Protein AF-A0A842MR16-F1 (afdb_monomer_lite)

Sequence (414 aa):
MGEDEMFSGESKVLDLGSYAQFASDECIKEKFNTFVLDEGGLSSPLSISLVIPTKFEPEGIHEIEEAALHRILAQCSELVDAGYLDEIIIMGATRKDNGEPDFTILQKAVNIAYEELGLFREQVDLLNKYKSQNERAKRGLIDFFLKVVHQFDQNIAKVLAKFGVFGVTGFFGILPGKGSGLWLSIPLTRGDIICFVDADIMNFSKEYVVGLCHPIIYSWNLQEAAIKLVKAYYNRLTVDKDNPKRKFLGGRVCRLLIRPLLKSITETFNLYVGLETVKYPLAGEFALSRDLLERISLPSNYAIEMAVLFQTYDITGPNSIAQLDLGTYHHIGRKFESLENMARQIVNFVFRVVNEKIGRPLTREEKDQLLVAYEENVSRLLNEYEKTAIQLKEEGGNLEYSMSEDLNKKKILQ

Radius of gyration: 21.7 Å; chains: 1; bounding box: 50×50×63 Å

Structure (mmCIF, N/CA/C/O backbone):
data_AF-A0A842MR16-F1
#
_entry.id   AF-A0A842MR16-F1
#
loop_
_atom_site.group_PDB
_atom_site.id
_atom_site.type_symbol
_atom_site.label_atom_id
_atom_site.label_alt_id
_atom_site.label_comp_id
_atom_site.label_asym_id
_atom_site.label_entity_id
_atom_site.label_seq_id
_atom_site.pdbx_PDB_ins_code
_atom_site.Cartn_x
_atom_site.Cartn_y
_atom_site.Cartn_z
_atom_site.occupancy
_atom_site.B_iso_or_equiv
_atom_site.auth_seq_id
_atom_site.auth_comp_id
_atom_site.auth_asym_id
_atom_site.auth_atom_id
_atom_site.pdbx_PDB_model_num
ATOM 1 N N . MET A 1 1 ? -9.981 -23.627 2.440 1.00 38.41 1 MET A N 1
ATOM 2 C CA . MET A 1 1 ? -11.331 -23.416 3.011 1.00 38.41 1 MET A CA 1
ATOM 3 C C . MET A 1 1 ? -12.340 -23.959 2.013 1.00 38.41 1 MET A C 1
ATOM 5 O O . MET A 1 1 ? -12.058 -23.869 0.827 1.00 38.41 1 MET A O 1
ATOM 9 N N . GLY A 1 2 ? -13.421 -24.602 2.464 1.00 32.72 2 GLY A N 1
ATOM 10 C CA . GLY A 1 2 ? -14.464 -25.110 1.562 1.00 32.72 2 GLY A CA 1
ATOM 11 C C . GLY A 1 2 ? -15.328 -23.972 1.012 1.00 32.72 2 GLY A C 1
ATOM 12 O O . GLY A 1 2 ? -15.545 -22.990 1.720 1.00 32.72 2 GLY A O 1
ATOM 13 N N . GLU A 1 3 ? -15.804 -24.122 -0.227 1.00 38.22 3 GLU A N 1
ATOM 14 C CA . GLU A 1 3 ? -16.608 -23.140 -0.984 1.00 38.22 3 GLU A CA 1
ATOM 15 C C . GLU A 1 3 ? -17.844 -22.625 -0.210 1.00 38.22 3 GLU A C 1
ATOM 17 O O . GLU A 1 3 ? -18.245 -21.478 -0.387 1.00 38.22 3 GLU A O 1
ATOM 22 N N . ASP A 1 4 ? -18.382 -23.410 0.730 1.00 33.75 4 ASP A N 1
ATOM 23 C CA . ASP A 1 4 ? -19.617 -23.087 1.463 1.00 33.75 4 ASP A CA 1
ATOM 24 C C . ASP A 1 4 ? -19.442 -22.199 2.721 1.00 33.75 4 ASP A C 1
ATOM 26 O O . ASP A 1 4 ? -20.429 -21.668 3.233 1.00 33.75 4 ASP A O 1
ATOM 30 N N . GLU A 1 5 ? -18.223 -21.979 3.240 1.00 36.72 5 GLU A N 1
ATOM 31 C CA . GLU A 1 5 ? -18.001 -21.129 4.440 1.00 36.72 5 GLU A CA 1
ATOM 32 C C . GLU A 1 5 ? -17.652 -19.661 4.119 1.00 36.72 5 GLU A C 1
ATOM 34 O O . GLU A 1 5 ? -17.663 -18.795 5.006 1.00 36.72 5 GLU A O 1
ATOM 39 N N . MET A 1 6 ? -17.370 -19.332 2.854 1.00 42.62 6 MET A N 1
ATOM 40 C CA . MET A 1 6 ? -16.993 -17.965 2.471 1.00 42.62 6 MET A CA 1
ATOM 41 C C . MET A 1 6 ? -18.168 -16.973 2.532 1.00 42.62 6 MET A C 1
ATOM 43 O O . MET A 1 6 ? -17.939 -15.794 2.805 1.00 42.62 6 MET A O 1
ATOM 47 N N . PHE A 1 7 ? -19.418 -17.432 2.390 1.00 46.44 7 PHE A N 1
ATOM 48 C CA . PHE A 1 7 ? -20.554 -16.551 2.068 1.00 46.44 7 PHE A CA 1
ATOM 49 C C . PHE A 1 7 ? -21.792 -16.694 2.968 1.00 46.44 7 PHE A C 1
ATOM 51 O O . PHE A 1 7 ? -22.927 -16.491 2.535 1.00 46.44 7 PHE A O 1
ATOM 58 N N . SER A 1 8 ? -21.608 -16.968 4.262 1.00 36.91 8 SER A N 1
ATOM 59 C CA . SER A 1 8 ? -22.697 -16.844 5.238 1.00 36.91 8 SER A CA 1
ATOM 60 C C . SER A 1 8 ? -23.005 -15.367 5.558 1.00 36.91 8 SER A C 1
ATOM 62 O O . SER A 1 8 ? -22.353 -14.781 6.417 1.00 36.91 8 SER A O 1
ATOM 64 N N . GLY A 1 9 ? -23.988 -14.775 4.871 1.00 43.81 9 GLY A N 1
ATOM 65 C CA . GLY A 1 9 ? -24.990 -13.806 5.373 1.00 43.81 9 GLY A CA 1
ATOM 66 C C . GLY A 1 9 ? -24.606 -12.486 6.073 1.00 43.81 9 GLY A C 1
ATOM 67 O O . GLY A 1 9 ? -25.492 -11.653 6.249 1.00 43.81 9 GLY A O 1
ATOM 68 N N . GLU A 1 10 ? -23.354 -12.245 6.453 1.00 56.28 10 GLU A N 1
ATOM 69 C CA . GLU A 1 10 ? -22.899 -11.004 7.089 1.00 56.28 10 GLU A CA 1
ATOM 70 C C . GLU A 1 10 ? -21.921 -10.269 6.170 1.00 56.28 10 GLU A C 1
ATOM 72 O O . GLU A 1 10 ? -20.968 -10.853 5.656 1.00 56.28 10 GLU A O 1
ATOM 77 N N . SER A 1 11 ? -22.172 -8.975 5.963 1.00 61.47 11 SER A N 1
ATOM 78 C CA . SER A 1 11 ? -21.272 -8.040 5.287 1.00 61.47 11 SER A CA 1
ATOM 79 C C . SER A 1 11 ? -19.899 -8.042 5.968 1.00 61.47 11 SER A C 1
ATOM 81 O O . SER A 1 11 ? -19.728 -7.387 6.996 1.00 61.47 11 SER A O 1
ATOM 83 N N . LYS A 1 12 ? -18.924 -8.778 5.422 1.00 80.31 12 LYS A N 1
ATOM 84 C CA . LYS A 1 12 ? -17.613 -8.971 6.056 1.00 80.31 12 LYS A CA 1
ATOM 85 C C . LYS A 1 12 ? -16.472 -8.758 5.071 1.00 80.31 12 LYS A C 1
ATOM 87 O O . LYS A 1 12 ? -16.556 -9.135 3.907 1.00 80.31 12 LYS A O 1
ATOM 92 N N . VAL A 1 13 ? -15.386 -8.175 5.572 1.00 91.75 13 VAL A N 1
ATOM 93 C CA . VAL A 1 13 ? -14.100 -8.173 4.869 1.00 91.75 13 VAL A CA 1
ATOM 94 C C . VAL A 1 13 ? -13.583 -9.609 4.834 1.00 91.75 13 VAL A C 1
ATOM 96 O O . VAL A 1 13 ? -13.526 -10.275 5.870 1.00 91.75 13 VAL A O 1
ATOM 99 N N . LEU A 1 14 ? -13.204 -10.092 3.652 1.00 94.38 14 LEU A N 1
ATOM 100 C CA . LEU A 1 14 ? -12.723 -11.460 3.467 1.00 94.38 14 LEU A CA 1
ATOM 101 C C . LEU A 1 14 ? -11.300 -11.603 4.016 1.00 94.38 14 LEU A C 1
ATOM 103 O O . LEU A 1 14 ? -10.406 -10.860 3.627 1.00 94.38 14 LEU A O 1
ATOM 107 N N . ASP A 1 15 ? -11.068 -12.560 4.910 1.00 95.81 15 ASP A N 1
ATOM 108 C CA . ASP A 1 15 ? -9.721 -12.905 5.367 1.00 95.81 15 ASP A CA 1
ATOM 109 C C . ASP A 1 15 ? -9.206 -14.096 4.567 1.00 95.81 15 ASP A C 1
ATOM 111 O O . ASP A 1 15 ? -9.727 -15.206 4.678 1.00 95.81 15 ASP A O 1
ATOM 115 N N . LEU A 1 16 ? -8.196 -13.847 3.739 1.00 95.56 16 LEU A N 1
ATOM 116 C CA . LEU A 1 16 ? -7.621 -14.853 2.860 1.00 95.56 16 LEU A CA 1
ATOM 117 C C . LEU A 1 16 ? -6.627 -15.752 3.600 1.00 95.56 16 LEU A C 1
ATOM 119 O O . LEU A 1 16 ? -6.208 -16.756 3.041 1.00 95.56 16 LEU A O 1
ATOM 123 N N . GLY A 1 17 ? -6.235 -15.439 4.836 1.00 96.38 17 GLY A N 1
ATOM 124 C CA . GLY A 1 17 ? -5.173 -16.164 5.525 1.00 96.38 17 GLY A CA 1
ATOM 125 C C . GLY A 1 17 ? -3.792 -15.843 4.949 1.00 96.38 17 GLY A C 1
ATOM 126 O O . GLY A 1 17 ? -3.513 -14.705 4.577 1.00 96.38 17 GLY A O 1
ATOM 127 N N . SER A 1 18 ? -2.892 -16.828 4.925 1.00 96.50 18 SER A N 1
ATOM 128 C CA . SER A 1 18 ? -1.475 -16.598 4.621 1.00 96.50 18 SER A CA 1
ATOM 129 C C . SER A 1 18 ? -1.174 -16.456 3.137 1.00 96.50 18 SER A C 1
ATOM 131 O O . SER A 1 18 ? -1.591 -17.288 2.335 1.00 96.50 18 SER A O 1
ATOM 133 N N . TYR A 1 19 ? -0.327 -15.480 2.792 1.00 94.69 19 TYR A N 1
ATOM 134 C CA . TYR A 1 19 ? 0.269 -15.346 1.459 1.00 94.69 19 TYR A CA 1
ATOM 135 C C . TYR A 1 19 ? 0.937 -16.639 0.961 1.00 94.69 19 TYR A C 1
ATOM 137 O O . TYR A 1 19 ? 0.975 -16.890 -0.238 1.00 94.69 19 TYR A O 1
ATOM 145 N N . ALA A 1 20 ? 1.418 -17.490 1.875 1.00 91.56 20 ALA A N 1
ATOM 146 C CA . ALA A 1 20 ? 2.118 -18.727 1.547 1.00 91.56 20 ALA A CA 1
ATOM 147 C C . ALA A 1 20 ? 1.245 -19.775 0.833 1.00 91.56 20 ALA A C 1
ATOM 149 O O . ALA A 1 20 ? 1.781 -20.725 0.269 1.00 91.56 20 ALA A O 1
ATOM 150 N N . GLN A 1 21 ? -0.085 -19.632 0.850 1.00 91.94 21 GLN A N 1
ATOM 151 C CA . GLN A 1 21 ? -0.977 -20.547 0.130 1.00 91.94 21 GLN A CA 1
ATOM 152 C C . GLN A 1 21 ? -1.060 -20.252 -1.378 1.00 91.94 21 GLN A C 1
ATOM 154 O O . GLN A 1 21 ? -1.567 -21.078 -2.130 1.00 91.94 21 GLN A O 1
ATOM 159 N N . PHE A 1 22 ? -0.587 -19.082 -1.822 1.00 90.38 22 PHE A N 1
ATOM 160 C CA . PHE A 1 22 ? -0.635 -18.671 -3.222 1.00 90.38 22 PHE A CA 1
ATOM 161 C C . PHE A 1 22 ? 0.601 -19.195 -3.953 1.00 90.38 22 PHE A C 1
ATOM 163 O O . PHE A 1 22 ? 1.665 -18.575 -3.943 1.00 90.38 22 PHE A O 1
ATOM 170 N N . ALA A 1 23 ? 0.469 -20.367 -4.577 1.00 87.62 23 ALA A N 1
ATOM 171 C CA . ALA A 1 23 ? 1.541 -20.957 -5.367 1.00 87.62 23 ALA A CA 1
ATOM 172 C C . ALA A 1 23 ? 1.776 -20.134 -6.645 1.00 87.62 23 ALA A C 1
ATOM 174 O O . ALA A 1 23 ? 0.918 -20.085 -7.530 1.00 87.62 23 ALA A O 1
ATOM 175 N N . SER A 1 24 ? 2.954 -19.510 -6.753 1.00 84.75 24 SER A N 1
ATOM 176 C CA . SER A 1 24 ? 3.297 -18.582 -7.841 1.00 84.75 24 SER A CA 1
ATOM 177 C C . SER A 1 24 ? 3.020 -19.152 -9.238 1.00 84.75 24 SER A C 1
ATOM 179 O O . SER A 1 24 ? 2.413 -18.467 -10.055 1.00 84.75 24 SER A O 1
ATOM 181 N N . ASP A 1 25 ? 3.377 -20.412 -9.505 1.00 88.88 25 ASP A N 1
ATOM 182 C CA . ASP A 1 25 ? 3.201 -21.036 -10.827 1.00 88.88 25 ASP A CA 1
ATOM 183 C C . ASP A 1 25 ? 1.732 -21.153 -11.261 1.00 88.88 25 ASP A C 1
ATOM 185 O O . ASP A 1 25 ? 1.417 -21.037 -12.447 1.00 88.88 25 ASP A O 1
ATOM 189 N N . GLU A 1 26 ? 0.828 -21.408 -10.317 1.00 91.31 26 GLU A N 1
ATOM 190 C CA . GLU A 1 26 ? -0.608 -21.511 -10.584 1.00 91.31 26 GLU A CA 1
ATOM 191 C C . GLU A 1 26 ? -1.204 -20.115 -10.788 1.00 91.31 26 GLU A C 1
ATOM 193 O O . GLU A 1 26 ? -1.872 -19.862 -11.793 1.00 91.31 26 GLU A O 1
ATOM 198 N N . CYS A 1 27 ? -0.813 -19.167 -9.930 1.00 94.31 27 CYS A N 1
ATOM 199 C CA . CYS A 1 27 ? -1.219 -17.767 -10.029 1.00 94.31 27 CYS A CA 1
ATOM 200 C C . CYS A 1 27 ? -0.804 -17.129 -11.367 1.00 94.31 27 CYS A C 1
ATOM 202 O O . CYS A 1 27 ? -1.567 -16.369 -11.967 1.00 94.31 27 CYS A O 1
ATOM 204 N N . ILE A 1 28 ? 0.397 -17.453 -11.858 1.00 93.81 28 ILE A N 1
ATOM 205 C CA . ILE A 1 28 ? 0.915 -16.994 -13.154 1.00 93.81 28 ILE A CA 1
ATOM 206 C C . ILE A 1 28 ? 0.080 -17.544 -14.312 1.00 93.81 28 ILE A C 1
ATOM 208 O O . ILE A 1 28 ? -0.292 -16.795 -15.216 1.00 93.81 28 ILE A O 1
ATOM 212 N N . LYS A 1 29 ? -0.245 -18.842 -14.290 1.00 92.50 29 LYS A N 1
ATOM 213 C CA . LYS A 1 29 ? -1.075 -19.460 -15.334 1.00 92.50 29 LYS A CA 1
ATOM 214 C C . LYS A 1 29 ? -2.459 -18.830 -15.390 1.00 92.50 29 LYS A C 1
ATOM 216 O O . LYS A 1 29 ? -2.953 -18.557 -16.480 1.00 92.50 29 LYS A O 1
ATOM 221 N N . GLU A 1 30 ? -3.074 -18.585 -14.240 1.00 92.75 30 GLU A N 1
ATOM 222 C CA . GLU A 1 30 ? -4.370 -17.913 -14.188 1.00 92.75 30 GLU A CA 1
ATOM 223 C C . GLU A 1 30 ? -4.303 -16.484 -14.725 1.00 92.75 30 GLU A C 1
ATOM 225 O O . GLU A 1 30 ? -5.146 -16.114 -15.543 1.00 92.75 30 GLU A O 1
ATOM 230 N N . LYS A 1 31 ? -3.270 -15.707 -14.361 1.00 94.38 31 LYS A N 1
ATOM 231 C CA . LYS A 1 31 ? -3.050 -14.367 -14.926 1.00 94.38 31 LYS A CA 1
ATOM 232 C C . LYS A 1 31 ? -3.017 -14.415 -16.458 1.00 94.38 31 LYS A C 1
ATOM 234 O O . LYS A 1 31 ? -3.728 -13.650 -17.100 1.00 94.38 31 LYS A O 1
ATOM 239 N N . PHE A 1 32 ? -2.244 -15.330 -17.050 1.00 93.75 32 PHE A N 1
ATOM 240 C CA . PHE A 1 32 ? -2.130 -15.440 -18.511 1.00 93.75 32 PHE A CA 1
ATOM 241 C C . PHE A 1 32 ? -3.419 -15.864 -19.220 1.00 93.75 32 PHE A C 1
ATOM 243 O O . PHE A 1 32 ? -3.592 -15.551 -20.396 1.00 93.75 32 PHE A O 1
ATOM 250 N N . ASN A 1 33 ? -4.317 -16.559 -18.522 1.00 92.25 33 ASN A N 1
ATOM 251 C CA . ASN A 1 33 ? -5.622 -16.944 -19.056 1.00 92.25 33 ASN A CA 1
ATOM 252 C C . ASN A 1 33 ? -6.719 -15.909 -18.759 1.00 92.25 33 ASN A C 1
ATOM 254 O O . ASN A 1 33 ? -7.856 -16.096 -19.191 1.00 92.25 33 ASN A O 1
ATOM 258 N N . THR A 1 34 ? -6.394 -14.830 -18.042 1.00 93.19 34 THR A N 1
ATOM 259 C CA . THR A 1 34 ? -7.341 -13.777 -17.673 1.00 93.19 34 THR A CA 1
ATOM 260 C C . THR A 1 34 ? -7.247 -12.613 -18.654 1.00 93.19 34 THR A C 1
ATOM 262 O O . THR A 1 34 ? -6.165 -12.112 -18.971 1.00 93.19 34 THR A O 1
ATOM 265 N N . PHE A 1 35 ? -8.407 -12.160 -19.118 1.00 91.75 35 PHE A N 1
ATOM 266 C CA . PHE A 1 35 ? -8.534 -11.053 -20.054 1.00 91.75 35 PHE A CA 1
ATOM 267 C C . PHE A 1 35 ? -9.446 -9.976 -19.479 1.00 91.75 35 PHE A C 1
ATOM 269 O O . PHE A 1 35 ? -10.424 -10.273 -18.795 1.00 91.75 35 PHE A O 1
ATOM 276 N N . VAL A 1 36 ? -9.144 -8.726 -19.807 1.00 89.75 36 VAL A N 1
ATOM 277 C CA . VAL A 1 36 ? -9.940 -7.553 -19.446 1.00 89.75 36 VAL A CA 1
ATOM 278 C C . VAL A 1 36 ? -10.600 -7.013 -20.707 1.00 89.75 36 VAL A C 1
ATOM 280 O O . VAL A 1 36 ? -10.046 -7.120 -21.804 1.00 89.75 36 VAL A O 1
ATOM 283 N N . LEU A 1 37 ? -11.813 -6.488 -20.562 1.00 87.31 37 LEU A N 1
ATOM 284 C CA . LEU A 1 37 ? -12.525 -5.805 -21.635 1.00 87.31 37 LEU A CA 1
ATOM 285 C C . LEU A 1 37 ? -12.337 -4.299 -21.473 1.00 87.31 37 LEU A C 1
ATOM 287 O O . LEU A 1 37 ? -12.596 -3.762 -20.395 1.00 87.31 37 LEU A O 1
ATOM 291 N N . ASP A 1 38 ? -11.911 -3.628 -22.538 1.00 82.31 38 ASP A N 1
ATOM 292 C CA . ASP A 1 38 ? -11.873 -2.169 -22.571 1.00 82.31 38 ASP A CA 1
ATOM 293 C C . ASP A 1 38 ? -13.279 -1.559 -22.741 1.00 82.31 38 ASP A C 1
ATOM 295 O O . ASP A 1 38 ? -14.281 -2.259 -22.919 1.00 82.31 38 ASP A O 1
ATOM 299 N N . GLU A 1 39 ? -13.372 -0.226 -22.701 1.00 78.19 39 GLU A N 1
ATOM 300 C CA . GLU A 1 39 ? -14.640 0.501 -22.886 1.00 78.19 39 GLU A CA 1
ATOM 301 C C . GLU A 1 39 ? -15.303 0.235 -24.252 1.00 78.19 39 GLU A C 1
ATOM 303 O O . GLU A 1 39 ? -16.514 0.405 -24.402 1.00 78.19 39 GLU A O 1
ATOM 308 N N . GLY A 1 40 ? -14.522 -0.185 -25.252 1.00 84.38 40 GLY A N 1
ATOM 309 C CA . GLY A 1 40 ? -14.996 -0.585 -26.575 1.00 84.38 40 GLY A CA 1
ATOM 310 C C . GLY A 1 40 ? -15.428 -2.053 -26.661 1.00 84.38 40 GLY A C 1
ATOM 311 O O . GLY A 1 40 ? -15.883 -2.484 -27.722 1.00 84.38 40 GLY A O 1
ATOM 312 N N . GLY A 1 41 ? -15.300 -2.820 -25.573 1.00 85.56 41 GLY A N 1
ATOM 313 C CA . GLY A 1 41 ? -15.571 -4.255 -25.524 1.00 85.56 41 GLY A CA 1
ATOM 314 C C . GLY A 1 41 ? -14.486 -5.113 -26.180 1.00 85.56 41 GLY A C 1
ATOM 315 O O . GLY A 1 41 ? -14.728 -6.293 -26.444 1.00 85.56 41 GLY A O 1
ATOM 316 N N . LEU A 1 42 ? -13.310 -4.550 -26.474 1.00 89.25 42 LEU A N 1
ATOM 317 C CA . LEU A 1 42 ? -12.171 -5.308 -26.980 1.00 89.25 42 LEU A CA 1
ATOM 318 C C . LEU A 1 42 ? -11.445 -5.978 -25.818 1.00 89.25 42 LEU A C 1
ATOM 320 O O . LEU A 1 42 ? -11.248 -5.395 -24.756 1.00 89.25 42 LEU A O 1
ATOM 324 N N . SER A 1 43 ? -11.045 -7.224 -26.044 1.00 91.31 43 SER A N 1
ATOM 325 C CA . SER A 1 43 ? -10.348 -8.029 -25.052 1.00 91.31 43 SER A CA 1
ATOM 326 C C . SER A 1 43 ? -8.836 -7.842 -25.156 1.00 91.31 43 SER A C 1
ATOM 328 O O . SER A 1 43 ? -8.267 -7.954 -26.245 1.00 91.31 43 SER A O 1
ATOM 330 N N . SER A 1 44 ? -8.184 -7.613 -24.019 1.00 91.44 44 SER A N 1
ATOM 331 C CA . SER A 1 44 ? -6.728 -7.612 -23.878 1.00 91.44 44 SER A CA 1
ATOM 332 C C . SER A 1 44 ? -6.289 -8.487 -22.703 1.00 91.44 44 SER A C 1
ATOM 334 O O . SER A 1 44 ? -7.045 -8.633 -21.740 1.00 91.44 44 SER A O 1
ATOM 336 N N . PRO A 1 45 ? -5.082 -9.077 -22.751 1.00 93.12 45 PRO A N 1
ATOM 337 C CA . PRO A 1 45 ? -4.519 -9.766 -21.597 1.00 93.12 45 PRO A CA 1
ATOM 338 C C . PRO A 1 45 ? -4.446 -8.841 -20.381 1.00 93.12 45 PRO A C 1
ATOM 340 O O . PRO A 1 45 ? -4.105 -7.666 -20.524 1.00 93.12 45 PRO A O 1
ATOM 343 N N . LEU A 1 46 ? -4.735 -9.393 -19.205 1.00 95.31 46 LEU A N 1
ATOM 344 C CA . LEU A 1 46 ? -4.592 -8.700 -17.929 1.00 95.31 46 LEU A CA 1
ATOM 345 C C . LEU A 1 46 ? -3.159 -8.189 -17.716 1.00 95.31 46 LEU A C 1
ATOM 347 O O . LEU A 1 46 ? -2.201 -8.953 -17.856 1.00 95.31 46 LEU A O 1
ATOM 351 N N . SER A 1 47 ? -3.027 -6.942 -17.260 1.00 96.75 47 SER A N 1
ATOM 352 C CA . SER A 1 47 ? -1.747 -6.354 -16.863 1.00 96.75 47 SER A CA 1
ATOM 353 C C . SER A 1 47 ? -1.695 -5.949 -15.380 1.00 96.75 47 SER A C 1
ATOM 355 O O . SER A 1 47 ? -2.693 -5.533 -14.792 1.00 96.75 47 SER A O 1
ATOM 357 N N . ILE A 1 48 ? -0.514 -6.049 -14.763 1.00 98.44 48 ILE A N 1
ATOM 358 C CA . ILE A 1 48 ? -0.239 -5.686 -13.368 1.00 98.44 48 ILE A CA 1
ATOM 359 C C . ILE A 1 48 ? 0.905 -4.667 -13.310 1.00 98.44 48 ILE A C 1
ATOM 361 O O . ILE A 1 48 ? 2.011 -4.933 -13.789 1.00 98.44 48 ILE A O 1
ATOM 365 N N . SER A 1 49 ? 0.657 -3.530 -12.653 1.00 98.75 49 SER A N 1
ATOM 366 C CA . SER A 1 49 ? 1.677 -2.526 -12.330 1.00 98.75 49 SER A CA 1
ATOM 367 C C . SER A 1 49 ? 2.023 -2.564 -10.842 1.00 98.75 49 SER A C 1
ATOM 369 O O . SER A 1 49 ? 1.139 -2.490 -9.990 1.00 98.75 49 SER A O 1
ATOM 371 N N . LEU A 1 50 ? 3.314 -2.601 -10.516 1.00 98.75 50 LEU A N 1
ATOM 372 C CA . LEU A 1 50 ? 3.821 -2.458 -9.152 1.00 98.75 50 LEU A CA 1
ATOM 373 C C . LEU A 1 50 ? 4.312 -1.032 -8.927 1.00 98.75 50 LEU A C 1
ATOM 375 O O . LEU A 1 50 ? 5.122 -0.519 -9.692 1.00 98.75 50 LEU A O 1
ATOM 379 N N . VAL A 1 51 ? 3.878 -0.409 -7.843 1.00 98.50 51 VAL A N 1
ATOM 380 C CA . VAL A 1 51 ? 4.334 0.904 -7.401 1.00 98.50 51 VAL A CA 1
ATOM 381 C C . VAL A 1 51 ? 5.118 0.753 -6.104 1.00 98.50 51 VAL A C 1
ATOM 383 O O . VAL A 1 51 ? 4.613 0.237 -5.108 1.00 98.50 51 VAL A O 1
ATOM 386 N N . ILE A 1 52 ? 6.342 1.270 -6.111 1.00 97.19 52 ILE A N 1
ATOM 387 C CA . ILE A 1 52 ? 7.255 1.284 -4.973 1.00 97.19 52 ILE A CA 1
ATOM 388 C C . ILE A 1 52 ? 7.491 2.749 -4.573 1.00 97.19 52 ILE A C 1
ATOM 390 O O . ILE A 1 52 ? 8.346 3.424 -5.162 1.00 97.19 52 ILE A O 1
ATOM 394 N N . PRO A 1 53 ? 6.726 3.309 -3.617 1.00 94.25 53 PRO A N 1
ATOM 395 C CA . PRO A 1 53 ? 7.028 4.620 -3.061 1.00 94.25 53 PRO A CA 1
ATOM 396 C C . PRO A 1 53 ? 8.336 4.580 -2.264 1.00 94.25 53 PRO A C 1
ATOM 398 O O . PRO A 1 53 ? 8.546 3.730 -1.398 1.00 94.25 53 PRO A O 1
ATOM 401 N N . THR A 1 54 ? 9.208 5.553 -2.514 1.00 88.00 54 THR A N 1
ATOM 402 C CA . THR A 1 54 ? 10.485 5.697 -1.820 1.00 88.00 54 THR A CA 1
ATOM 403 C C . THR A 1 54 ? 10.633 7.097 -1.242 1.00 88.00 54 THR A C 1
ATOM 405 O O . THR A 1 54 ? 10.377 8.125 -1.879 1.00 88.00 54 THR A O 1
ATOM 408 N N . LYS A 1 55 ? 11.052 7.149 0.019 1.00 80.31 55 LYS A N 1
ATOM 409 C CA . LYS A 1 55 ? 11.442 8.390 0.678 1.00 80.31 55 LYS A CA 1
ATOM 410 C C . LYS A 1 55 ? 12.597 8.085 1.615 1.00 80.31 55 LYS A C 1
ATOM 412 O O . LYS A 1 55 ? 12.387 7.721 2.768 1.00 80.31 55 LYS A O 1
ATOM 417 N N . PHE A 1 56 ? 13.799 8.234 1.081 1.00 74.25 56 PHE A N 1
ATOM 418 C CA . PHE A 1 56 ? 15.033 8.092 1.839 1.00 74.25 56 PHE A CA 1
ATOM 419 C C . PHE A 1 56 ? 15.366 9.402 2.556 1.00 74.25 56 PHE A C 1
ATOM 421 O O . PHE A 1 56 ? 14.881 10.474 2.163 1.00 74.25 56 PHE A O 1
ATOM 428 N N . GLU A 1 57 ? 16.152 9.304 3.624 1.00 69.25 57 GLU A N 1
ATOM 429 C CA . GLU A 1 57 ? 16.582 10.463 4.406 1.00 69.25 57 GLU A CA 1
ATOM 430 C C . GLU A 1 57 ? 17.565 11.338 3.590 1.00 69.25 57 GLU A C 1
ATOM 432 O O . GLU A 1 57 ? 18.247 10.823 2.699 1.00 69.25 57 GLU A O 1
ATOM 437 N N . PRO A 1 58 ? 17.617 12.667 3.820 1.00 60.84 58 PRO A N 1
ATOM 438 C CA . PRO A 1 58 ? 18.484 13.575 3.058 1.00 60.84 58 PRO A CA 1
ATOM 439 C C . PRO A 1 58 ? 19.978 13.240 3.161 1.00 60.84 58 PRO A C 1
ATOM 441 O O . PRO A 1 58 ? 20.741 13.547 2.248 1.00 60.84 58 PRO A O 1
ATOM 444 N N . GLU A 1 59 ? 20.397 12.592 4.252 1.00 65.06 59 GLU A N 1
ATOM 445 C CA . GLU A 1 59 ? 21.770 12.131 4.479 1.00 65.06 59 GLU A CA 1
ATOM 446 C C . GLU A 1 59 ? 22.195 11.001 3.522 1.00 65.06 59 GLU A C 1
ATOM 448 O O . GLU A 1 59 ? 23.377 10.661 3.448 1.00 65.06 59 GLU A O 1
ATOM 453 N N . GLY A 1 60 ? 21.250 10.441 2.762 1.00 63.38 60 GLY A N 1
ATOM 454 C CA . GLY A 1 60 ? 21.471 9.376 1.796 1.00 63.38 60 GLY A CA 1
ATOM 455 C C . GLY A 1 60 ? 20.656 8.122 2.102 1.00 63.38 60 GLY A C 1
ATOM 456 O O . GLY A 1 60 ? 19.906 8.046 3.072 1.00 63.38 60 GLY A O 1
ATOM 457 N N . ILE A 1 61 ? 20.822 7.118 1.242 1.00 67.88 61 ILE A N 1
ATOM 458 C CA . ILE A 1 61 ? 20.306 5.769 1.486 1.00 67.88 61 ILE A CA 1
ATOM 459 C C . ILE A 1 61 ? 21.232 5.107 2.509 1.00 67.88 61 ILE A C 1
ATOM 461 O O . ILE A 1 61 ? 22.430 4.977 2.248 1.00 67.88 61 ILE A O 1
ATOM 465 N N . HIS A 1 62 ? 20.694 4.715 3.664 1.00 78.94 62 HIS A N 1
ATOM 466 C CA . HIS A 1 62 ? 21.443 3.903 4.628 1.00 78.94 62 HIS A CA 1
ATOM 467 C C . HIS A 1 62 ? 21.682 2.504 4.052 1.00 78.94 62 HIS A C 1
ATOM 469 O O . HIS A 1 62 ? 20.836 1.993 3.324 1.00 78.94 62 HIS A O 1
ATOM 475 N N . GLU A 1 63 ? 22.774 1.831 4.427 1.00 84.44 63 GLU A N 1
ATOM 476 C CA . GLU A 1 63 ? 23.102 0.480 3.918 1.00 84.44 63 GLU A CA 1
ATOM 477 C C . GLU A 1 63 ? 21.926 -0.506 4.043 1.00 84.44 63 GLU A C 1
ATOM 479 O O . GLU A 1 63 ? 21.680 -1.322 3.159 1.00 84.44 63 GLU A O 1
ATOM 484 N N . ILE A 1 64 ? 21.153 -0.396 5.128 1.00 85.25 64 ILE A N 1
ATOM 485 C CA . ILE A 1 64 ? 19.973 -1.231 5.377 1.00 85.25 64 ILE A CA 1
ATOM 486 C C . ILE A 1 64 ? 18.817 -0.956 4.401 1.00 85.25 64 ILE A C 1
ATOM 488 O O . ILE A 1 64 ? 18.103 -1.879 4.019 1.00 85.25 64 ILE A O 1
ATOM 492 N N . GLU A 1 65 ? 18.636 0.299 3.991 1.00 88.56 65 GLU A N 1
ATOM 493 C CA . GLU A 1 65 ? 17.620 0.722 3.024 1.00 88.56 65 GLU A CA 1
ATOM 494 C C . GLU A 1 65 ? 18.029 0.334 1.599 1.00 88.56 65 GLU A C 1
ATOM 496 O O . GLU A 1 65 ? 17.195 -0.107 0.811 1.00 88.56 65 GLU A O 1
ATOM 501 N N . GLU A 1 66 ? 19.323 0.436 1.290 1.00 90.31 66 GLU A N 1
ATOM 502 C CA . GLU A 1 66 ? 19.897 -0.005 0.019 1.00 90.31 66 GLU A CA 1
ATOM 503 C C . GLU A 1 66 ? 19.731 -1.518 -0.142 1.00 90.31 66 GLU A C 1
ATOM 505 O O . GLU A 1 66 ? 19.155 -1.977 -1.128 1.00 90.31 66 GLU A O 1
ATOM 510 N N . ALA A 1 67 ? 20.116 -2.295 0.876 1.00 92.38 67 ALA A N 1
ATOM 511 C CA . ALA A 1 67 ? 19.946 -3.745 0.890 1.00 92.38 67 ALA A CA 1
ATOM 512 C C . ALA A 1 67 ? 18.473 -4.177 0.760 1.00 92.38 67 ALA A C 1
ATOM 514 O O . ALA A 1 67 ? 18.177 -5.174 0.097 1.00 92.38 67 ALA A O 1
ATOM 515 N N . ALA A 1 68 ? 17.542 -3.431 1.368 1.00 93.50 68 ALA A N 1
ATOM 516 C CA . ALA A 1 68 ? 16.112 -3.680 1.203 1.00 93.50 68 ALA A CA 1
ATOM 517 C C . ALA A 1 68 ? 15.667 -3.453 -0.249 1.00 93.50 68 ALA A C 1
ATOM 519 O O . ALA A 1 68 ? 14.990 -4.312 -0.813 1.00 93.50 68 ALA A O 1
ATOM 520 N N . LEU A 1 69 ? 16.094 -2.356 -0.885 1.00 94.75 69 LEU A N 1
ATOM 521 C CA . LEU A 1 69 ? 15.750 -2.079 -2.279 1.00 94.75 69 LEU A CA 1
ATOM 522 C C . LEU A 1 69 ? 16.356 -3.107 -3.249 1.00 94.75 69 LEU A C 1
ATOM 524 O O . LEU A 1 69 ? 15.638 -3.566 -4.137 1.00 94.75 69 LEU A O 1
ATOM 528 N N . HIS A 1 70 ? 17.616 -3.522 -3.051 1.00 96.62 70 HIS A N 1
ATOM 529 C CA . HIS A 1 70 ? 18.227 -4.628 -3.806 1.00 96.62 70 HIS A CA 1
ATOM 530 C C . HIS A 1 70 ? 17.361 -5.884 -3.727 1.00 96.62 70 HIS A C 1
ATOM 532 O O . HIS A 1 70 ? 16.968 -6.447 -4.745 1.00 96.62 70 HIS A O 1
ATOM 538 N N . ARG A 1 71 ? 16.987 -6.292 -2.509 1.00 97.31 71 ARG A N 1
ATOM 539 C CA . ARG A 1 71 ? 16.150 -7.475 -2.299 1.00 97.31 71 ARG A CA 1
ATOM 540 C C . ARG A 1 71 ? 14.789 -7.353 -2.982 1.00 97.31 71 ARG A C 1
ATOM 542 O O . ARG A 1 71 ? 14.349 -8.317 -3.605 1.00 97.31 71 ARG A O 1
ATOM 549 N N . ILE A 1 72 ? 14.115 -6.209 -2.847 1.00 97.69 72 ILE A N 1
ATOM 550 C CA . ILE A 1 72 ? 12.805 -5.981 -3.470 1.00 97.69 72 ILE A CA 1
ATOM 551 C C . ILE A 1 72 ? 12.920 -6.131 -4.987 1.00 97.69 72 ILE A C 1
ATOM 553 O O . ILE A 1 72 ? 12.151 -6.884 -5.580 1.00 97.69 72 ILE A O 1
ATOM 557 N N . LEU A 1 73 ? 13.893 -5.463 -5.612 1.00 98.12 73 LEU A N 1
ATOM 558 C CA . LEU A 1 73 ? 14.050 -5.490 -7.065 1.00 98.12 73 LEU A CA 1
ATOM 559 C C . LEU A 1 73 ? 14.512 -6.857 -7.578 1.00 98.12 73 LEU A C 1
ATOM 561 O O . LEU A 1 73 ? 13.972 -7.310 -8.582 1.00 98.12 73 LEU A O 1
ATOM 565 N N . ALA A 1 74 ? 15.388 -7.565 -6.861 1.00 98.31 74 ALA A N 1
ATOM 566 C CA . ALA A 1 74 ? 15.778 -8.934 -7.201 1.00 98.31 74 ALA A CA 1
ATOM 567 C C . ALA A 1 74 ? 14.563 -9.880 -7.221 1.00 98.31 74 ALA A C 1
ATOM 569 O O . ALA A 1 74 ? 14.332 -10.597 -8.192 1.00 98.31 74 ALA A O 1
ATOM 570 N N . GLN A 1 75 ? 13.730 -9.825 -6.176 1.00 97.75 75 GLN A N 1
ATOM 571 C CA . GLN A 1 75 ? 12.494 -10.609 -6.085 1.00 97.75 75 GLN A CA 1
ATOM 572 C C . GLN A 1 75 ? 11.473 -10.213 -7.163 1.00 97.75 75 GLN A C 1
ATOM 574 O O . GLN A 1 75 ? 10.791 -11.072 -7.721 1.00 97.75 75 GLN A O 1
ATOM 579 N N . CYS A 1 76 ? 11.374 -8.922 -7.489 1.00 98.00 76 CYS A N 1
ATOM 580 C CA . CYS A 1 76 ? 10.521 -8.454 -8.578 1.00 98.00 76 CYS A CA 1
ATOM 581 C C . CYS A 1 76 ? 11.044 -8.887 -9.954 1.00 98.00 76 CYS A C 1
ATOM 583 O O . CYS A 1 76 ? 10.219 -9.150 -10.825 1.00 98.00 76 CYS A O 1
ATOM 585 N N . SER A 1 77 ? 12.365 -9.013 -10.153 1.00 98.31 77 SER A N 1
ATOM 586 C CA . SER A 1 77 ? 12.934 -9.532 -11.407 1.00 98.31 77 SER A CA 1
ATOM 587 C C . SER A 1 77 ? 12.374 -10.913 -11.715 1.00 98.31 77 SER A C 1
ATOM 589 O O . SER A 1 77 ? 11.944 -11.151 -12.834 1.00 98.31 77 SER A O 1
ATOM 591 N N . GLU A 1 78 ? 12.267 -11.786 -10.709 1.00 97.38 78 GLU A N 1
ATOM 592 C CA . GLU A 1 78 ? 11.693 -13.123 -10.891 1.00 97.38 78 GLU A CA 1
ATOM 593 C C . GLU A 1 78 ? 10.226 -13.077 -11.366 1.00 97.38 78 GLU A C 1
ATOM 595 O O . GLU A 1 78 ? 9.811 -13.916 -12.162 1.00 97.38 78 GLU A O 1
ATOM 600 N N . LEU A 1 79 ? 9.434 -12.095 -10.914 1.00 97.44 79 LEU A N 1
ATOM 601 C CA . LEU A 1 79 ? 8.046 -11.913 -11.365 1.00 97.44 79 LEU A CA 1
ATOM 602 C C . LEU A 1 79 ? 7.951 -11.308 -12.765 1.00 97.44 79 LEU A C 1
ATOM 604 O O . LEU A 1 79 ? 7.026 -11.647 -13.504 1.00 97.44 79 LEU A O 1
ATOM 608 N N . VAL A 1 80 ? 8.871 -10.409 -13.114 1.00 97.69 80 VAL A N 1
ATOM 609 C CA . VAL A 1 80 ? 8.967 -9.825 -14.458 1.00 97.69 80 VAL A CA 1
ATOM 610 C C . VAL A 1 80 ? 9.374 -10.900 -15.463 1.00 97.69 80 VAL A C 1
ATOM 612 O O . VAL A 1 80 ? 8.715 -11.059 -16.486 1.00 97.69 80 VAL A O 1
ATOM 615 N N . ASP A 1 81 ? 10.392 -11.698 -15.140 1.00 96.25 81 ASP A N 1
ATOM 616 C CA . ASP A 1 81 ? 10.887 -12.782 -15.994 1.00 96.25 81 ASP A CA 1
ATOM 617 C C . ASP A 1 81 ? 9.827 -13.878 -16.187 1.00 96.25 81 ASP A C 1
ATOM 619 O O . ASP A 1 81 ? 9.695 -14.445 -17.273 1.00 96.25 81 ASP A O 1
ATOM 623 N N . ALA A 1 82 ? 9.015 -14.139 -15.158 1.00 95.75 82 ALA A N 1
ATOM 624 C CA . ALA A 1 82 ? 7.871 -15.041 -15.242 1.00 95.75 82 ALA A CA 1
ATOM 625 C C . ALA A 1 82 ? 6.653 -14.442 -15.976 1.00 95.75 82 ALA A C 1
ATOM 627 O O . ALA A 1 82 ? 5.671 -15.149 -16.202 1.00 95.75 82 ALA A O 1
ATOM 628 N N . GLY A 1 83 ? 6.683 -13.149 -16.320 1.00 95.69 83 GLY A N 1
ATOM 629 C CA . GLY A 1 83 ? 5.577 -12.421 -16.943 1.00 95.69 83 GLY A CA 1
ATOM 630 C C . GLY A 1 83 ? 4.371 -12.201 -16.024 1.00 95.69 83 GLY A C 1
ATOM 631 O O . GLY A 1 83 ? 3.281 -11.897 -16.509 1.00 95.69 83 GLY A O 1
ATOM 632 N N . TYR A 1 84 ? 4.537 -12.344 -14.704 1.00 97.38 84 TYR A N 1
ATOM 633 C CA . TYR A 1 84 ? 3.499 -11.992 -13.734 1.00 97.38 84 TYR A CA 1
ATOM 634 C C . TYR A 1 84 ? 3.369 -10.476 -13.604 1.00 97.38 84 TYR A C 1
ATOM 636 O O . TYR A 1 84 ? 2.263 -9.943 -13.645 1.00 97.38 84 TYR A O 1
ATOM 644 N N . LEU A 1 85 ? 4.502 -9.782 -13.493 1.00 97.62 85 LEU A N 1
ATOM 645 C CA . LEU A 1 85 ? 4.559 -8.334 -13.342 1.00 97.62 85 LEU A CA 1
ATOM 646 C C . LEU A 1 85 ? 4.942 -7.670 -14.666 1.00 97.62 85 LEU A C 1
ATOM 648 O O . LEU A 1 85 ? 5.984 -7.992 -15.229 1.00 97.62 85 LEU A O 1
ATOM 652 N N . ASP A 1 86 ? 4.124 -6.734 -15.147 1.00 98.00 86 ASP A N 1
ATOM 653 C CA . ASP A 1 86 ? 4.329 -6.113 -16.465 1.00 98.00 86 ASP A CA 1
ATOM 654 C C . ASP A 1 86 ? 5.025 -4.753 -16.378 1.00 98.00 86 ASP A C 1
ATOM 656 O O . ASP A 1 86 ? 5.605 -4.282 -17.356 1.00 98.00 86 ASP A O 1
ATOM 660 N N . GLU A 1 87 ? 4.953 -4.098 -15.217 1.00 97.31 87 GLU A N 1
ATOM 661 C CA . GLU A 1 87 ? 5.469 -2.746 -15.031 1.00 97.31 87 GLU A CA 1
ATOM 662 C C . GLU A 1 87 ? 5.866 -2.474 -13.574 1.00 97.31 87 GLU A C 1
ATOM 664 O O . GLU A 1 87 ? 5.186 -2.904 -12.641 1.00 97.31 87 GLU A O 1
ATOM 669 N N . ILE A 1 88 ? 6.943 -1.708 -13.374 1.00 98.50 88 ILE A N 1
ATOM 670 C CA . ILE A 1 88 ? 7.412 -1.231 -12.068 1.00 98.50 88 ILE A CA 1
ATOM 671 C C . ILE A 1 88 ? 7.546 0.293 -12.104 1.00 98.50 88 ILE A C 1
ATOM 673 O O . ILE A 1 88 ? 8.224 0.853 -12.964 1.00 98.50 88 ILE A O 1
ATOM 677 N N . ILE A 1 89 ? 6.953 0.976 -11.127 1.00 98.12 89 ILE A N 1
ATOM 678 C CA . ILE A 1 89 ? 7.049 2.420 -10.938 1.00 98.12 89 ILE A CA 1
ATOM 679 C C . ILE A 1 89 ? 7.695 2.688 -9.581 1.00 98.12 89 ILE A C 1
ATOM 681 O O . ILE A 1 89 ? 7.097 2.440 -8.538 1.00 98.12 89 ILE A O 1
ATOM 685 N N . ILE A 1 90 ? 8.898 3.254 -9.577 1.00 96.94 90 ILE A N 1
ATOM 686 C CA . ILE A 1 90 ? 9.565 3.729 -8.363 1.00 96.94 90 ILE A CA 1
ATOM 687 C C . ILE A 1 90 ? 9.282 5.225 -8.214 1.00 96.94 90 ILE A C 1
ATOM 689 O O . ILE A 1 90 ? 9.725 6.033 -9.033 1.00 96.94 90 ILE A O 1
ATOM 693 N N . MET A 1 91 ? 8.561 5.601 -7.156 1.00 95.19 91 MET A N 1
ATOM 694 C CA . MET A 1 91 ? 8.176 6.990 -6.882 1.00 95.19 91 MET A CA 1
ATOM 695 C C . MET A 1 91 ? 9.029 7.593 -5.770 1.00 95.19 91 MET A C 1
ATOM 697 O O . MET A 1 91 ? 8.759 7.364 -4.594 1.00 95.19 91 MET A O 1
ATOM 701 N N . GLY A 1 92 ? 10.024 8.402 -6.128 1.00 92.19 92 GLY A N 1
ATOM 702 C CA . GLY A 1 92 ? 10.863 9.117 -5.166 1.00 92.19 92 GLY A CA 1
ATOM 703 C C . GLY A 1 92 ? 10.250 10.430 -4.687 1.00 92.19 92 GLY A C 1
ATOM 704 O O . GLY A 1 92 ? 9.684 11.193 -5.471 1.00 92.19 92 GLY A O 1
ATOM 705 N N . ALA A 1 93 ? 10.414 10.726 -3.400 1.00 90.25 93 ALA A N 1
ATOM 706 C CA . ALA A 1 93 ? 9.941 11.968 -2.778 1.00 90.25 93 ALA A CA 1
ATOM 707 C C . ALA A 1 93 ? 11.021 12.723 -1.976 1.00 90.25 93 ALA A C 1
ATOM 709 O O . ALA A 1 93 ? 10.698 13.673 -1.253 1.00 90.25 93 ALA A O 1
ATOM 710 N N . THR A 1 94 ? 12.287 12.301 -2.059 1.00 87.88 94 THR A N 1
ATOM 711 C CA . THR A 1 94 ? 13.388 12.895 -1.286 1.00 87.88 94 THR A CA 1
ATOM 712 C C . THR A 1 94 ? 13.733 14.295 -1.794 1.00 87.88 94 THR A C 1
ATOM 714 O O . THR A 1 94 ? 13.877 14.541 -2.988 1.00 87.88 94 THR A O 1
ATOM 717 N N . ARG A 1 95 ? 13.867 15.244 -0.869 1.00 86.31 95 ARG A N 1
ATOM 718 C CA . ARG A 1 95 ? 14.223 16.632 -1.166 1.00 86.31 95 ARG A CA 1
ATOM 719 C C . ARG A 1 95 ? 15.507 17.000 -0.446 1.00 86.31 95 ARG A C 1
ATOM 721 O O . ARG A 1 95 ? 15.763 16.499 0.645 1.00 86.31 95 ARG A O 1
ATOM 728 N N . LYS A 1 96 ? 16.252 17.920 -1.044 1.00 84.75 96 LYS A N 1
ATOM 729 C CA . LYS A 1 96 ? 17.398 18.583 -0.416 1.00 84.75 96 LYS A CA 1
ATOM 730 C C . LYS A 1 96 ? 16.911 19.570 0.649 1.00 84.75 96 LYS A C 1
ATOM 732 O O . LYS A 1 96 ? 15.745 19.967 0.642 1.00 84.75 96 LYS A O 1
ATOM 737 N N . ASP A 1 97 ? 17.819 20.049 1.495 1.00 82.56 97 ASP A N 1
ATOM 738 C CA . ASP A 1 97 ? 17.505 21.025 2.555 1.00 82.56 97 ASP A CA 1
ATOM 739 C C . ASP A 1 97 ? 16.886 22.329 2.027 1.00 82.56 97 ASP A C 1
ATOM 741 O O . ASP A 1 97 ? 16.080 22.968 2.699 1.00 82.56 97 ASP A O 1
ATOM 745 N N . ASN A 1 98 ? 17.218 22.714 0.791 1.00 83.81 98 ASN A N 1
ATOM 746 C CA . ASN A 1 98 ? 16.642 23.881 0.118 1.00 83.81 98 ASN A CA 1
ATOM 747 C C . ASN A 1 98 ? 15.230 23.635 -0.460 1.00 83.81 98 ASN A C 1
ATOM 749 O O . ASN A 1 98 ? 14.657 24.533 -1.071 1.00 83.81 98 ASN A O 1
ATOM 753 N N . GLY A 1 99 ? 14.674 22.431 -0.291 1.00 82.31 99 GLY A N 1
ATOM 754 C CA . GLY A 1 99 ? 13.347 22.038 -0.760 1.00 82.31 99 GLY A CA 1
ATOM 755 C C . GLY A 1 99 ? 13.279 21.543 -2.208 1.00 82.31 99 GLY A C 1
ATOM 756 O O . GLY A 1 99 ? 12.211 21.079 -2.617 1.00 82.31 99 GLY A O 1
ATOM 757 N N . GLU A 1 100 ? 14.380 21.598 -2.963 1.00 85.94 100 GLU A N 1
ATOM 758 C CA . GLU A 1 100 ? 14.447 21.097 -4.339 1.00 85.94 100 GLU A CA 1
ATOM 759 C C . GLU A 1 100 ? 14.446 19.557 -4.388 1.00 85.94 100 GLU A C 1
ATOM 761 O O . GLU A 1 100 ? 14.929 18.906 -3.454 1.00 85.94 100 GLU A O 1
ATOM 766 N N . PRO A 1 101 ? 13.946 18.954 -5.483 1.00 88.06 101 PRO A N 1
ATOM 767 C CA . PRO A 1 101 ? 14.082 17.525 -5.750 1.00 88.06 101 PRO A CA 1
ATOM 768 C C . PRO A 1 101 ? 15.519 17.013 -5.607 1.00 88.06 101 PRO A C 1
ATOM 770 O O . PRO A 1 101 ? 16.450 17.595 -6.177 1.00 88.06 101 PRO A O 1
ATOM 773 N N . ASP A 1 102 ? 15.701 15.885 -4.916 1.00 88.12 102 ASP A N 1
ATOM 774 C CA . ASP A 1 102 ? 16.977 15.175 -4.925 1.00 88.12 102 ASP A CA 1
ATOM 775 C C . ASP A 1 102 ? 16.950 13.971 -5.870 1.00 88.12 102 ASP A C 1
ATOM 777 O O . ASP A 1 102 ? 16.505 12.872 -5.536 1.00 88.12 102 ASP A O 1
ATOM 781 N N . PHE A 1 103 ? 17.478 14.176 -7.074 1.00 88.44 103 PHE A N 1
ATOM 782 C CA . PHE A 1 103 ? 17.601 13.120 -8.075 1.00 88.44 103 PHE A CA 1
ATOM 783 C C . PHE A 1 103 ? 18.764 12.156 -7.815 1.00 88.44 103 PHE A C 1
ATOM 785 O O . PHE A 1 103 ? 18.809 11.106 -8.447 1.00 88.44 103 PHE A O 1
ATOM 792 N N . THR A 1 104 ? 19.683 12.458 -6.892 1.00 86.06 104 THR A N 1
ATOM 793 C CA . THR A 1 104 ? 20.834 11.583 -6.591 1.00 86.06 104 THR A CA 1
ATOM 794 C C . THR A 1 104 ? 20.358 10.226 -6.074 1.00 86.06 104 THR A C 1
ATOM 796 O O . THR A 1 104 ? 20.863 9.173 -6.455 1.00 86.06 104 THR A O 1
ATOM 799 N N . ILE A 1 105 ? 19.313 10.253 -5.252 1.00 81.56 105 ILE A N 1
ATOM 800 C CA . ILE A 1 105 ? 18.658 9.071 -4.699 1.00 81.56 105 ILE A CA 1
ATOM 801 C C . ILE A 1 105 ? 17.946 8.259 -5.789 1.00 81.56 105 ILE A C 1
ATOM 803 O O . ILE A 1 105 ? 18.035 7.034 -5.810 1.00 81.56 105 ILE A O 1
ATOM 807 N N . LEU A 1 106 ? 17.299 8.929 -6.748 1.00 87.75 106 LEU A N 1
ATOM 808 C CA . LEU A 1 106 ? 16.687 8.257 -7.899 1.00 87.75 106 LEU A CA 1
ATOM 809 C C . LEU A 1 106 ? 17.735 7.628 -8.820 1.00 87.75 106 LEU A C 1
ATOM 811 O O . LEU A 1 106 ? 17.515 6.529 -9.313 1.00 87.75 106 LEU A O 1
ATOM 815 N N . GLN A 1 107 ? 18.882 8.280 -9.025 1.00 90.62 107 GLN A N 1
ATOM 816 C CA . GLN A 1 107 ? 19.994 7.705 -9.790 1.00 90.62 107 GLN A CA 1
ATOM 817 C C . GLN A 1 107 ? 20.507 6.417 -9.143 1.00 90.62 107 GLN A C 1
ATOM 819 O O . GLN A 1 107 ? 20.730 5.436 -9.847 1.00 90.62 107 GLN A O 1
ATOM 824 N N . LYS A 1 108 ? 20.625 6.385 -7.809 1.00 89.50 108 LYS A N 1
ATOM 825 C CA . LYS A 1 108 ? 20.938 5.146 -7.084 1.00 89.50 108 LYS A CA 1
ATOM 826 C C . LYS A 1 108 ? 19.879 4.070 -7.318 1.00 89.50 108 LYS A C 1
ATOM 828 O O . LYS A 1 108 ? 20.240 2.952 -7.657 1.00 89.50 108 LYS A O 1
ATOM 833 N N . ALA A 1 109 ? 18.591 4.407 -7.221 1.00 91.94 109 ALA A N 1
ATOM 834 C CA . ALA A 1 109 ? 17.515 3.452 -7.493 1.00 91.94 109 ALA A CA 1
ATOM 835 C C . ALA A 1 109 ? 17.572 2.888 -8.927 1.00 91.94 109 ALA A C 1
ATOM 837 O O . ALA A 1 109 ? 17.352 1.697 -9.118 1.00 91.94 109 ALA A O 1
ATOM 838 N N . VAL A 1 110 ? 17.916 3.712 -9.926 1.00 95.19 110 VAL A N 1
ATOM 839 C CA . VAL A 1 110 ? 18.126 3.261 -11.315 1.00 95.19 110 VAL A CA 1
ATOM 840 C C . VAL A 1 110 ? 19.328 2.319 -11.427 1.00 95.19 110 VAL A C 1
ATOM 842 O O . VAL A 1 110 ? 19.236 1.320 -12.134 1.00 95.19 110 VAL A O 1
ATOM 845 N N . ASN A 1 111 ? 20.435 2.603 -10.734 1.00 95.50 111 ASN A N 1
ATOM 846 C CA . ASN A 1 111 ? 21.613 1.730 -10.738 1.00 95.50 111 ASN A CA 1
ATOM 847 C C . ASN A 1 111 ? 21.305 0.367 -10.109 1.00 95.50 111 ASN A C 1
ATOM 849 O O . ASN A 1 111 ? 21.585 -0.656 -10.722 1.00 95.50 111 ASN A O 1
ATOM 853 N N . ILE A 1 112 ? 20.650 0.353 -8.946 1.00 95.81 112 ILE A N 1
ATOM 854 C CA . ILE A 1 112 ? 20.214 -0.884 -8.284 1.00 95.81 112 ILE A CA 1
ATOM 855 C C . ILE A 1 112 ? 19.265 -1.658 -9.205 1.00 95.81 112 ILE A C 1
ATOM 857 O O . ILE A 1 112 ? 19.411 -2.860 -9.390 1.00 95.81 112 ILE A O 1
ATOM 861 N N . ALA A 1 113 ? 18.326 -0.972 -9.860 1.00 97.31 113 ALA A N 1
ATOM 862 C CA . ALA A 1 113 ? 17.439 -1.612 -10.822 1.00 97.31 113 ALA A CA 1
ATOM 863 C C . ALA A 1 113 ? 18.186 -2.202 -12.028 1.00 97.31 113 ALA A C 1
ATOM 865 O O . ALA A 1 113 ? 17.814 -3.265 -12.507 1.00 97.31 113 ALA A O 1
ATOM 866 N N . TYR A 1 114 ? 19.243 -1.554 -12.515 1.00 98.00 114 TYR A N 1
ATOM 867 C CA . TYR A 1 114 ? 20.102 -2.095 -13.573 1.00 98.00 114 TYR A CA 1
ATOM 868 C C . TYR A 1 114 ? 20.906 -3.327 -13.113 1.00 98.00 114 TYR A C 1
ATOM 870 O O . TYR A 1 114 ? 21.202 -4.224 -13.903 1.00 98.00 114 TYR A O 1
ATOM 878 N N . GLU A 1 115 ? 21.265 -3.397 -11.836 1.00 98.06 115 GLU A N 1
ATOM 879 C CA . GLU A 1 115 ? 21.963 -4.549 -11.264 1.00 98.06 115 GLU A CA 1
ATOM 880 C C . GLU A 1 115 ? 21.019 -5.741 -11.054 1.00 98.06 115 GLU A C 1
ATOM 882 O O . GLU A 1 115 ? 21.361 -6.865 -11.434 1.00 98.06 115 GLU A O 1
ATOM 887 N N . GLU A 1 116 ? 19.815 -5.489 -10.541 1.00 98.31 116 GLU A N 1
ATOM 888 C CA . GLU A 1 116 ? 18.892 -6.538 -10.098 1.00 98.31 116 GLU A CA 1
ATOM 889 C C . GLU A 1 116 ? 17.857 -6.963 -11.150 1.00 98.31 116 GLU A C 1
ATOM 891 O O . GLU A 1 116 ? 17.486 -8.132 -11.195 1.00 98.31 116 GLU A O 1
ATOM 896 N N . LEU A 1 117 ? 17.388 -6.057 -12.020 1.00 98.31 117 LEU A N 1
ATOM 897 C CA . LEU A 1 117 ? 16.371 -6.371 -13.032 1.00 98.31 117 LEU A CA 1
ATOM 898 C C . LEU A 1 117 ? 17.033 -6.764 -14.358 1.00 98.31 117 LEU A C 1
ATOM 900 O O . LEU A 1 117 ? 17.438 -5.906 -15.152 1.00 98.31 117 LEU A O 1
ATOM 904 N N . GLY A 1 118 ? 17.094 -8.071 -14.632 1.00 97.44 118 GLY A N 1
ATOM 905 C CA . GLY A 1 118 ? 17.741 -8.625 -15.828 1.00 97.44 118 GLY A CA 1
ATOM 906 C C . GLY A 1 118 ? 17.226 -8.016 -17.136 1.00 97.44 118 GLY A C 1
ATOM 907 O O . GLY A 1 118 ? 18.014 -7.491 -17.926 1.00 97.44 118 GLY A O 1
ATOM 908 N N . LEU A 1 119 ? 15.902 -7.990 -17.320 1.00 96.88 119 LEU A N 1
ATOM 909 C CA . LEU A 1 119 ? 15.267 -7.414 -18.508 1.00 96.88 119 LEU A CA 1
ATOM 910 C C . LEU A 1 119 ? 15.569 -5.915 -18.680 1.00 96.88 119 LEU A C 1
ATOM 912 O O . LEU A 1 119 ? 15.758 -5.443 -19.802 1.00 96.88 119 LEU A O 1
ATOM 916 N N . PHE A 1 120 ? 15.638 -5.147 -17.587 1.00 97.88 120 PHE A N 1
ATOM 917 C CA . PHE A 1 120 ? 15.921 -3.708 -17.658 1.00 97.88 120 PHE A CA 1
ATOM 918 C C . PHE A 1 120 ? 17.361 -3.455 -18.097 1.00 97.88 120 PHE A C 1
ATOM 920 O O . PHE A 1 120 ? 17.604 -2.621 -18.972 1.00 97.88 120 PHE A O 1
ATOM 927 N N . ARG A 1 121 ? 18.311 -4.217 -17.547 1.00 98.00 121 ARG A N 1
ATOM 928 C CA . ARG A 1 121 ? 19.710 -4.189 -17.978 1.00 98.00 121 ARG A CA 1
ATOM 929 C C . ARG A 1 121 ? 19.845 -4.472 -19.468 1.00 98.00 121 ARG A C 1
ATOM 931 O O . ARG A 1 121 ? 20.464 -3.683 -20.177 1.00 98.00 121 ARG A O 1
ATOM 938 N N . GLU A 1 122 ? 19.205 -5.531 -19.961 1.00 97.00 122 GLU A N 1
ATOM 939 C CA . GLU A 1 122 ? 19.235 -5.874 -21.387 1.00 97.00 122 GLU A CA 1
ATOM 940 C C . GLU A 1 122 ? 18.626 -4.776 -22.271 1.00 97.00 122 GLU A C 1
ATOM 942 O O . GLU A 1 122 ? 19.191 -4.444 -23.319 1.00 97.00 122 GLU A O 1
ATOM 947 N N . GLN A 1 123 ? 17.515 -4.159 -21.844 1.00 95.62 123 GLN A N 1
ATOM 948 C CA . GLN A 1 123 ? 16.930 -3.005 -22.535 1.00 95.62 123 GLN A CA 1
ATOM 949 C C . GLN A 1 123 ? 17.930 -1.846 -22.621 1.00 95.62 123 GLN A C 1
ATOM 951 O O . GLN A 1 123 ? 18.153 -1.301 -23.702 1.00 95.62 123 GLN A O 1
ATOM 956 N N . VAL A 1 124 ? 18.560 -1.476 -21.505 1.00 96.44 124 VAL A N 1
ATOM 957 C CA . VAL A 1 124 ? 19.528 -0.371 -21.452 1.00 96.44 124 VAL A CA 1
ATOM 958 C C . VAL A 1 124 ? 20.760 -0.666 -22.316 1.00 96.44 124 VAL A C 1
ATOM 960 O O . VAL A 1 124 ? 21.165 0.186 -23.116 1.00 96.44 124 VAL A O 1
ATOM 963 N N . ASP A 1 125 ? 21.318 -1.872 -22.226 1.00 97.50 125 ASP A N 1
ATOM 964 C CA . ASP A 1 125 ? 22.487 -2.295 -23.003 1.00 97.50 125 ASP A CA 1
ATOM 965 C C . ASP A 1 125 ? 22.212 -2.292 -24.506 1.00 97.50 125 ASP A C 1
ATOM 967 O O . ASP A 1 125 ? 23.016 -1.779 -25.296 1.00 97.50 125 ASP A O 1
ATOM 971 N N . LEU A 1 126 ? 21.044 -2.791 -24.921 1.00 95.94 126 LEU A N 1
ATOM 972 C CA . LEU A 1 126 ? 20.625 -2.776 -26.318 1.00 95.94 126 LEU A CA 1
ATOM 973 C C . LEU A 1 126 ? 20.523 -1.344 -26.857 1.00 95.94 126 LEU A C 1
ATOM 975 O O . LEU A 1 126 ? 20.993 -1.060 -27.963 1.00 95.94 126 LEU A O 1
ATOM 979 N N . LEU A 1 127 ? 19.930 -0.429 -26.090 1.00 95.81 127 LEU A N 1
ATOM 980 C CA . LEU A 1 127 ? 19.789 0.966 -26.502 1.00 95.81 127 LEU A CA 1
ATOM 981 C C . LEU A 1 127 ? 21.149 1.659 -26.594 1.00 95.81 127 LEU A C 1
ATOM 983 O O . LEU A 1 127 ? 21.392 2.388 -27.554 1.00 95.81 127 LEU A O 1
ATOM 987 N N . ASN A 1 128 ? 22.053 1.404 -25.646 1.00 95.88 128 ASN A N 1
ATOM 988 C CA . ASN A 1 128 ? 23.401 1.974 -25.642 1.00 95.88 128 ASN A CA 1
ATOM 989 C C . ASN A 1 128 ? 24.284 1.425 -26.768 1.00 95.88 128 ASN A C 1
ATOM 991 O O . ASN A 1 128 ? 25.106 2.161 -27.316 1.00 95.88 128 ASN A O 1
ATOM 995 N N . LYS A 1 129 ? 24.072 0.169 -27.175 1.00 97.50 129 LYS A N 1
ATOM 996 C CA . LYS A 1 129 ? 24.780 -0.453 -28.301 1.00 97.50 129 LYS A CA 1
ATOM 997 C C . LYS A 1 129 ? 24.526 0.259 -29.633 1.00 97.50 129 LYS A C 1
ATOM 999 O O . LYS A 1 129 ? 25.423 0.321 -30.474 1.00 97.50 129 LYS A O 1
ATOM 1004 N N . TYR A 1 130 ? 23.327 0.806 -29.848 1.00 96.94 130 TYR A N 1
ATOM 1005 C CA . TYR A 1 130 ? 22.952 1.459 -31.105 1.00 96.94 130 TYR A CA 1
ATOM 1006 C C . TYR A 1 130 ? 22.701 2.954 -30.909 1.00 96.94 130 TYR A C 1
ATOM 1008 O O . TYR A 1 130 ? 21.671 3.353 -30.373 1.00 96.94 130 TYR A O 1
ATOM 1016 N N . LYS A 1 131 ? 23.580 3.804 -31.460 1.00 95.50 131 LYS A N 1
ATOM 1017 C CA . LYS A 1 131 ? 23.467 5.274 -31.364 1.00 95.50 131 LYS A CA 1
ATOM 1018 C C . LYS A 1 131 ? 22.068 5.802 -31.710 1.00 95.50 131 LYS A C 1
ATOM 1020 O O . LYS A 1 131 ? 21.563 6.677 -31.019 1.00 95.50 131 LYS A O 1
ATOM 1025 N N . SER A 1 132 ? 21.426 5.276 -32.756 1.00 96.44 132 SER A N 1
ATOM 1026 C CA . SER A 1 132 ? 20.072 5.695 -33.142 1.00 96.44 132 SER A CA 1
ATOM 1027 C C . SER A 1 132 ? 19.027 5.384 -32.069 1.00 96.44 132 SER A C 1
ATOM 1029 O O . SER A 1 132 ? 18.146 6.205 -31.832 1.00 96.44 132 SER A O 1
ATOM 1031 N N . GLN A 1 133 ? 19.128 4.230 -31.406 1.00 95.94 133 GLN A N 1
ATOM 1032 C CA . GLN A 1 133 ? 18.212 3.842 -30.338 1.00 95.94 133 GLN A CA 1
ATOM 1033 C C . GLN A 1 133 ? 18.491 4.631 -29.057 1.00 95.94 133 GLN A C 1
ATOM 1035 O O . GLN A 1 133 ? 17.551 5.138 -28.453 1.00 95.94 133 GLN A O 1
ATOM 1040 N N . ASN A 1 134 ? 19.763 4.843 -28.706 1.00 95.44 134 ASN A N 1
ATOM 1041 C CA . ASN A 1 134 ? 20.159 5.713 -27.597 1.00 95.44 134 ASN A CA 1
ATOM 1042 C C . ASN A 1 134 ? 19.595 7.140 -27.753 1.00 95.44 134 ASN A C 1
ATOM 1044 O O . ASN A 1 134 ? 18.977 7.673 -26.832 1.00 95.44 134 ASN A O 1
ATOM 1048 N N . GLU A 1 135 ? 19.734 7.747 -28.936 1.00 96.25 135 GLU A N 1
ATOM 1049 C CA . GLU A 1 135 ? 19.193 9.086 -29.207 1.00 96.25 135 GLU A CA 1
ATOM 1050 C C . GLU A 1 135 ? 17.655 9.112 -29.200 1.00 96.25 135 GLU A C 1
ATOM 1052 O O . GLU A 1 135 ? 17.052 10.095 -28.771 1.00 96.25 135 GLU A O 1
ATOM 1057 N N . ARG A 1 136 ? 16.988 8.031 -29.623 1.00 95.44 136 ARG A N 1
ATOM 1058 C CA . ARG A 1 136 ? 15.527 7.897 -29.485 1.00 95.44 136 ARG A CA 1
ATOM 1059 C C . ARG A 1 136 ? 15.098 7.795 -28.022 1.00 95.44 136 ARG A C 1
ATOM 1061 O O . ARG A 1 136 ? 14.139 8.463 -27.641 1.00 95.44 136 ARG A O 1
ATOM 1068 N N . ALA A 1 137 ? 15.812 7.020 -27.208 1.00 93.75 137 ALA A N 1
ATOM 1069 C CA . ALA A 1 137 ? 15.534 6.866 -25.782 1.00 93.75 137 ALA A CA 1
ATOM 1070 C C . ALA A 1 137 ? 15.677 8.200 -25.032 1.00 93.75 137 ALA A C 1
ATOM 1072 O O . ALA A 1 137 ? 14.755 8.606 -24.332 1.00 93.75 137 ALA A O 1
ATOM 1073 N N . LYS A 1 138 ? 16.757 8.958 -25.280 1.00 92.25 138 LYS A N 1
ATOM 1074 C CA . LYS A 1 138 ? 16.955 10.317 -24.727 1.00 92.25 138 LYS A CA 1
ATOM 1075 C C . LYS A 1 138 ? 15.836 11.299 -25.086 1.00 92.25 138 LYS A C 1
ATOM 1077 O O . LYS A 1 138 ? 15.624 12.281 -24.382 1.00 92.25 138 LYS A O 1
ATOM 1082 N N . ARG A 1 139 ? 15.131 11.051 -26.192 1.00 93.19 139 ARG A N 1
ATOM 1083 C CA . ARG A 1 139 ? 13.986 11.846 -26.657 1.00 93.19 139 ARG A CA 1
ATOM 1084 C C . ARG A 1 139 ? 12.637 11.331 -26.142 1.00 93.19 139 ARG A C 1
ATOM 1086 O O . ARG A 1 139 ? 11.612 11.855 -26.568 1.00 93.19 139 ARG A O 1
ATOM 1093 N N . GLY A 1 140 ? 12.624 10.312 -25.279 1.00 90.38 140 GLY A N 1
ATOM 1094 C CA . GLY A 1 140 ? 11.401 9.715 -24.734 1.00 90.38 140 GLY A CA 1
ATOM 1095 C C . GLY A 1 140 ? 10.611 8.878 -25.743 1.00 90.38 140 GLY A C 1
ATOM 1096 O O . GLY A 1 140 ? 9.410 8.704 -25.583 1.00 90.38 140 GLY A O 1
ATOM 1097 N N . LEU A 1 141 ? 11.255 8.390 -26.811 1.00 93.50 141 LEU A N 1
ATOM 1098 C CA . LEU A 1 141 ? 10.610 7.563 -27.844 1.00 93.50 141 LEU A CA 1
ATOM 1099 C C . LEU A 1 141 ? 10.719 6.056 -27.573 1.00 93.50 141 LEU A C 1
ATOM 1101 O O . LEU A 1 141 ? 10.385 5.260 -28.452 1.00 93.50 141 LEU A O 1
ATOM 1105 N N . ILE A 1 142 ? 11.248 5.679 -26.410 1.00 93.25 142 ILE A N 1
ATOM 1106 C CA . ILE A 1 142 ? 11.341 4.303 -25.931 1.00 93.25 142 ILE A CA 1
ATOM 1107 C C . ILE A 1 142 ? 10.626 4.251 -24.593 1.00 93.25 142 ILE A C 1
ATOM 1109 O O . ILE A 1 142 ? 10.841 5.115 -23.744 1.00 93.25 142 ILE A O 1
ATOM 1113 N N . ASP A 1 143 ? 9.783 3.244 -24.444 1.00 91.31 143 ASP A N 1
ATOM 1114 C CA . ASP A 1 143 ? 9.037 2.994 -23.227 1.00 91.31 143 ASP A CA 1
ATOM 1115 C C . ASP A 1 143 ? 9.663 1.809 -22.499 1.00 91.31 143 ASP A C 1
ATOM 1117 O O . ASP A 1 143 ? 9.933 0.772 -23.109 1.00 91.31 143 ASP A O 1
ATOM 1121 N N . PHE A 1 144 ? 9.938 1.994 -21.216 1.00 95.44 144 PHE A N 1
ATOM 1122 C CA . PHE A 1 144 ? 10.529 0.977 -20.357 1.00 95.44 144 PHE A CA 1
ATOM 1123 C C . PHE A 1 144 ? 9.446 0.428 -19.437 1.00 95.44 144 PHE A C 1
ATOM 1125 O O . PHE A 1 144 ? 8.579 1.177 -18.986 1.00 95.44 144 PHE A O 1
ATOM 1132 N N . PHE A 1 145 ? 9.533 -0.861 -19.105 1.00 96.19 145 PHE A N 1
ATOM 1133 C CA . PHE A 1 145 ? 8.660 -1.439 -18.079 1.00 96.19 145 PHE A CA 1
ATOM 1134 C C . PHE A 1 145 ? 8.988 -0.881 -16.684 1.00 96.19 145 PHE A C 1
ATOM 1136 O O . PHE A 1 145 ? 8.139 -0.889 -15.801 1.00 96.19 145 PHE A O 1
ATOM 1143 N N . LEU A 1 146 ? 10.211 -0.375 -16.483 1.00 97.75 146 LEU A N 1
ATOM 1144 C CA . LEU A 1 146 ? 10.616 0.346 -15.283 1.00 97.75 146 LEU A CA 1
ATOM 1145 C C . LEU A 1 146 ? 10.508 1.860 -15.499 1.00 97.75 146 LEU A C 1
ATOM 1147 O O . LEU A 1 146 ? 11.156 2.423 -16.384 1.00 97.75 146 LEU A O 1
ATOM 1151 N N . LYS A 1 147 ? 9.777 2.538 -14.616 1.00 96.31 147 LYS A N 1
ATOM 1152 C CA . LYS A 1 147 ? 9.693 4.001 -14.542 1.00 96.31 147 LYS A CA 1
ATOM 1153 C C . LYS A 1 147 ? 10.183 4.468 -13.180 1.00 96.31 147 LYS A C 1
ATOM 1155 O O . LYS A 1 147 ? 9.663 4.052 -12.152 1.00 96.31 147 LYS A O 1
ATOM 1160 N N . VAL A 1 148 ? 11.165 5.363 -13.160 1.00 95.31 148 VAL A N 1
ATOM 1161 C CA . VAL A 1 148 ? 11.715 5.933 -11.922 1.00 95.31 148 VAL A CA 1
ATOM 1162 C C . VAL A 1 148 ? 11.466 7.433 -11.940 1.00 95.31 148 VAL A C 1
ATOM 1164 O O . VAL A 1 148 ? 11.994 8.146 -12.793 1.00 95.31 148 VAL A O 1
ATOM 1167 N N . VAL A 1 149 ? 10.596 7.906 -11.049 1.00 94.69 149 VAL A N 1
ATOM 1168 C CA . VAL A 1 149 ? 9.974 9.229 -11.160 1.00 94.69 149 VAL A CA 1
ATOM 1169 C C . VAL A 1 149 ? 10.032 9.977 -9.835 1.00 94.69 149 VAL A C 1
ATOM 1171 O O . VAL A 1 149 ? 9.842 9.401 -8.767 1.00 94.69 149 VAL A O 1
ATOM 1174 N N . HIS A 1 150 ? 10.275 11.287 -9.903 1.00 94.19 150 HIS A N 1
ATOM 1175 C CA . HIS A 1 150 ? 10.251 12.155 -8.732 1.00 94.19 150 HIS A CA 1
ATOM 1176 C C . HIS A 1 150 ? 8.887 12.831 -8.556 1.00 94.19 150 HIS A C 1
ATOM 1178 O O . HIS A 1 150 ? 8.376 13.454 -9.487 1.00 94.19 150 HIS A O 1
ATOM 1184 N N . GLN A 1 151 ? 8.348 12.818 -7.334 1.00 93.38 151 GLN A N 1
ATOM 1185 C CA . GLN A 1 151 ? 7.084 13.470 -6.969 1.00 93.38 151 GLN A CA 1
ATOM 1186 C C . GLN A 1 151 ? 7.030 14.944 -7.396 1.00 93.38 151 GLN A C 1
ATOM 1188 O O . GLN A 1 151 ? 5.978 15.454 -7.758 1.00 93.38 151 GLN A O 1
ATOM 1193 N N . PHE A 1 152 ? 8.163 15.640 -7.349 1.00 92.12 152 PHE A N 1
ATOM 1194 C CA . PHE A 1 152 ? 8.264 17.069 -7.662 1.00 92.12 152 PHE A CA 1
ATOM 1195 C C . PHE A 1 152 ? 8.992 17.351 -8.981 1.00 92.12 152 PHE A C 1
ATOM 1197 O O . PHE A 1 152 ? 9.634 18.390 -9.121 1.00 92.12 152 PHE A O 1
ATOM 1204 N N . ASP A 1 153 ? 8.927 16.428 -9.941 1.00 90.62 153 ASP A N 1
ATOM 1205 C CA . ASP A 1 153 ? 9.405 16.690 -11.298 1.00 90.62 153 ASP A CA 1
ATOM 1206 C C . ASP A 1 153 ? 8.593 17.832 -11.945 1.00 90.62 153 ASP A C 1
ATOM 1208 O O . ASP A 1 153 ? 7.359 17.804 -12.025 1.00 90.62 153 ASP A O 1
ATOM 1212 N N . GLN A 1 154 ? 9.291 18.864 -12.425 1.00 89.38 154 GLN A N 1
ATOM 1213 C CA . GLN A 1 154 ? 8.665 20.039 -13.031 1.00 89.38 154 GLN A CA 1
ATOM 1214 C C . GLN A 1 154 ? 7.922 19.715 -14.333 1.00 89.38 154 GLN A C 1
ATOM 1216 O O . GLN A 1 154 ? 6.965 20.409 -14.679 1.00 89.38 154 GLN A O 1
ATOM 1221 N N . ASN A 1 155 ? 8.340 18.688 -15.073 1.00 90.62 155 ASN A N 1
ATOM 1222 C CA . ASN A 1 155 ? 7.656 18.267 -16.291 1.00 90.62 155 ASN A CA 1
ATOM 1223 C C . ASN A 1 155 ? 6.290 17.667 -15.965 1.00 90.62 155 ASN A C 1
ATOM 1225 O O . ASN A 1 155 ? 5.318 17.995 -16.643 1.00 90.62 155 ASN A O 1
ATOM 1229 N N . ILE A 1 156 ? 6.186 16.893 -14.882 1.00 91.88 156 ILE A N 1
ATOM 1230 C CA . ILE A 1 156 ? 4.895 16.393 -14.392 1.00 91.88 156 ILE A CA 1
ATOM 1231 C C . ILE A 1 156 ? 4.004 17.569 -14.008 1.00 91.88 156 ILE A C 1
ATOM 1233 O O . ILE A 1 156 ? 2.874 17.655 -14.479 1.00 91.88 156 ILE A O 1
ATOM 1237 N N . ALA A 1 157 ? 4.522 18.539 -13.249 1.00 91.06 157 ALA A N 1
ATOM 1238 C CA . ALA A 1 157 ? 3.752 19.728 -12.887 1.00 91.06 157 ALA A CA 1
ATOM 1239 C C . ALA A 1 157 ? 3.236 20.505 -14.119 1.00 91.06 157 ALA A C 1
ATOM 1241 O O . ALA A 1 157 ? 2.085 20.944 -14.132 1.00 91.06 157 ALA A O 1
ATOM 1242 N N . LYS A 1 158 ? 4.046 20.631 -15.181 1.00 92.88 158 LYS A N 1
ATOM 1243 C CA . LYS A 1 158 ? 3.629 21.248 -16.456 1.00 92.88 158 LYS A CA 1
ATOM 1244 C C . LYS A 1 158 ? 2.538 20.444 -17.164 1.00 92.88 158 LYS A C 1
ATOM 1246 O O . LYS A 1 158 ? 1.612 21.042 -17.707 1.00 92.88 158 LYS A O 1
ATOM 1251 N N . VAL A 1 159 ? 2.631 19.112 -17.164 1.00 93.62 159 VAL A N 1
ATOM 1252 C CA . VAL A 1 159 ? 1.606 18.229 -17.744 1.00 93.62 159 VAL A CA 1
ATOM 1253 C C . VAL A 1 159 ? 0.290 18.372 -16.979 1.00 93.62 159 VAL A C 1
ATOM 1255 O O . VAL A 1 159 ? -0.739 18.634 -17.598 1.00 93.62 159 VAL A O 1
ATOM 1258 N N . LEU A 1 160 ? 0.320 18.309 -15.646 1.00 93.56 160 LEU A N 1
ATOM 1259 C CA . LEU A 1 160 ? -0.868 18.493 -14.806 1.00 93.56 160 LEU A CA 1
ATOM 1260 C C . LEU A 1 160 ? -1.517 19.868 -15.027 1.00 93.56 160 LEU A C 1
ATOM 1262 O O . LEU A 1 160 ? -2.737 19.958 -15.164 1.00 93.56 160 LEU A O 1
ATOM 1266 N N . ALA A 1 161 ? -0.714 20.932 -15.139 1.00 93.44 161 ALA A N 1
ATOM 1267 C CA . ALA A 1 161 ? -1.210 22.267 -15.475 1.00 93.44 161 ALA A CA 1
ATOM 1268 C C . ALA A 1 161 ? -1.874 22.307 -16.859 1.00 93.44 161 ALA A C 1
ATOM 1270 O O . ALA A 1 161 ? -2.968 22.850 -17.001 1.00 93.44 161 ALA A O 1
ATOM 1271 N N . LYS A 1 162 ? -1.234 21.710 -17.875 1.00 94.88 162 LYS A N 1
ATOM 1272 C CA . LYS A 1 162 ? -1.746 21.665 -19.253 1.00 94.88 162 LYS A CA 1
ATOM 1273 C C . LYS A 1 162 ? -3.110 20.977 -19.342 1.00 94.88 162 LYS A C 1
ATOM 1275 O O . LYS A 1 162 ? -3.948 21.417 -20.122 1.00 94.88 162 LYS A O 1
ATOM 1280 N N . PHE A 1 163 ? -3.330 19.931 -18.551 1.00 94.12 163 PHE A N 1
ATOM 1281 C CA . PHE A 1 163 ? -4.603 19.207 -18.494 1.00 94.12 163 PHE A CA 1
ATOM 1282 C C . PHE A 1 163 ? -5.594 19.780 -17.466 1.00 94.12 163 PHE A C 1
ATOM 1284 O O . PHE A 1 163 ? -6.616 19.162 -17.192 1.00 94.12 163 PHE A O 1
ATOM 1291 N N . GLY A 1 164 ? -5.323 20.958 -16.893 1.00 94.06 164 GLY A N 1
ATOM 1292 C CA . GLY A 1 164 ? -6.258 21.637 -15.991 1.00 94.06 164 GLY A CA 1
ATOM 1293 C C . GLY A 1 164 ? -6.451 20.952 -14.635 1.00 94.06 164 GLY A C 1
ATOM 1294 O O . GLY A 1 164 ? -7.361 21.321 -13.895 1.00 94.06 164 GLY A O 1
ATOM 1295 N N . VAL A 1 165 ? -5.585 20.001 -14.268 1.00 92.25 165 VAL A N 1
ATOM 1296 C CA . VAL A 1 165 ? -5.702 19.217 -13.028 1.00 92.25 165 VAL A CA 1
ATOM 1297 C C . VAL A 1 165 ? -5.728 20.126 -11.800 1.00 92.25 165 VAL A C 1
ATOM 1299 O O . VAL A 1 165 ? -6.550 19.934 -10.913 1.00 92.25 165 VAL A O 1
ATOM 1302 N N . PHE A 1 166 ? -4.887 21.162 -11.768 1.00 91.19 166 PHE A N 1
ATOM 1303 C CA . PHE A 1 166 ? -4.841 22.129 -10.664 1.00 91.19 166 PHE A CA 1
ATOM 1304 C C . PHE A 1 166 ? -6.143 22.923 -10.487 1.00 91.19 166 PHE A C 1
ATOM 1306 O O . PHE A 1 166 ? -6.454 23.350 -9.378 1.00 91.19 166 PHE A O 1
ATOM 1313 N N . GLY A 1 167 ? -6.928 23.091 -11.557 1.00 90.56 167 GLY A N 1
ATOM 1314 C CA . GLY A 1 167 ? -8.258 23.695 -11.480 1.00 90.56 167 GLY A CA 1
ATOM 1315 C C . GLY A 1 167 ? -9.285 22.768 -10.828 1.00 90.56 167 GLY A C 1
ATOM 1316 O O . GLY A 1 167 ? -10.138 23.240 -10.084 1.00 90.56 167 GLY A O 1
ATOM 1317 N N . VAL A 1 168 ? -9.171 21.455 -11.061 1.00 88.62 168 VAL A N 1
ATOM 1318 C CA . VAL A 1 168 ? -10.046 20.433 -10.460 1.00 88.62 168 VAL A CA 1
ATOM 1319 C C . VAL A 1 168 ? -9.680 20.185 -8.998 1.00 88.62 168 VAL A C 1
ATOM 1321 O O . VAL A 1 168 ? -10.559 20.100 -8.146 1.00 88.62 168 VAL A O 1
ATOM 1324 N N . THR A 1 169 ? -8.386 20.088 -8.687 1.00 85.88 169 THR A N 1
ATOM 1325 C CA . THR A 1 169 ? -7.921 19.812 -7.320 1.00 85.88 169 THR A CA 1
ATOM 1326 C C . THR A 1 169 ? -7.952 21.043 -6.418 1.00 85.88 169 THR A C 1
ATOM 1328 O O . THR A 1 169 ? -7.936 20.899 -5.199 1.00 85.88 169 THR A O 1
ATOM 1331 N N . GLY A 1 170 ? -7.968 22.251 -6.992 1.00 87.06 170 GLY A N 1
ATOM 1332 C CA . GLY A 1 170 ? -7.900 23.510 -6.248 1.00 87.06 170 GLY A CA 1
ATOM 1333 C C . GLY A 1 170 ? -6.511 23.829 -5.681 1.00 87.06 170 GLY A C 1
ATOM 1334 O O . GLY A 1 170 ? -6.374 24.775 -4.905 1.00 87.06 170 GLY A O 1
ATOM 1335 N N . PHE A 1 171 ? -5.475 23.072 -6.058 1.00 83.44 171 PHE A N 1
ATOM 1336 C CA . PHE A 1 171 ? -4.100 23.279 -5.605 1.00 83.44 171 PHE A CA 1
ATOM 1337 C C . PHE A 1 171 ? -3.192 23.662 -6.765 1.00 83.44 171 PHE A C 1
ATOM 1339 O O . PHE A 1 171 ? -3.155 22.982 -7.788 1.00 83.44 171 PHE A O 1
ATOM 1346 N N . PHE A 1 172 ? -2.404 24.723 -6.583 1.00 82.56 172 PHE A N 1
ATOM 1347 C CA . PHE A 1 172 ? -1.372 25.090 -7.543 1.00 82.56 172 PHE A CA 1
ATOM 1348 C C . PHE A 1 172 ? -0.094 24.292 -7.263 1.00 82.56 172 PHE A C 1
ATOM 1350 O O . PHE A 1 172 ? 0.589 24.524 -6.265 1.00 82.56 172 PHE A O 1
ATOM 1357 N N . GLY A 1 173 ? 0.228 23.353 -8.152 1.00 85.44 173 GLY A N 1
ATOM 1358 C CA . GLY A 1 173 ? 1.379 22.467 -8.002 1.00 85.44 173 GLY A CA 1
ATOM 1359 C C . GLY A 1 173 ? 1.069 21.172 -7.248 1.00 85.44 173 GLY A C 1
ATOM 1360 O O . GLY A 1 173 ? -0.059 20.887 -6.853 1.00 85.44 173 GLY A O 1
ATOM 1361 N N . ILE A 1 174 ? 2.106 20.355 -7.081 1.00 88.88 174 ILE A N 1
ATOM 1362 C CA . ILE A 1 174 ? 2.013 19.046 -6.433 1.00 88.88 174 ILE A CA 1
ATOM 1363 C C . ILE A 1 174 ? 2.197 19.222 -4.925 1.00 88.88 174 ILE A C 1
ATOM 1365 O O . ILE A 1 174 ? 3.250 19.675 -4.468 1.00 88.88 174 ILE A O 1
ATOM 1369 N N . LEU A 1 175 ? 1.192 18.824 -4.144 1.00 90.12 175 LEU A N 1
ATOM 1370 C CA . LEU A 1 175 ? 1.290 18.812 -2.686 1.00 90.12 175 LEU A CA 1
ATOM 1371 C C . LEU A 1 175 ? 2.286 17.744 -2.211 1.00 90.12 175 LEU A C 1
ATOM 1373 O O . LEU A 1 175 ? 2.314 16.653 -2.783 1.00 90.12 175 LEU A O 1
ATOM 1377 N N . PRO A 1 176 ? 3.063 17.995 -1.145 1.00 88.19 176 PRO A N 1
ATOM 1378 C CA . PRO A 1 176 ? 3.915 16.974 -0.558 1.00 88.19 176 PRO A CA 1
ATOM 1379 C C . PRO A 1 176 ? 3.131 15.938 0.247 1.00 88.19 176 PRO A C 1
ATOM 1381 O O . PRO A 1 176 ? 2.058 16.225 0.772 1.00 88.19 176 PRO A O 1
ATOM 1384 N N . GLY A 1 177 ? 3.727 14.754 0.398 1.00 88.06 177 GLY A N 1
ATOM 1385 C CA . GLY A 1 177 ? 3.205 13.673 1.236 1.00 88.06 177 GLY A CA 1
ATOM 1386 C C . GLY A 1 177 ? 3.110 12.336 0.504 1.00 88.06 177 GLY A C 1
ATOM 1387 O O . GLY A 1 177 ? 3.146 12.296 -0.729 1.00 88.06 177 GLY A O 1
ATOM 1388 N N . LYS A 1 178 ? 3.001 11.250 1.288 1.00 89.69 178 LYS A N 1
ATOM 1389 C CA . LYS A 1 178 ? 2.878 9.870 0.783 1.00 89.69 178 LYS A CA 1
ATOM 1390 C C . LYS A 1 178 ? 1.691 9.754 -0.171 1.00 89.69 178 LYS A C 1
ATOM 1392 O O . LYS A 1 178 ? 1.859 9.290 -1.294 1.00 89.69 178 LYS A O 1
ATOM 1397 N N . GLY A 1 179 ? 0.529 10.260 0.243 1.00 92.81 179 GLY A N 1
ATOM 1398 C CA . GLY A 1 179 ? -0.693 10.180 -0.547 1.00 92.81 179 GLY A CA 1
ATOM 1399 C C . GLY A 1 179 ? -0.594 10.865 -1.911 1.00 92.81 179 GLY A C 1
ATOM 1400 O O . GLY A 1 179 ? -1.016 10.295 -2.910 1.00 92.81 179 GLY A O 1
ATOM 1401 N N . SER A 1 180 ? 0.068 12.021 -1.998 1.00 92.88 180 SER A N 1
ATOM 1402 C CA . SER A 1 180 ? 0.332 12.671 -3.289 1.00 92.88 180 SER A CA 1
ATOM 1403 C C . SER A 1 180 ? 1.272 11.860 -4.181 1.00 92.88 180 SER A C 1
ATOM 1405 O O . SER A 1 180 ? 1.073 11.823 -5.390 1.00 92.88 180 SER A O 1
ATOM 1407 N N . GLY A 1 181 ? 2.307 11.232 -3.610 1.00 93.69 181 GLY A N 1
ATOM 1408 C CA . GLY A 1 181 ? 3.225 10.376 -4.366 1.00 93.69 181 GLY A CA 1
ATOM 1409 C C . GLY A 1 181 ? 2.510 9.158 -4.950 1.00 93.69 181 GLY A C 1
ATOM 1410 O O . GLY A 1 181 ? 2.665 8.860 -6.132 1.00 93.69 181 GLY A O 1
ATOM 1411 N N . LEU A 1 182 ? 1.658 8.515 -4.147 1.00 95.06 182 LEU A N 1
ATOM 1412 C CA . LEU A 1 182 ? 0.820 7.403 -4.590 1.00 95.06 182 LEU A CA 1
ATOM 1413 C C . LEU A 1 182 ? -0.208 7.843 -5.638 1.00 95.06 182 LEU A C 1
ATOM 1415 O O . LEU A 1 182 ? -0.306 7.213 -6.686 1.00 95.06 182 LEU A O 1
ATOM 1419 N N . TRP A 1 183 ? -0.906 8.961 -5.430 1.00 94.25 183 TRP A N 1
ATOM 1420 C CA . TRP A 1 183 ? -1.855 9.498 -6.410 1.00 94.25 183 TRP A CA 1
ATOM 1421 C C . TRP A 1 183 ? -1.190 9.809 -7.759 1.00 94.25 183 TRP A C 1
ATOM 1423 O O . TRP A 1 183 ? -1.728 9.456 -8.804 1.00 94.25 183 TRP A O 1
ATOM 1433 N N . LEU A 1 184 ? 0.011 10.398 -7.750 1.00 94.56 184 LEU A N 1
ATOM 1434 C CA . LEU A 1 184 ? 0.777 10.676 -8.971 1.00 94.56 184 LEU A CA 1
ATOM 1435 C C . LEU A 1 184 ? 1.269 9.423 -9.692 1.00 94.56 184 LEU A C 1
ATOM 1437 O O . LEU A 1 184 ? 1.500 9.483 -10.896 1.00 94.56 184 LEU A O 1
ATOM 1441 N N . SER A 1 185 ? 1.447 8.313 -8.977 1.00 95.12 185 SER A N 1
ATOM 1442 C CA . SER A 1 185 ? 1.867 7.050 -9.587 1.00 95.12 185 SER A CA 1
ATOM 1443 C C . SER A 1 185 ? 0.782 6.441 -10.476 1.00 95.12 185 SER A C 1
ATOM 1445 O O . SER A 1 185 ? 1.095 5.840 -11.497 1.00 95.12 185 SER A O 1
ATOM 1447 N N . ILE A 1 186 ? -0.494 6.654 -10.143 1.00 94.62 186 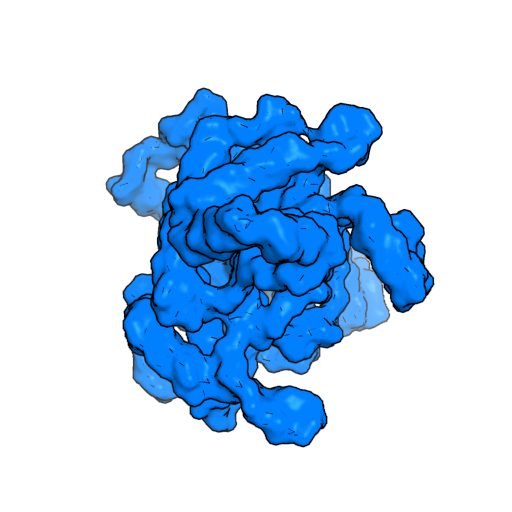ILE A N 1
ATOM 1448 C CA . ILE A 1 186 ? -1.637 6.048 -10.837 1.00 94.62 186 ILE A CA 1
ATOM 1449 C C . ILE A 1 186 ? -1.653 6.388 -12.334 1.00 94.62 186 ILE A C 1
ATOM 1451 O O . ILE A 1 186 ? -1.650 5.452 -13.132 1.00 94.62 186 ILE A O 1
ATOM 1455 N N . PRO A 1 187 ? -1.593 7.661 -12.774 1.00 93.06 187 PRO A N 1
ATOM 1456 C CA . PRO A 1 187 ? -1.560 7.976 -14.205 1.00 93.06 187 PRO A CA 1
ATOM 1457 C C . PRO A 1 187 ? -0.264 7.540 -14.912 1.00 93.06 187 PRO A C 1
ATOM 1459 O O . PRO A 1 187 ? -0.193 7.613 -16.136 1.00 93.06 187 PRO A O 1
ATOM 1462 N N . LEU A 1 188 ? 0.772 7.120 -14.174 1.00 94.56 188 LEU A N 1
ATOM 1463 C CA . LEU A 1 188 ? 2.006 6.568 -14.747 1.00 94.56 188 LEU A CA 1
ATOM 1464 C C . LEU A 1 188 ? 1.911 5.057 -14.992 1.00 94.56 188 LEU A C 1
ATOM 1466 O O . LEU A 1 188 ? 2.681 4.547 -15.810 1.00 94.56 188 LEU A O 1
ATOM 1470 N N . THR A 1 189 ? 0.993 4.379 -14.297 1.00 96.94 189 THR A N 1
ATOM 1471 C CA . THR A 1 189 ? 0.740 2.936 -14.402 1.00 96.94 189 THR A CA 1
ATOM 1472 C C . THR A 1 189 ? -0.154 2.600 -15.593 1.00 96.94 189 THR A C 1
ATOM 1474 O O . THR A 1 189 ? -1.014 3.401 -15.970 1.00 96.94 189 THR A O 1
ATOM 1477 N N . ARG A 1 190 ? -0.005 1.392 -16.143 1.00 94.56 190 ARG A N 1
ATOM 1478 C CA . ARG A 1 190 ? -0.882 0.850 -17.199 1.00 94.56 190 ARG A CA 1
ATOM 1479 C C . ARG A 1 190 ? -1.687 -0.382 -16.803 1.00 94.56 190 ARG A C 1
ATOM 1481 O O . ARG A 1 190 ? -2.674 -0.667 -17.465 1.00 94.56 190 ARG A O 1
ATOM 1488 N N . GLY A 1 191 ? -1.292 -1.080 -15.744 1.00 95.88 191 GLY A N 1
ATOM 1489 C CA . GLY A 1 191 ? -1.905 -2.340 -15.334 1.00 95.88 191 GLY A CA 1
ATOM 1490 C C . GLY A 1 191 ? -3.363 -2.189 -14.921 1.00 95.88 191 GLY A C 1
ATOM 1491 O O . GLY A 1 191 ? -3.750 -1.166 -14.361 1.00 95.88 191 GLY A O 1
ATOM 1492 N N . ASP A 1 192 ? -4.170 -3.208 -15.171 1.00 96.44 192 ASP A N 1
ATOM 1493 C CA . ASP A 1 192 ? -5.554 -3.307 -14.702 1.00 96.44 192 ASP A CA 1
ATOM 1494 C C . ASP A 1 192 ? -5.620 -3.550 -13.190 1.00 96.44 192 ASP A C 1
ATOM 1496 O O . ASP A 1 192 ? -6.615 -3.223 -12.544 1.00 96.44 192 ASP A O 1
ATOM 1500 N N . ILE A 1 193 ? -4.545 -4.100 -12.622 1.00 98.00 193 ILE A N 1
ATOM 1501 C CA . ILE A 1 193 ? -4.312 -4.198 -11.182 1.00 98.00 193 ILE A CA 1
ATOM 1502 C C . ILE A 1 193 ? -3.070 -3.382 -10.837 1.00 98.00 193 ILE A C 1
ATOM 1504 O O . ILE A 1 193 ? -2.022 -3.510 -11.473 1.00 98.00 193 ILE A O 1
ATOM 1508 N N . ILE A 1 194 ? -3.185 -2.543 -9.810 1.00 98.62 194 ILE A N 1
ATOM 1509 C CA . ILE A 1 194 ? -2.083 -1.740 -9.293 1.00 98.62 194 ILE A CA 1
ATOM 1510 C C . ILE A 1 194 ? -1.776 -2.227 -7.880 1.00 98.62 194 ILE A C 1
ATOM 1512 O O . ILE A 1 194 ? -2.623 -2.140 -6.989 1.00 98.62 194 ILE A O 1
ATOM 1516 N N . CYS A 1 195 ? -0.560 -2.729 -7.682 1.00 98.69 195 CYS A N 1
ATOM 1517 C CA . CYS A 1 195 ? -0.042 -3.164 -6.391 1.00 98.69 195 CYS A CA 1
ATOM 1518 C C . CYS A 1 195 ? 0.903 -2.108 -5.826 1.00 98.69 195 CYS A C 1
ATOM 1520 O O . CYS A 1 195 ? 1.771 -1.608 -6.534 1.00 98.69 195 CYS A O 1
ATOM 1522 N N . PHE A 1 196 ? 0.779 -1.804 -4.543 1.00 98.38 196 PHE A N 1
ATOM 1523 C CA . PHE A 1 196 ? 1.654 -0.896 -3.815 1.00 98.38 196 PHE A CA 1
ATOM 1524 C C . PHE A 1 196 ? 2.436 -1.687 -2.773 1.00 98.38 196 PHE A C 1
ATOM 1526 O O . PHE A 1 196 ? 1.842 -2.503 -2.071 1.00 98.38 196 PHE A O 1
ATOM 1533 N N . VAL A 1 197 ? 3.749 -1.463 -2.682 1.00 97.06 197 VAL A N 1
ATOM 1534 C CA . VAL A 1 197 ? 4.617 -2.039 -1.638 1.00 97.06 197 VAL A CA 1
ATOM 1535 C C . VAL A 1 197 ? 5.642 -1.000 -1.190 1.00 97.06 197 VAL A C 1
ATOM 1537 O O . VAL A 1 197 ? 6.328 -0.417 -2.031 1.00 97.06 197 VAL A O 1
ATOM 1540 N N . ASP A 1 198 ? 5.748 -0.725 0.113 1.00 93.12 198 ASP A N 1
ATOM 1541 C CA . ASP A 1 198 ? 6.717 0.260 0.603 1.00 93.12 198 ASP A CA 1
ATOM 1542 C C . ASP A 1 198 ? 8.169 -0.245 0.396 1.00 93.12 198 ASP A C 1
ATOM 1544 O O . ASP A 1 198 ? 8.455 -1.442 0.394 1.00 93.12 198 ASP A O 1
ATOM 1548 N N . ALA A 1 199 ? 9.128 0.669 0.206 1.00 91.31 199 ALA A N 1
ATOM 1549 C CA . ALA A 1 199 ? 10.539 0.308 -0.005 1.00 91.31 199 ALA A CA 1
ATOM 1550 C C . ALA A 1 199 ? 11.327 -0.003 1.282 1.00 91.31 199 ALA A C 1
ATOM 1552 O O . ALA A 1 199 ? 12.522 -0.281 1.223 1.00 91.31 199 ALA A O 1
ATOM 1553 N N . ASP A 1 200 ? 10.686 0.064 2.450 1.00 90.06 200 ASP A N 1
ATOM 1554 C CA . ASP A 1 200 ? 11.318 -0.137 3.761 1.00 90.06 200 ASP A CA 1
ATOM 1555 C C . ASP A 1 200 ? 11.136 -1.563 4.320 1.00 90.06 200 ASP A C 1
ATOM 1557 O O . ASP A 1 200 ? 11.250 -1.788 5.531 1.00 90.06 200 ASP A O 1
ATOM 1561 N N . ILE A 1 201 ? 10.911 -2.537 3.427 1.00 93.19 201 ILE A N 1
ATOM 1562 C CA . ILE A 1 201 ? 10.695 -3.959 3.733 1.00 93.19 201 ILE A CA 1
ATOM 1563 C C . ILE A 1 201 ? 12.003 -4.738 3.631 1.00 93.19 201 ILE A C 1
ATOM 1565 O O . ILE A 1 201 ? 12.465 -5.081 2.545 1.00 93.19 201 ILE A O 1
ATOM 1569 N N . MET A 1 202 ? 12.578 -5.121 4.770 1.00 93.50 202 MET A N 1
ATOM 1570 C CA . MET A 1 202 ? 13.834 -5.882 4.775 1.00 93.50 202 MET A CA 1
ATOM 1571 C C . MET A 1 202 ? 13.658 -7.350 4.383 1.00 93.50 202 MET A C 1
ATOM 1573 O O . MET A 1 202 ? 14.590 -7.989 3.892 1.00 93.50 202 MET A O 1
ATOM 1577 N N . ASN A 1 203 ? 12.488 -7.922 4.671 1.00 94.44 203 ASN A N 1
ATOM 1578 C CA . ASN A 1 203 ? 12.179 -9.322 4.408 1.00 94.44 203 ASN A CA 1
ATOM 1579 C C . ASN A 1 203 ? 11.155 -9.507 3.286 1.00 94.44 203 ASN A C 1
ATOM 1581 O O . ASN A 1 203 ? 10.319 -10.404 3.357 1.00 94.44 203 ASN A O 1
ATOM 1585 N N . PHE A 1 204 ? 11.234 -8.661 2.258 1.00 96.81 204 PHE A N 1
ATOM 1586 C CA . PHE A 1 204 ? 10.372 -8.749 1.087 1.00 96.81 204 PHE A CA 1
ATOM 1587 C C . PHE A 1 204 ? 10.481 -10.122 0.411 1.00 96.81 204 PHE A C 1
ATOM 1589 O O . PHE A 1 204 ? 11.575 -10.693 0.305 1.00 96.81 204 PHE A O 1
ATOM 1596 N N . SER A 1 205 ? 9.350 -10.639 -0.049 1.00 95.94 205 SER A N 1
ATOM 1597 C CA . SER A 1 205 ? 9.263 -11.833 -0.883 1.00 95.94 205 SER A CA 1
ATOM 1598 C C . SER A 1 205 ? 8.301 -11.537 -2.029 1.00 95.94 205 SER A C 1
ATOM 1600 O O . SER A 1 205 ? 7.315 -10.814 -1.859 1.00 95.94 205 SER A O 1
ATOM 1602 N N . LYS A 1 206 ? 8.604 -12.071 -3.214 1.00 95.88 206 LYS A N 1
ATOM 1603 C CA . LYS A 1 206 ? 7.776 -11.878 -4.411 1.00 95.88 206 LYS A CA 1
ATOM 1604 C C . LYS A 1 206 ? 6.342 -12.387 -4.223 1.00 95.88 206 LYS A C 1
ATOM 1606 O O . LYS A 1 206 ? 5.406 -11.821 -4.786 1.00 95.88 206 LYS A O 1
ATOM 1611 N N . GLU A 1 207 ? 6.155 -13.396 -3.374 1.00 96.44 207 GLU A N 1
ATOM 1612 C CA . GLU A 1 207 ? 4.852 -13.960 -3.030 1.00 96.44 207 GLU A CA 1
ATOM 1613 C C . GLU A 1 207 ? 3.926 -12.932 -2.353 1.00 96.44 207 GLU A C 1
ATOM 1615 O O . GLU A 1 207 ? 2.709 -13.085 -2.425 1.00 96.44 207 GLU A O 1
ATOM 1620 N N . TYR A 1 208 ? 4.451 -11.841 -1.772 1.00 97.25 208 TYR A N 1
ATOM 1621 C CA . TYR A 1 208 ? 3.617 -10.734 -1.284 1.00 97.25 208 TYR A CA 1
ATOM 1622 C C . TYR A 1 208 ? 2.846 -10.068 -2.429 1.00 97.25 208 TYR A C 1
ATOM 1624 O O . TYR A 1 208 ? 1.646 -9.838 -2.313 1.00 97.25 208 TYR A O 1
ATOM 1632 N N . VAL A 1 209 ? 3.509 -9.795 -3.558 1.00 98.00 209 VAL A N 1
ATOM 1633 C CA . VAL A 1 209 ? 2.868 -9.186 -4.737 1.00 98.00 209 VAL A CA 1
ATOM 1634 C C . VAL A 1 209 ? 1.891 -10.169 -5.374 1.00 98.00 209 VAL A C 1
ATOM 1636 O O . VAL A 1 209 ? 0.779 -9.781 -5.739 1.00 98.00 209 VAL A O 1
ATOM 1639 N N . VAL A 1 210 ? 2.275 -11.447 -5.462 1.00 97.81 210 VAL A N 1
ATOM 1640 C CA . VAL A 1 210 ? 1.400 -12.510 -5.974 1.00 97.81 210 VAL A CA 1
ATOM 1641 C C . VAL A 1 210 ? 0.127 -12.595 -5.141 1.00 97.81 210 VAL A C 1
ATOM 1643 O O . VAL A 1 210 ? -0.956 -12.415 -5.690 1.00 97.81 210 VAL A O 1
ATOM 1646 N N . GLY A 1 211 ? 0.249 -12.773 -3.826 1.00 97.50 211 GLY A N 1
ATOM 1647 C CA . GLY A 1 211 ? -0.892 -12.917 -2.928 1.00 97.50 211 GLY A CA 1
ATOM 1648 C C . GLY A 1 211 ? -1.769 -11.667 -2.837 1.00 97.50 211 GLY A C 1
ATOM 1649 O O . GLY A 1 211 ? -2.972 -11.794 -2.636 1.00 97.50 211 GLY A O 1
ATOM 1650 N N . LEU A 1 212 ? -1.217 -10.460 -3.008 1.00 98.31 212 LEU A N 1
ATOM 1651 C CA . LEU A 1 212 ? -2.019 -9.231 -3.044 1.00 98.31 212 LEU A CA 1
ATOM 1652 C C . LEU A 1 212 ? -2.818 -9.097 -4.347 1.00 98.31 212 LEU A C 1
ATOM 1654 O O . LEU A 1 212 ? -3.973 -8.682 -4.310 1.00 98.31 212 LEU A O 1
ATOM 1658 N N . CYS A 1 213 ? -2.231 -9.439 -5.496 1.00 98.06 213 CYS A N 1
ATOM 1659 C CA . CYS A 1 213 ? -2.892 -9.256 -6.793 1.00 98.06 213 CYS A CA 1
ATOM 1660 C C . CYS A 1 213 ? -3.835 -10.410 -7.142 1.00 98.06 213 CYS A C 1
ATOM 1662 O O . CYS A 1 213 ? -4.928 -10.184 -7.656 1.00 98.06 213 CYS A O 1
ATOM 1664 N N . HIS A 1 214 ? -3.420 -11.647 -6.878 1.00 96.19 214 HIS A N 1
ATOM 1665 C CA . HIS A 1 214 ? -4.095 -12.839 -7.377 1.00 96.19 214 HIS A CA 1
ATOM 1666 C C . HIS A 1 214 ? -5.561 -12.986 -6.929 1.00 96.19 214 HIS A C 1
ATOM 1668 O O . HIS A 1 214 ? -6.380 -13.333 -7.773 1.00 96.19 214 HIS A O 1
ATOM 1674 N N . PRO A 1 215 ? -5.964 -12.648 -5.688 1.00 95.31 215 PRO A N 1
ATOM 1675 C CA . PRO A 1 215 ? -7.372 -12.707 -5.286 1.00 95.31 215 PRO A CA 1
ATOM 1676 C C . PRO A 1 215 ? -8.291 -11.829 -6.146 1.00 95.31 215 PRO A C 1
ATOM 1678 O O . PRO A 1 215 ? -9.441 -12.190 -6.381 1.00 95.31 215 PRO A O 1
ATOM 1681 N N . ILE A 1 216 ? -7.785 -10.699 -6.653 1.00 95.81 216 ILE A N 1
ATOM 1682 C CA . ILE A 1 216 ? -8.527 -9.832 -7.578 1.00 95.81 216 ILE A CA 1
ATOM 1683 C C . ILE A 1 216 ? -8.718 -10.562 -8.913 1.00 95.81 216 ILE A C 1
ATOM 1685 O O . ILE A 1 216 ? -9.850 -10.676 -9.377 1.00 95.81 216 ILE A O 1
ATOM 1689 N N . ILE A 1 217 ? -7.637 -11.123 -9.470 1.00 94.50 217 ILE A N 1
ATOM 1690 C CA . ILE A 1 217 ? -7.641 -11.910 -10.719 1.00 94.50 217 ILE A CA 1
ATOM 1691 C C . ILE A 1 217 ? -8.633 -13.066 -10.620 1.00 94.50 217 ILE A C 1
ATOM 1693 O O . ILE A 1 217 ? -9.531 -13.193 -11.448 1.00 94.50 217 ILE A O 1
ATOM 1697 N N . TYR A 1 218 ? -8.489 -13.872 -9.570 1.00 91.56 218 TYR A N 1
ATOM 1698 C CA . TYR A 1 218 ? -9.326 -15.033 -9.315 1.00 91.56 218 TYR A CA 1
ATOM 1699 C C . TYR A 1 218 ? -10.803 -14.637 -9.250 1.00 91.56 218 TYR A C 1
ATOM 1701 O O . TYR A 1 218 ? -11.640 -15.242 -9.914 1.00 91.56 218 TYR A O 1
ATOM 1709 N N . SER A 1 219 ? -11.124 -13.550 -8.541 1.00 91.00 219 SER A N 1
ATOM 1710 C CA . SER A 1 219 ? -12.504 -13.074 -8.422 1.00 91.00 219 SER A CA 1
ATOM 1711 C C . SER A 1 219 ? -13.128 -12.609 -9.744 1.00 91.00 219 SER A C 1
ATOM 1713 O O . SER A 1 219 ? -14.346 -12.661 -9.875 1.00 91.00 219 SER A O 1
ATOM 1715 N N . TRP A 1 220 ? -12.334 -12.181 -10.734 1.00 88.38 220 TRP A N 1
ATOM 1716 C CA . TRP A 1 220 ? -12.847 -11.794 -12.059 1.00 88.38 220 TRP A CA 1
ATOM 1717 C C . TRP A 1 220 ? -13.245 -12.999 -12.909 1.00 88.38 220 TRP A C 1
ATOM 1719 O O . TRP A 1 220 ? -14.070 -12.866 -13.811 1.00 88.38 220 TRP A O 1
ATOM 1729 N N . ASN A 1 221 ? -12.693 -14.173 -12.600 1.00 81.25 221 ASN A N 1
ATOM 1730 C CA . ASN A 1 221 ? -13.048 -15.431 -13.248 1.00 81.25 221 ASN A CA 1
ATOM 1731 C C . ASN A 1 221 ? -14.302 -16.079 -12.626 1.00 81.25 221 ASN A C 1
ATOM 1733 O O . ASN A 1 221 ? -14.842 -17.032 -13.190 1.00 81.25 221 ASN A O 1
ATOM 1737 N N . LEU A 1 222 ? -14.785 -15.563 -11.489 1.00 79.75 222 LEU A N 1
ATOM 1738 C CA . LEU A 1 222 ? -15.994 -16.035 -10.812 1.00 79.75 222 LEU A CA 1
ATOM 1739 C C . LEU A 1 222 ? -17.240 -15.240 -11.239 1.00 79.75 222 LEU A C 1
ATOM 1741 O O . LEU A 1 222 ? -17.162 -14.084 -11.643 1.00 79.75 222 LEU A O 1
ATOM 1745 N N . GLN A 1 223 ? -18.425 -15.845 -11.099 1.00 60.09 223 GLN A N 1
ATOM 1746 C CA . GLN A 1 223 ? -19.725 -15.200 -11.369 1.00 60.09 223 GLN A CA 1
ATOM 1747 C C . GLN A 1 223 ? -20.252 -14.343 -10.191 1.00 60.09 223 GLN A C 1
ATOM 1749 O O . GLN A 1 223 ? -21.437 -14.014 -10.150 1.00 60.09 223 GLN A O 1
ATOM 1754 N N . GLU A 1 224 ? -19.400 -13.994 -9.224 1.00 58.38 224 GLU A N 1
ATOM 1755 C CA . GLU A 1 224 ? -19.777 -13.359 -7.951 1.00 58.38 224 GLU A CA 1
ATOM 1756 C C . GLU A 1 224 ? -19.243 -11.918 -7.809 1.00 58.38 224 GLU A C 1
ATOM 1758 O O . GLU A 1 224 ? -18.714 -11.328 -8.752 1.00 58.38 224 GLU A O 1
ATOM 1763 N N . ALA A 1 225 ? -19.417 -11.310 -6.627 1.00 62.56 225 ALA A N 1
ATOM 1764 C CA . ALA A 1 225 ? -18.900 -9.977 -6.325 1.00 62.56 225 ALA A CA 1
ATOM 1765 C C . ALA A 1 225 ? -17.362 -9.960 -6.405 1.00 62.56 225 ALA A C 1
ATOM 1767 O O . ALA A 1 225 ? -16.676 -10.514 -5.549 1.00 62.56 225 ALA A O 1
ATOM 1768 N N . ALA A 1 226 ? -16.830 -9.310 -7.442 1.00 86.00 226 ALA A N 1
ATOM 1769 C CA . ALA A 1 226 ? -15.395 -9.208 -7.669 1.00 86.00 226 ALA A CA 1
ATOM 1770 C C . ALA A 1 226 ? -14.690 -8.483 -6.511 1.00 86.00 226 ALA A C 1
ATOM 1772 O O . ALA A 1 226 ? -15.081 -7.378 -6.132 1.00 86.00 226 ALA A O 1
ATOM 1773 N N . ILE A 1 227 ? -13.604 -9.069 -6.005 1.00 94.69 227 ILE A N 1
ATOM 1774 C CA . ILE A 1 227 ? -12.689 -8.412 -5.073 1.00 94.69 227 ILE A CA 1
ATOM 1775 C C . ILE A 1 227 ? -12.051 -7.231 -5.810 1.00 94.69 227 ILE A C 1
ATOM 1777 O O . ILE A 1 227 ? -11.569 -7.358 -6.938 1.00 94.69 227 ILE A O 1
ATOM 1781 N N . LYS A 1 228 ? -12.058 -6.060 -5.173 1.00 96.38 228 LYS A N 1
ATOM 1782 C CA . LYS A 1 228 ? -11.532 -4.808 -5.737 1.00 96.38 228 LYS A CA 1
ATOM 1783 C C . LYS A 1 228 ? -10.346 -4.256 -4.959 1.00 96.38 228 LYS A C 1
ATOM 1785 O O . LYS A 1 228 ? -9.566 -3.494 -5.522 1.00 96.38 228 LYS A O 1
ATOM 1790 N N . LEU A 1 229 ? -10.204 -4.642 -3.692 1.00 98.25 229 LEU A N 1
ATOM 1791 C CA . LEU A 1 229 ? -9.119 -4.229 -2.806 1.00 98.25 229 LEU A CA 1
ATOM 1792 C C . LEU A 1 229 ? -8.638 -5.424 -1.986 1.00 98.25 229 LEU A C 1
ATOM 1794 O O . LEU A 1 229 ? -9.431 -6.048 -1.286 1.00 98.25 229 LEU A O 1
ATOM 1798 N N . VAL A 1 230 ? -7.331 -5.673 -1.996 1.00 98.62 230 VAL A N 1
ATOM 1799 C CA . VAL A 1 230 ? -6.672 -6.592 -1.059 1.00 98.62 230 VAL A CA 1
ATOM 1800 C C . VAL A 1 230 ? -5.691 -5.792 -0.215 1.00 98.62 230 VAL A C 1
ATOM 1802 O O . VAL A 1 230 ? -4.783 -5.163 -0.757 1.00 98.62 230 VAL A O 1
ATOM 1805 N N . LYS A 1 231 ? -5.858 -5.796 1.112 1.00 98.31 231 LYS A N 1
ATOM 1806 C CA . LYS A 1 231 ? -4.926 -5.156 2.052 1.00 98.31 231 LYS A CA 1
ATOM 1807 C C . LYS A 1 231 ? -4.074 -6.181 2.783 1.00 98.31 231 LYS A C 1
ATOM 1809 O O . LYS A 1 231 ? -4.590 -7.144 3.339 1.00 98.31 231 LYS A O 1
ATOM 1814 N N . ALA A 1 232 ? -2.779 -5.924 2.884 1.00 98.31 232 ALA A N 1
ATOM 1815 C CA . ALA A 1 232 ? -1.937 -6.710 3.766 1.00 98.31 232 ALA A CA 1
ATOM 1816 C C . ALA A 1 232 ? -2.309 -6.499 5.240 1.00 98.31 232 ALA A C 1
ATOM 1818 O O . ALA A 1 232 ? -2.718 -5.413 5.663 1.00 98.31 232 ALA A O 1
ATOM 1819 N N . TYR A 1 233 ? -2.068 -7.524 6.043 1.00 98.19 233 TYR A N 1
ATOM 1820 C CA . TYR A 1 233 ? -1.867 -7.407 7.473 1.00 98.19 233 TYR A CA 1
ATOM 1821 C C . TYR A 1 233 ? -0.657 -8.240 7.889 1.00 98.19 233 TYR A C 1
ATOM 1823 O O . TYR A 1 233 ? -0.268 -9.188 7.211 1.00 98.19 233 TYR A O 1
ATOM 1831 N N . TYR A 1 234 ? -0.014 -7.843 8.984 1.00 96.19 234 TYR A N 1
ATOM 1832 C CA . TYR A 1 234 ? 1.220 -8.475 9.434 1.00 96.19 234 TYR A CA 1
ATOM 1833 C C . TYR A 1 234 ? 1.568 -8.092 10.869 1.00 96.19 234 TYR A C 1
ATOM 1835 O O . TYR A 1 234 ? 1.129 -7.069 11.409 1.00 96.19 234 TYR A O 1
ATOM 1843 N N . ASN A 1 235 ? 2.466 -8.878 11.451 1.00 93.94 235 ASN A N 1
ATOM 1844 C CA . ASN A 1 235 ? 3.188 -8.522 12.661 1.00 93.94 235 ASN A CA 1
ATOM 1845 C C . ASN A 1 235 ? 4.387 -7.634 12.304 1.00 93.94 235 ASN A C 1
ATOM 1847 O O . ASN A 1 235 ? 5.454 -8.121 11.928 1.00 93.94 235 ASN A O 1
ATOM 1851 N N . ARG A 1 236 ? 4.218 -6.309 12.407 1.00 93.81 236 ARG A N 1
ATOM 1852 C CA . ARG A 1 236 ? 5.276 -5.342 12.074 1.00 93.81 236 ARG A CA 1
ATOM 1853 C C . ARG A 1 236 ? 6.353 -5.294 13.151 1.00 93.81 236 ARG A C 1
ATOM 1855 O O . ARG A 1 236 ? 6.130 -4.732 14.220 1.00 93.81 236 ARG A O 1
ATOM 1862 N N . LEU A 1 237 ? 7.542 -5.784 12.838 1.00 92.75 237 LEU A N 1
ATOM 1863 C CA . LEU A 1 237 ? 8.751 -5.567 13.619 1.00 92.75 237 LEU A CA 1
ATOM 1864 C C . LEU A 1 237 ? 9.518 -4.389 13.031 1.00 92.75 237 LEU A C 1
ATOM 1866 O O . LEU A 1 237 ? 10.035 -4.464 11.919 1.00 92.75 237 LEU A O 1
ATOM 1870 N N . THR A 1 238 ? 9.595 -3.291 13.772 1.00 91.12 238 THR A N 1
ATOM 1871 C CA . THR A 1 238 ? 10.401 -2.145 13.368 1.00 91.12 238 THR A CA 1
ATOM 1872 C C . THR A 1 238 ? 11.839 -2.346 13.820 1.00 91.12 238 THR A C 1
ATOM 1874 O O . THR A 1 238 ? 12.094 -2.571 15.002 1.00 91.12 238 THR A O 1
ATOM 1877 N N . VAL A 1 239 ? 12.763 -2.239 12.873 1.00 89.06 239 VAL A N 1
ATOM 1878 C CA . VAL A 1 239 ? 14.208 -2.292 13.080 1.00 89.06 239 VAL A CA 1
ATOM 1879 C C . VAL A 1 239 ? 14.734 -0.875 13.287 1.00 89.06 239 VAL A C 1
ATOM 1881 O O . VAL A 1 239 ? 14.394 0.039 12.531 1.00 89.06 239 VAL A O 1
ATOM 1884 N N . ASP A 1 240 ? 15.539 -0.688 14.329 1.00 83.50 240 ASP A N 1
ATOM 1885 C CA . ASP A 1 240 ? 16.243 0.567 14.589 1.00 83.50 240 ASP A CA 1
ATOM 1886 C C . ASP A 1 240 ? 17.386 0.737 13.571 1.00 83.50 240 ASP A C 1
ATOM 1888 O O . ASP A 1 240 ? 18.242 -0.139 13.438 1.00 83.50 240 ASP A O 1
ATOM 1892 N N . LYS A 1 241 ? 17.393 1.859 12.840 1.00 78.88 241 LYS A N 1
ATOM 1893 C CA . LYS A 1 241 ? 18.418 2.158 11.827 1.00 78.88 241 LYS A CA 1
ATOM 1894 C C . LYS A 1 241 ? 19.821 2.241 12.426 1.00 78.88 241 LYS A C 1
ATOM 1896 O O . LYS A 1 241 ? 20.766 1.769 11.805 1.00 78.88 241 LYS A O 1
ATOM 1901 N N . ASP A 1 242 ? 19.949 2.807 13.626 1.00 80.38 242 ASP A N 1
ATOM 1902 C CA . ASP A 1 242 ? 21.249 3.002 14.280 1.00 80.38 242 ASP A CA 1
ATOM 1903 C C . ASP A 1 242 ? 21.724 1.730 14.995 1.00 80.38 242 ASP A C 1
ATOM 1905 O O . ASP A 1 242 ? 22.910 1.557 15.276 1.00 80.38 242 ASP A O 1
ATOM 1909 N N . ASN A 1 243 ? 20.795 0.820 15.297 1.00 82.06 243 ASN A N 1
ATOM 1910 C CA . ASN A 1 243 ? 21.098 -0.468 15.897 1.00 82.06 243 ASN A CA 1
ATOM 1911 C C . ASN A 1 243 ? 20.198 -1.568 15.314 1.00 82.06 243 ASN A C 1
ATOM 1913 O O . ASN A 1 243 ? 19.212 -1.943 15.950 1.00 82.06 243 ASN A O 1
ATOM 1917 N N . PRO A 1 244 ? 20.568 -2.172 14.168 1.00 79.81 244 PRO A N 1
ATOM 1918 C CA . PRO A 1 244 ? 19.745 -3.181 13.494 1.00 79.81 244 PRO A CA 1
ATOM 1919 C C . PRO A 1 244 ? 19.440 -4.440 14.323 1.00 79.81 244 PRO A C 1
ATOM 1921 O O . PRO A 1 244 ? 18.582 -5.244 13.956 1.00 79.81 244 PRO A O 1
ATOM 1924 N N . LYS A 1 245 ? 20.135 -4.636 15.453 1.00 81.44 245 LYS A N 1
ATOM 1925 C CA . LYS A 1 245 ? 19.827 -5.707 16.408 1.00 81.44 245 LYS A CA 1
ATOM 1926 C C . LYS A 1 245 ? 18.606 -5.387 17.266 1.00 81.44 245 LYS A C 1
ATOM 1928 O O . LYS A 1 245 ? 17.978 -6.325 17.750 1.00 81.44 245 LYS A O 1
ATOM 1933 N N . ARG A 1 246 ? 18.269 -4.111 17.476 1.00 84.19 246 ARG A N 1
ATOM 1934 C CA . ARG A 1 246 ? 17.062 -3.696 18.199 1.00 84.19 246 ARG A CA 1
ATOM 1935 C C . ARG A 1 246 ? 15.862 -3.753 17.270 1.00 84.19 246 ARG A C 1
ATOM 1937 O O . ARG A 1 246 ? 15.776 -3.017 16.286 1.00 84.19 246 ARG A O 1
ATOM 1944 N N . LYS A 1 247 ? 14.918 -4.617 17.628 1.00 89.19 247 LYS A N 1
ATOM 1945 C CA . LYS A 1 247 ? 13.608 -4.716 16.994 1.00 89.19 247 LYS A CA 1
ATOM 1946 C C . LYS A 1 247 ? 12.542 -4.422 18.030 1.00 89.19 247 LYS A C 1
ATOM 1948 O O . LYS A 1 247 ? 12.663 -4.868 19.165 1.00 89.19 247 LYS A O 1
ATOM 1953 N N . PHE A 1 248 ? 11.490 -3.722 17.642 1.00 89.56 248 PHE A N 1
ATOM 1954 C CA . PHE A 1 248 ? 10.334 -3.472 18.498 1.00 89.56 248 PHE A CA 1
ATOM 1955 C C . PHE A 1 248 ? 9.039 -3.673 17.726 1.00 89.56 248 PHE A C 1
ATOM 1957 O O . PHE A 1 248 ? 9.010 -3.613 16.496 1.00 89.56 248 PHE A O 1
ATOM 1964 N N . LEU A 1 249 ? 7.951 -3.912 18.450 1.00 90.50 249 LEU A N 1
ATOM 1965 C CA . LEU A 1 249 ? 6.643 -4.089 17.836 1.00 90.50 249 LEU A CA 1
ATOM 1966 C C . LEU A 1 249 ? 6.134 -2.733 17.317 1.00 90.50 249 LEU A C 1
ATOM 1968 O O . LEU A 1 249 ? 5.856 -1.805 18.079 1.00 90.50 249 LEU A O 1
ATOM 1972 N N . GLY A 1 250 ? 6.101 -2.600 15.994 1.00 90.88 250 GLY A N 1
ATOM 1973 C CA . GLY A 1 250 ? 5.798 -1.375 15.265 1.00 90.88 250 GLY A CA 1
ATOM 1974 C C . GLY A 1 250 ? 4.305 -1.152 15.037 1.00 90.88 250 GLY A C 1
ATOM 1975 O O . GLY A 1 250 ? 3.458 -1.868 15.554 1.00 90.88 250 GLY A O 1
ATOM 1976 N N . GLY A 1 251 ? 3.965 -0.135 14.237 1.00 90.75 251 GLY A N 1
ATOM 1977 C CA . GLY A 1 251 ? 2.576 0.116 13.832 1.00 90.75 251 GLY A CA 1
ATOM 1978 C C . GLY A 1 251 ? 1.693 0.739 14.918 1.00 90.75 251 GLY A C 1
ATOM 1979 O O . GLY A 1 251 ? 0.484 0.539 14.900 1.00 90.75 251 GLY A O 1
ATOM 1980 N N . ARG A 1 252 ? 2.266 1.497 15.864 1.00 92.06 252 ARG A N 1
ATOM 1981 C CA . ARG A 1 252 ? 1.540 2.081 17.013 1.00 92.06 252 ARG A CA 1
ATOM 1982 C C . ARG A 1 252 ? 0.292 2.880 16.625 1.00 92.06 252 ARG A C 1
ATOM 1984 O O . ARG A 1 252 ? -0.742 2.681 17.246 1.00 92.06 252 ARG A O 1
ATOM 1991 N N . VAL A 1 253 ? 0.349 3.712 15.579 1.00 93.94 253 VAL A N 1
ATOM 1992 C CA . VAL A 1 253 ? -0.838 4.448 15.086 1.00 93.94 253 VAL A CA 1
ATOM 1993 C C . VAL A 1 253 ? -1.934 3.481 14.629 1.00 93.94 253 VAL A C 1
ATOM 1995 O O . VAL A 1 253 ? -3.100 3.654 14.957 1.00 93.94 253 VAL A O 1
ATOM 1998 N N . CYS A 1 254 ? -1.567 2.416 13.921 1.00 95.12 254 CYS A N 1
ATOM 1999 C CA . CYS A 1 254 ? -2.518 1.408 13.466 1.00 95.12 254 CYS A CA 1
ATOM 2000 C C . CYS A 1 254 ? -3.119 0.635 14.651 1.00 95.12 254 CYS A C 1
ATOM 2002 O O . CYS A 1 254 ? -4.334 0.550 14.796 1.00 95.12 254 CYS A O 1
ATOM 2004 N N . ARG A 1 255 ? -2.252 0.110 15.522 1.00 94.75 255 ARG A N 1
ATOM 2005 C CA . ARG A 1 255 ? -2.593 -0.782 16.638 1.00 94.75 255 ARG A CA 1
ATOM 2006 C C . ARG A 1 255 ? -3.361 -0.106 17.762 1.00 94.75 255 ARG A C 1
ATOM 2008 O O . ARG A 1 255 ? -4.324 -0.683 18.257 1.00 94.75 255 ARG A O 1
ATOM 2015 N N . LEU A 1 256 ? -2.860 1.044 18.210 1.00 95.00 256 LEU A N 1
ATOM 2016 C CA . LEU A 1 256 ? -3.295 1.697 19.441 1.00 95.00 256 LEU A CA 1
ATOM 2017 C C . LEU A 1 256 ? -4.360 2.756 19.185 1.00 95.00 256 LEU A C 1
ATOM 2019 O O . LEU A 1 256 ? -5.090 3.062 20.112 1.00 95.00 256 LEU A O 1
ATOM 2023 N N . LEU A 1 257 ? -4.447 3.289 17.961 1.00 95.62 257 LEU A N 1
ATOM 2024 C CA . LEU A 1 257 ? -5.371 4.366 17.616 1.00 95.62 257 LEU A CA 1
ATOM 2025 C C . LEU A 1 257 ? -6.408 3.921 16.580 1.00 95.62 257 LEU A C 1
ATOM 2027 O O . LEU A 1 257 ? -7.591 3.862 16.887 1.00 95.62 257 LEU A O 1
ATOM 2031 N N . ILE A 1 258 ? -5.997 3.568 15.361 1.00 97.25 258 ILE A N 1
ATOM 2032 C CA . ILE A 1 258 ? -6.953 3.385 14.255 1.00 97.25 258 ILE A CA 1
ATOM 2033 C C . ILE A 1 258 ? -7.798 2.122 14.391 1.00 97.25 258 ILE A C 1
ATOM 2035 O O . ILE A 1 258 ? -9.013 2.196 14.247 1.00 97.25 258 ILE A O 1
ATOM 2039 N N . ARG A 1 259 ? -7.194 0.972 14.695 1.00 96.69 259 ARG A N 1
ATOM 2040 C CA . ARG A 1 259 ? -7.934 -0.286 14.859 1.00 96.69 259 ARG A CA 1
ATOM 2041 C C . ARG A 1 259 ? -8.983 -0.220 15.987 1.00 96.69 259 ARG A C 1
ATOM 2043 O O . ARG A 1 259 ? -10.138 -0.538 15.710 1.00 96.69 259 ARG A O 1
ATOM 2050 N N . PRO A 1 260 ? -8.663 0.241 17.217 1.00 97.19 260 PRO A N 1
ATOM 2051 C CA . PRO A 1 260 ? -9.688 0.431 18.244 1.00 97.19 260 PRO A CA 1
ATOM 2052 C C . PRO A 1 260 ? -10.701 1.524 17.883 1.00 97.19 260 PRO A C 1
ATOM 2054 O O . PRO A 1 260 ? -11.880 1.367 18.193 1.00 97.19 260 PRO A O 1
ATOM 2057 N N . LEU A 1 261 ? -10.288 2.600 17.201 1.00 97.12 261 LEU A N 1
ATOM 2058 C CA . LEU A 1 261 ? -11.203 3.656 16.758 1.00 97.12 261 LEU A CA 1
ATOM 2059 C C . LEU A 1 261 ? -12.235 3.141 15.747 1.00 97.12 261 LEU A C 1
ATOM 2061 O O . LEU A 1 261 ? -13.413 3.435 15.912 1.00 97.12 261 LEU A O 1
ATOM 2065 N N . LEU A 1 262 ? -11.827 2.354 14.746 1.00 96.81 262 LEU A N 1
ATOM 2066 C CA . LEU A 1 262 ? -12.749 1.757 13.770 1.00 96.81 262 LEU A CA 1
ATOM 2067 C C . LEU A 1 262 ? -13.793 0.881 14.454 1.00 96.81 262 LEU A C 1
ATOM 2069 O O . LEU A 1 262 ? -14.983 1.067 14.230 1.00 96.81 262 LEU A O 1
ATOM 2073 N N . LYS A 1 263 ? -13.350 -0.001 15.355 1.00 96.75 263 LYS A N 1
ATOM 2074 C CA . LYS A 1 263 ? -14.259 -0.842 16.136 1.00 96.75 263 LYS A CA 1
ATOM 2075 C C . LYS A 1 263 ? -15.251 -0.017 16.955 1.00 96.75 263 LYS A C 1
ATOM 2077 O O . LYS A 1 263 ? -16.437 -0.320 16.972 1.00 96.75 263 LYS A O 1
ATOM 2082 N N . SER A 1 264 ? -14.777 1.065 17.565 1.00 97.75 264 SER A N 1
ATOM 2083 C CA . SER A 1 264 ? -15.617 1.963 18.361 1.00 97.75 264 SER A CA 1
ATOM 2084 C C . SER A 1 264 ? -16.610 2.746 17.496 1.00 97.75 264 SER A C 1
ATOM 2086 O O . SER A 1 264 ? -17.731 2.984 17.919 1.00 97.75 264 SER A O 1
ATOM 2088 N N . ILE A 1 265 ? -16.240 3.118 16.266 1.00 97.31 265 ILE A N 1
ATOM 2089 C CA . ILE A 1 265 ? -17.163 3.738 15.303 1.00 97.31 265 ILE A CA 1
ATOM 2090 C C . ILE A 1 265 ? -18.274 2.757 14.916 1.00 97.31 265 ILE A C 1
ATOM 2092 O O . ILE A 1 265 ? -19.442 3.154 14.917 1.00 97.31 265 ILE A O 1
ATOM 2096 N N . THR A 1 266 ? -17.934 1.496 14.627 1.00 95.62 266 THR A N 1
ATOM 2097 C CA . THR A 1 266 ? -18.934 0.460 14.346 1.00 95.62 266 THR A CA 1
ATOM 2098 C C . THR A 1 266 ? -19.859 0.260 15.546 1.00 95.62 266 THR A C 1
ATOM 2100 O O . THR A 1 266 ? -21.073 0.307 15.391 1.00 95.62 266 THR A O 1
ATOM 2103 N N . GLU A 1 267 ? -19.314 0.097 16.753 1.00 95.38 267 GLU A N 1
ATOM 2104 C CA . GLU A 1 267 ? -20.105 -0.164 17.965 1.00 95.38 267 GLU A CA 1
ATOM 2105 C C . GLU A 1 267 ? -21.004 1.020 18.361 1.00 95.38 267 GLU A C 1
ATOM 2107 O O . GLU A 1 267 ? -22.161 0.816 18.726 1.00 95.38 267 GLU A O 1
ATOM 2112 N N . THR A 1 268 ? -20.503 2.257 18.273 1.00 96.44 268 THR A N 1
ATOM 2113 C CA . THR A 1 268 ? -21.242 3.450 18.717 1.00 96.44 268 THR A CA 1
ATOM 2114 C C . THR A 1 268 ? -22.251 3.938 17.677 1.00 96.44 268 THR A C 1
ATOM 2116 O O . THR A 1 268 ? -23.337 4.383 18.044 1.00 96.44 268 THR A O 1
ATOM 2119 N N . PHE A 1 269 ? -21.914 3.884 16.384 1.00 95.94 269 PHE A N 1
ATOM 2120 C CA . PHE A 1 269 ? -22.724 4.499 15.323 1.00 95.94 269 PHE A CA 1
ATOM 2121 C C . PHE A 1 269 ? -23.321 3.500 14.329 1.00 95.94 269 PHE A C 1
ATOM 2123 O O . PHE A 1 269 ? -24.093 3.911 13.464 1.00 95.94 269 PHE A O 1
ATOM 2130 N N . ASN A 1 270 ? -22.970 2.213 14.420 1.00 95.44 270 ASN A N 1
ATOM 2131 C CA . ASN A 1 270 ? -23.337 1.186 13.440 1.00 95.44 270 ASN A CA 1
ATOM 2132 C C . ASN A 1 270 ? -22.947 1.573 11.998 1.00 95.44 270 ASN A C 1
ATOM 2134 O O . ASN A 1 270 ? -23.657 1.284 11.034 1.00 95.44 270 ASN A O 1
ATOM 2138 N N . LEU A 1 271 ? -21.821 2.280 11.856 1.00 95.31 271 LEU A N 1
ATOM 2139 C CA . LEU A 1 271 ? -21.258 2.679 10.570 1.00 95.31 271 LEU A CA 1
ATOM 2140 C C . LEU A 1 271 ? -20.125 1.738 10.183 1.00 95.31 271 LEU A C 1
ATOM 2142 O O . LEU A 1 271 ? -19.345 1.332 11.037 1.00 95.31 271 LEU A O 1
ATOM 2146 N N . TYR A 1 272 ? -20.000 1.470 8.882 1.00 94.69 272 TYR A N 1
ATOM 2147 C CA . TYR A 1 272 ? -18.888 0.699 8.318 1.00 94.69 272 TYR A CA 1
ATOM 2148 C C . TYR A 1 272 ? -18.737 -0.726 8.883 1.00 94.69 272 TYR A C 1
ATOM 2150 O O . TYR A 1 272 ? -17.619 -1.214 9.043 1.00 94.69 272 TYR A O 1
ATOM 2158 N N . VAL A 1 273 ? -19.865 -1.393 9.156 1.00 94.56 273 VAL A N 1
ATOM 2159 C CA . VAL A 1 273 ? -19.922 -2.780 9.649 1.00 94.56 273 VAL A CA 1
ATOM 2160 C C . VAL A 1 273 ? -19.079 -3.707 8.769 1.00 94.56 273 VAL A C 1
ATOM 2162 O O . VAL A 1 273 ? -19.237 -3.732 7.550 1.00 94.56 273 VAL A O 1
ATOM 2165 N N . GLY A 1 274 ? -18.173 -4.453 9.392 1.00 92.31 274 GLY A N 1
ATOM 2166 C CA . GLY A 1 274 ? -17.183 -5.303 8.743 1.00 92.31 274 GLY A CA 1
ATOM 2167 C C . GLY A 1 274 ? -15.780 -4.688 8.735 1.00 92.31 274 GLY A C 1
ATOM 2168 O O . GLY A 1 274 ? -14.802 -5.436 8.802 1.00 92.31 274 GLY A O 1
ATOM 2169 N N . LEU A 1 275 ? -15.626 -3.355 8.721 1.00 95.50 275 LEU A N 1
ATOM 2170 C CA . LEU A 1 275 ? -14.296 -2.722 8.748 1.00 95.50 275 LEU A CA 1
ATOM 2171 C C . LEU A 1 275 ? -13.581 -2.882 10.098 1.00 95.50 275 LEU A C 1
ATOM 2173 O O . LEU A 1 275 ? -12.351 -2.839 10.142 1.00 95.50 275 LEU A O 1
ATOM 2177 N N . GLU A 1 276 ? -14.305 -3.131 11.191 1.00 93.88 276 GLU A N 1
ATOM 2178 C CA . GLU A 1 276 ? -13.728 -3.466 12.500 1.00 93.88 276 GLU A CA 1
ATOM 2179 C C . GLU A 1 276 ? -12.929 -4.781 12.497 1.00 93.88 276 GLU A C 1
ATOM 2181 O O . GLU A 1 276 ? -12.109 -5.007 13.390 1.00 93.88 276 GLU A O 1
ATOM 2186 N N . THR A 1 277 ? -13.130 -5.631 11.482 1.00 94.69 277 THR A N 1
ATOM 2187 C CA . THR A 1 277 ? -12.396 -6.894 11.300 1.00 94.69 277 THR A CA 1
ATOM 2188 C C . THR A 1 277 ? -11.066 -6.723 10.556 1.00 94.69 277 THR A C 1
ATOM 2190 O O . THR A 1 277 ? -10.249 -7.646 10.533 1.00 94.69 277 THR A O 1
ATOM 2193 N N . VAL A 1 278 ? -10.800 -5.544 9.976 1.00 96.75 278 VAL A N 1
ATOM 2194 C CA . VAL A 1 278 ? -9.545 -5.259 9.264 1.00 96.75 278 VAL A CA 1
ATOM 2195 C C . VAL A 1 278 ? -8.389 -5.214 10.263 1.00 96.75 278 VAL A C 1
ATOM 2197 O O . VAL A 1 278 ? -8.316 -4.344 11.135 1.00 96.75 278 VAL A O 1
ATOM 2200 N N . LYS A 1 279 ? -7.446 -6.150 10.132 1.00 96.25 279 LYS A N 1
ATOM 2201 C CA . LYS A 1 279 ? -6.363 -6.346 11.109 1.00 96.25 279 LYS A CA 1
ATOM 2202 C C . LYS A 1 279 ? -5.282 -5.268 11.048 1.00 96.25 279 LYS A C 1
ATOM 2204 O O . LYS A 1 279 ? -4.703 -4.933 12.083 1.00 96.25 279 LYS A O 1
ATOM 2209 N N . TYR A 1 280 ? -5.020 -4.700 9.870 1.00 97.38 280 TYR A N 1
ATOM 2210 C CA . TYR A 1 280 ? -4.017 -3.644 9.698 1.00 97.38 280 TYR A CA 1
ATOM 2211 C C . TYR A 1 280 ? -4.485 -2.551 8.701 1.00 97.38 280 TYR A C 1
ATOM 2213 O O . TYR A 1 280 ? -4.030 -2.488 7.559 1.00 97.38 280 TYR A O 1
ATOM 2221 N N . PRO A 1 281 ? -5.401 -1.648 9.113 1.00 97.31 281 PRO A N 1
ATOM 2222 C CA . PRO A 1 281 ? -5.996 -0.632 8.229 1.00 97.31 281 PRO A CA 1
ATOM 2223 C C . PRO A 1 281 ? -4.994 0.309 7.545 1.00 97.31 281 PRO A C 1
ATOM 2225 O O . PRO A 1 281 ? -5.259 0.810 6.456 1.00 97.31 281 PRO A O 1
ATOM 2228 N N . LEU A 1 282 ? -3.834 0.541 8.167 1.00 96.81 282 LEU A N 1
ATOM 2229 C CA . LEU A 1 282 ? -2.796 1.447 7.666 1.00 96.81 282 LEU A CA 1
ATOM 2230 C C . LEU A 1 282 ? -1.670 0.730 6.903 1.00 96.81 282 LEU A C 1
ATOM 2232 O O . LEU A 1 282 ? -0.555 1.246 6.848 1.00 96.81 282 LEU A O 1
ATOM 2236 N N . ALA A 1 283 ? -1.909 -0.476 6.379 1.00 96.12 283 ALA A N 1
ATOM 2237 C CA . ALA A 1 283 ? -0.905 -1.174 5.574 1.00 96.12 283 ALA A CA 1
ATOM 2238 C C . ALA A 1 283 ? -0.645 -0.385 4.287 1.00 96.12 283 ALA A C 1
ATOM 2240 O O . ALA A 1 283 ? -1.612 -0.041 3.592 1.00 96.12 283 ALA A O 1
ATOM 2241 N N . GLY A 1 284 ? 0.634 -0.114 4.005 1.00 95.00 284 GLY A N 1
ATOM 2242 C CA . GLY A 1 284 ? 1.100 0.458 2.738 1.00 95.00 284 GLY A CA 1
ATOM 2243 C C . GLY A 1 284 ? 1.080 -0.561 1.599 1.00 95.00 284 GLY A C 1
ATOM 2244 O O . GLY A 1 284 ? 1.038 -0.180 0.435 1.00 95.00 284 GLY A O 1
ATOM 2245 N N . GLU A 1 285 ? 1.017 -1.842 1.960 1.00 97.56 285 GLU A N 1
ATOM 2246 C CA . GLU A 1 285 ? 0.989 -2.983 1.061 1.00 97.56 285 GLU A CA 1
ATOM 2247 C C . GLU A 1 285 ? -0.463 -3.332 0.744 1.00 97.56 285 GLU A C 1
ATOM 2249 O O . GLU A 1 285 ? -1.218 -3.810 1.601 1.00 97.56 285 GLU A O 1
ATOM 2254 N N . PHE A 1 286 ? -0.883 -3.039 -0.479 1.00 98.44 286 PHE A N 1
ATOM 2255 C CA . PHE A 1 286 ? -2.227 -3.341 -0.950 1.00 98.44 286 PHE A CA 1
ATOM 2256 C C . PHE A 1 286 ? -2.273 -3.363 -2.476 1.00 98.44 286 PHE A C 1
ATOM 2258 O O . PHE A 1 286 ? -1.472 -2.704 -3.136 1.00 98.44 286 PHE A O 1
ATOM 2265 N N . ALA A 1 287 ? -3.236 -4.086 -3.038 1.00 98.62 287 ALA A N 1
ATOM 2266 C CA . ALA A 1 287 ? -3.521 -4.067 -4.467 1.00 98.62 287 ALA A CA 1
ATOM 2267 C C . ALA A 1 287 ? -4.975 -3.679 -4.716 1.00 98.62 287 ALA A C 1
ATOM 2269 O O . ALA A 1 287 ? -5.856 -4.020 -3.922 1.00 98.62 287 ALA A O 1
ATOM 2270 N N . LEU A 1 288 ? -5.219 -2.966 -5.815 1.00 97.62 288 LEU A N 1
ATOM 2271 C CA . LEU A 1 288 ? -6.565 -2.633 -6.268 1.00 97.62 288 LEU A CA 1
ATOM 2272 C C . LEU A 1 288 ? -6.727 -2.808 -7.764 1.00 97.62 288 LEU A C 1
ATOM 2274 O O . LEU A 1 288 ? -5.766 -2.698 -8.526 1.00 97.62 288 LEU A O 1
ATOM 2278 N N . SER A 1 289 ? -7.978 -2.958 -8.176 1.00 96.50 289 SER A N 1
ATOM 2279 C CA . SER A 1 289 ? -8.358 -2.813 -9.569 1.00 96.50 289 SER A CA 1
ATOM 2280 C C . SER A 1 289 ? -8.312 -1.346 -10.029 1.00 96.50 289 SER A C 1
ATOM 2282 O O . SER A 1 289 ? -8.634 -0.413 -9.283 1.00 96.50 289 SER A O 1
ATOM 2284 N N . ARG A 1 290 ? -7.932 -1.133 -11.291 1.00 95.31 290 ARG A N 1
ATOM 2285 C CA . ARG A 1 290 ? -7.884 0.185 -11.937 1.00 95.31 290 ARG A CA 1
ATOM 2286 C C . ARG A 1 290 ? -9.242 0.882 -11.911 1.00 95.31 290 ARG A C 1
ATOM 2288 O O . ARG A 1 290 ? -9.308 2.059 -11.568 1.00 95.31 290 ARG A O 1
ATOM 2295 N N . ASP A 1 291 ? -10.321 0.146 -12.184 1.00 92.19 291 ASP A N 1
ATOM 2296 C CA . ASP A 1 291 ? -11.684 0.692 -12.214 1.00 92.19 291 ASP A CA 1
ATOM 2297 C C . ASP A 1 291 ? -12.138 1.263 -10.863 1.00 92.19 291 ASP A C 1
ATOM 2299 O O . ASP A 1 291 ? -12.939 2.197 -10.825 1.00 92.19 291 ASP A O 1
ATOM 2303 N N . LEU A 1 292 ? -11.620 0.732 -9.750 1.00 95.19 292 LEU A N 1
ATOM 2304 C CA . LEU A 1 292 ? -11.856 1.288 -8.422 1.00 95.19 292 LEU A CA 1
ATOM 2305 C C . LEU A 1 292 ? -10.990 2.530 -8.182 1.00 95.19 292 LEU A C 1
ATOM 2307 O O . LEU A 1 292 ? -11.505 3.544 -7.711 1.00 95.19 292 LEU A O 1
ATOM 2311 N N . LEU A 1 293 ? -9.697 2.478 -8.523 1.00 94.25 293 LEU A N 1
ATOM 2312 C CA . LEU A 1 293 ? -8.774 3.609 -8.354 1.00 94.25 293 LEU A CA 1
ATOM 2313 C C . LEU A 1 293 ? -9.241 4.872 -9.087 1.00 94.25 293 LEU A C 1
ATOM 2315 O O . LEU A 1 293 ? -9.089 5.974 -8.565 1.00 94.25 293 LEU A O 1
ATOM 2319 N N . GLU A 1 294 ? -9.850 4.720 -10.261 1.00 92.19 294 GLU A N 1
ATOM 2320 C CA . GLU A 1 294 ? -10.383 5.830 -11.059 1.00 92.19 294 GLU A CA 1
ATOM 2321 C C . GLU A 1 294 ? -11.659 6.457 -10.470 1.00 92.19 294 GLU A C 1
ATOM 2323 O O . GLU A 1 294 ? -12.054 7.553 -10.869 1.00 92.19 294 GLU A O 1
ATOM 2328 N N . ARG A 1 295 ? -12.293 5.801 -9.489 1.00 94.00 295 ARG A N 1
ATOM 2329 C CA . ARG A 1 295 ? -13.530 6.261 -8.832 1.00 94.00 295 ARG A CA 1
ATOM 2330 C C . ARG A 1 295 ? -13.311 6.837 -7.435 1.00 94.00 295 ARG A C 1
ATOM 2332 O O . ARG A 1 295 ? -14.250 7.393 -6.868 1.00 94.00 295 ARG A O 1
ATOM 2339 N N . ILE A 1 296 ? -12.108 6.716 -6.870 1.00 94.81 296 ILE A N 1
ATOM 2340 C CA . ILE A 1 296 ? -11.802 7.185 -5.512 1.00 94.81 296 ILE A CA 1
ATOM 2341 C C . ILE A 1 296 ? -10.957 8.462 -5.512 1.00 94.81 296 ILE A C 1
ATOM 2343 O O . ILE A 1 296 ? -10.099 8.687 -6.359 1.00 94.81 296 ILE A O 1
ATOM 2347 N N . SER A 1 297 ? -11.171 9.304 -4.503 1.00 92.00 297 SER A N 1
ATOM 2348 C CA . SER A 1 297 ? -10.389 10.517 -4.258 1.00 92.00 297 SER A CA 1
ATOM 2349 C C . SER A 1 297 ? -9.296 10.262 -3.222 1.00 92.00 297 SER A C 1
ATOM 2351 O O . SER A 1 297 ? -9.582 9.876 -2.089 1.00 92.00 297 SER A O 1
ATOM 2353 N N . LEU A 1 298 ? -8.032 10.515 -3.565 1.00 92.81 298 LEU A N 1
ATOM 2354 C CA . LEU A 1 298 ? -6.908 10.245 -2.662 1.00 92.81 298 LEU A CA 1
ATOM 2355 C C . LEU A 1 298 ? -6.418 11.526 -1.969 1.00 92.81 298 LEU A C 1
ATOM 2357 O O . LEU A 1 298 ? -6.088 12.501 -2.648 1.00 92.81 298 LEU A O 1
ATOM 2361 N N . PRO A 1 299 ? -6.340 11.558 -0.624 1.00 93.50 299 PRO A N 1
ATOM 2362 C CA . PRO A 1 299 ? -5.734 12.676 0.083 1.00 93.50 299 PRO A CA 1
ATOM 2363 C C . PRO A 1 299 ? -4.219 12.695 -0.151 1.00 93.50 299 PRO A C 1
ATOM 2365 O O . PRO A 1 299 ? -3.585 11.657 -0.309 1.00 93.50 299 PRO A O 1
ATOM 2368 N N . SER A 1 300 ? -3.609 13.878 -0.087 1.00 91.56 300 SER A N 1
ATOM 2369 C CA . SER A 1 300 ? -2.160 14.064 -0.273 1.00 91.56 300 SER A CA 1
ATOM 2370 C C . SER A 1 300 ? -1.290 13.481 0.851 1.00 91.56 300 SER A C 1
ATOM 2372 O O . SER A 1 300 ? -0.070 13.371 0.717 1.00 91.56 300 SER A O 1
ATOM 2374 N N . ASN A 1 301 ? -1.901 13.129 1.979 1.00 92.56 301 ASN A N 1
ATOM 2375 C CA . ASN A 1 301 ? -1.246 12.968 3.270 1.00 92.56 301 ASN A CA 1
ATOM 2376 C C . ASN A 1 301 ? -1.328 11.512 3.787 1.00 92.56 301 ASN A C 1
ATOM 2378 O O . ASN A 1 301 ? -1.594 10.602 3.006 1.00 92.56 301 ASN A O 1
ATOM 2382 N N . TYR A 1 302 ? -1.066 11.268 5.078 1.00 92.56 302 TYR A N 1
ATOM 2383 C CA . TYR A 1 302 ? -1.062 9.907 5.651 1.00 92.56 302 TYR A CA 1
ATOM 2384 C C . TYR A 1 302 ? -2.447 9.258 5.794 1.00 92.56 302 TYR A C 1
ATOM 2386 O O . TYR A 1 302 ? -2.547 8.130 6.259 1.00 92.56 302 TYR A O 1
ATOM 2394 N N . ALA A 1 303 ? -3.528 9.948 5.428 1.00 95.81 303 ALA A N 1
ATOM 2395 C CA . ALA A 1 303 ? -4.871 9.379 5.465 1.00 95.81 303 ALA A CA 1
ATOM 2396 C C . ALA A 1 303 ? -5.206 8.519 4.235 1.00 95.81 303 ALA A C 1
ATOM 2398 O O . ALA A 1 303 ? -6.336 8.048 4.131 1.00 95.81 303 ALA A O 1
ATOM 2399 N N . ILE A 1 304 ? -4.274 8.334 3.294 1.00 96.06 304 ILE A N 1
ATOM 2400 C CA . ILE A 1 304 ? -4.552 7.656 2.024 1.00 96.06 304 ILE A CA 1
ATOM 2401 C C . ILE A 1 304 ? -5.010 6.210 2.215 1.00 96.06 304 ILE A C 1
ATOM 2403 O O . ILE A 1 304 ? -6.000 5.814 1.606 1.00 96.06 304 ILE A O 1
ATOM 2407 N N . GLU A 1 305 ? -4.377 5.449 3.106 1.00 96.81 305 GLU A N 1
ATOM 2408 C CA . GLU A 1 305 ? -4.752 4.058 3.359 1.00 96.81 305 GLU A CA 1
ATOM 2409 C C . GLU A 1 305 ? -6.184 3.953 3.912 1.00 96.81 305 GLU A C 1
ATOM 2411 O O . GLU A 1 305 ? -6.938 3.065 3.512 1.00 96.81 305 GLU A O 1
ATOM 2416 N N . MET A 1 306 ? -6.590 4.903 4.765 1.00 97.81 306 MET A N 1
ATOM 2417 C CA . MET A 1 306 ? -7.968 4.994 5.259 1.00 97.81 306 MET A CA 1
ATOM 2418 C C . MET A 1 306 ? -8.939 5.463 4.178 1.00 97.81 306 MET A C 1
ATOM 2420 O O . MET A 1 306 ? -10.053 4.956 4.099 1.00 97.81 306 MET A O 1
ATOM 2424 N N . ALA A 1 307 ? -8.533 6.415 3.338 1.00 97.62 307 ALA A N 1
ATOM 2425 C CA . ALA A 1 307 ? -9.361 6.920 2.252 1.00 97.62 307 ALA A CA 1
ATOM 2426 C C . ALA A 1 307 ? -9.686 5.833 1.233 1.00 97.62 307 ALA A C 1
ATOM 2428 O O . ALA A 1 307 ? -10.834 5.732 0.806 1.00 97.62 307 ALA A O 1
ATOM 2429 N N . VAL A 1 308 ? -8.694 5.014 0.883 1.00 97.75 308 VAL A N 1
ATOM 2430 C CA . VAL A 1 308 ? -8.872 3.831 0.042 1.00 97.75 308 VAL A CA 1
ATOM 2431 C C . VAL A 1 308 ? -9.873 2.873 0.687 1.00 97.75 308 VAL A C 1
ATOM 2433 O O . VAL A 1 308 ? -10.845 2.488 0.042 1.00 97.75 308 VAL A O 1
ATOM 2436 N N . LEU A 1 309 ? -9.686 2.538 1.966 1.00 97.50 309 LEU A N 1
ATOM 2437 C CA . LEU A 1 309 ? -10.537 1.575 2.665 1.00 97.50 309 LEU A CA 1
ATOM 2438 C C . LEU A 1 309 ? -12.005 2.035 2.751 1.00 97.50 309 LEU A C 1
ATOM 2440 O O . LEU A 1 309 ? -12.902 1.297 2.346 1.00 97.50 309 LEU A O 1
ATOM 2444 N N . PHE A 1 310 ? -12.255 3.261 3.225 1.00 97.88 310 PHE A N 1
ATOM 2445 C CA . PHE A 1 310 ? -13.614 3.793 3.377 1.00 97.88 310 PHE A CA 1
ATOM 2446 C C . PHE A 1 310 ? -14.328 3.992 2.039 1.00 97.88 310 PHE A C 1
ATOM 2448 O O . PHE A 1 310 ? -15.495 3.634 1.914 1.00 97.88 310 PHE A O 1
ATOM 2455 N N . GLN A 1 311 ? -13.644 4.523 1.021 1.00 97.94 311 GLN A N 1
ATOM 2456 C CA . GLN A 1 311 ? -14.282 4.735 -0.281 1.00 97.94 311 GLN A CA 1
ATOM 2457 C C . GLN A 1 311 ? -14.544 3.419 -1.011 1.00 97.94 311 GLN A C 1
ATOM 2459 O O . GLN A 1 311 ? -15.571 3.294 -1.670 1.00 97.94 311 GLN A O 1
ATOM 2464 N N . THR A 1 312 ? -13.676 2.415 -0.855 1.00 97.31 312 THR A N 1
ATOM 2465 C CA . THR A 1 312 ? -13.948 1.074 -1.394 1.00 97.31 312 THR A CA 1
ATOM 2466 C C . THR A 1 312 ? -15.206 0.488 -0.768 1.00 97.31 312 THR A C 1
ATOM 2468 O O . THR A 1 312 ? -16.080 0.012 -1.492 1.00 97.31 312 THR A O 1
ATOM 2471 N N . TYR A 1 313 ? -15.336 0.592 0.559 1.00 96.44 313 TYR A N 1
ATOM 2472 C CA . TYR A 1 313 ? -16.543 0.171 1.266 1.00 96.44 313 TYR A CA 1
ATOM 2473 C C . TYR A 1 313 ? -17.782 0.895 0.727 1.00 96.44 313 TYR A C 1
ATOM 2475 O O . TYR A 1 313 ? -18.792 0.263 0.432 1.00 96.44 313 TYR A O 1
ATOM 2483 N N . ASP A 1 314 ? -17.696 2.213 0.554 1.00 96.00 314 ASP A N 1
ATOM 2484 C CA . ASP A 1 314 ? -18.826 3.033 0.122 1.00 96.00 314 ASP A CA 1
ATOM 2485 C C . ASP A 1 314 ? -19.257 2.778 -1.329 1.00 96.00 314 ASP A C 1
ATOM 2487 O O . ASP A 1 314 ? -20.445 2.869 -1.633 1.00 96.00 314 ASP A O 1
ATOM 2491 N N . ILE A 1 315 ? -18.315 2.460 -2.219 1.00 95.31 315 ILE A N 1
ATOM 2492 C CA . ILE A 1 315 ? -18.583 2.255 -3.651 1.00 95.31 315 ILE A CA 1
ATOM 2493 C C . ILE A 1 315 ? -18.952 0.799 -3.953 1.00 95.31 315 ILE A C 1
ATOM 2495 O O . ILE A 1 315 ? -19.811 0.547 -4.794 1.00 95.31 315 ILE A O 1
ATOM 2499 N N . THR A 1 316 ? -18.280 -0.158 -3.307 1.00 93.06 316 THR A N 1
ATOM 2500 C CA . THR A 1 316 ? -18.305 -1.582 -3.697 1.00 93.06 316 THR A CA 1
ATOM 2501 C C . THR A 1 316 ? -18.739 -2.530 -2.578 1.00 93.06 316 THR A C 1
ATOM 2503 O O . THR A 1 316 ? -18.909 -3.724 -2.819 1.00 93.06 316 THR A O 1
ATOM 2506 N N . GLY A 1 317 ? -18.955 -2.017 -1.365 1.00 93.19 317 GLY A N 1
ATOM 2507 C CA . GLY A 1 317 ? -19.316 -2.812 -0.196 1.00 93.19 317 GLY A CA 1
ATOM 2508 C C . GLY A 1 317 ? -18.138 -3.584 0.424 1.00 93.19 317 GLY A C 1
ATOM 2509 O O . GLY A 1 317 ? -17.073 -3.715 -0.181 1.00 93.19 317 GLY A O 1
ATOM 2510 N N . PRO A 1 318 ? -18.314 -4.117 1.646 1.00 93.00 318 PRO A N 1
ATOM 2511 C CA . PRO A 1 318 ? -17.252 -4.804 2.388 1.00 93.00 318 PRO A CA 1
ATOM 2512 C C . PRO A 1 318 ? -16.821 -6.135 1.768 1.00 93.00 318 PRO A C 1
ATOM 2514 O O . PRO A 1 318 ? -15.654 -6.489 1.880 1.00 93.00 318 PRO A O 1
ATOM 2517 N N . ASN A 1 319 ? -17.720 -6.835 1.070 1.00 91.06 319 ASN A N 1
ATOM 2518 C CA . ASN A 1 319 ? -17.411 -8.126 0.440 1.00 91.06 319 ASN A CA 1
ATOM 2519 C C . ASN A 1 319 ? -16.418 -7.993 -0.732 1.00 91.06 319 ASN A C 1
ATOM 2521 O O . ASN A 1 319 ? -15.789 -8.971 -1.119 1.00 91.06 319 ASN A O 1
ATOM 2525 N N . SER A 1 320 ? -16.249 -6.781 -1.272 1.00 94.25 320 SER A N 1
ATOM 2526 C CA . SER A 1 320 ? -15.253 -6.471 -2.308 1.00 94.25 320 SER A CA 1
ATOM 2527 C C . SER A 1 320 ? -13.864 -6.169 -1.720 1.00 94.25 320 SER A C 1
ATOM 2529 O O . SER A 1 320 ? -12.924 -5.872 -2.464 1.00 94.25 320 SER A O 1
ATOM 2531 N N . ILE A 1 321 ? -13.730 -6.208 -0.390 1.00 97.12 321 ILE A N 1
ATOM 2532 C CA . ILE A 1 321 ? -12.491 -5.962 0.345 1.00 97.12 321 ILE A CA 1
ATOM 2533 C C . ILE A 1 321 ? -12.015 -7.284 0.936 1.00 97.12 321 ILE A C 1
ATOM 2535 O O . ILE A 1 321 ? -12.738 -7.953 1.676 1.00 97.12 321 ILE A O 1
ATOM 2539 N N . ALA A 1 322 ? -10.762 -7.618 0.663 1.00 97.19 322 ALA A N 1
ATOM 2540 C CA . ALA A 1 322 ? -10.076 -8.741 1.268 1.00 97.19 322 ALA A CA 1
ATOM 2541 C C . ALA A 1 322 ? -8.832 -8.282 2.038 1.00 97.19 322 ALA A C 1
ATOM 2543 O O . ALA A 1 322 ? -8.293 -7.192 1.819 1.00 97.19 322 ALA A O 1
ATOM 2544 N N . GLN A 1 323 ? -8.362 -9.129 2.946 1.00 98.38 323 GLN A N 1
ATOM 2545 C CA . GLN A 1 323 ? -7.119 -8.944 3.676 1.00 98.38 323 GLN A CA 1
ATOM 2546 C C . GLN A 1 323 ? -6.248 -10.199 3.615 1.00 98.38 323 GLN A C 1
ATOM 2548 O O . GLN A 1 323 ? -6.764 -11.312 3.536 1.00 98.38 323 GLN A O 1
ATOM 2553 N N . LEU A 1 324 ? -4.931 -10.004 3.639 1.00 98.31 324 LEU A N 1
ATOM 2554 C CA . LEU A 1 324 ? -3.943 -11.063 3.449 1.00 98.31 324 LEU A CA 1
ATOM 2555 C C . LEU A 1 324 ? -2.842 -10.991 4.507 1.00 98.31 324 LEU A C 1
ATOM 2557 O O . LEU A 1 324 ? -2.226 -9.941 4.683 1.00 98.31 324 LEU A O 1
ATOM 2561 N N . ASP A 1 325 ? -2.557 -12.111 5.166 1.00 98.12 325 ASP A N 1
ATOM 2562 C CA . ASP A 1 325 ? -1.453 -12.229 6.116 1.00 98.12 325 ASP A CA 1
ATOM 2563 C C . ASP A 1 325 ? -0.123 -12.306 5.371 1.00 98.12 325 ASP A C 1
ATOM 2565 O O . ASP A 1 325 ? 0.100 -13.259 4.623 1.00 98.12 325 ASP A O 1
ATOM 2569 N N . LEU A 1 326 ? 0.780 -11.354 5.611 1.00 96.88 326 LEU A N 1
ATOM 2570 C CA . LEU A 1 326 ? 2.169 -11.410 5.138 1.00 96.88 326 LEU A CA 1
ATOM 2571 C C . LEU A 1 326 ? 3.129 -11.996 6.193 1.00 96.88 326 LEU A C 1
ATOM 2573 O O . LEU A 1 326 ? 4.339 -12.052 5.983 1.00 96.88 326 LEU A O 1
ATOM 2577 N N . GLY A 1 327 ? 2.611 -12.437 7.341 1.00 94.38 327 GLY A N 1
ATOM 2578 C CA . GLY A 1 327 ? 3.387 -12.973 8.452 1.00 94.38 327 GLY A CA 1
ATOM 2579 C C . GLY A 1 327 ? 4.121 -11.882 9.232 1.00 94.38 327 GLY A C 1
ATOM 2580 O O . GLY A 1 327 ? 3.547 -10.869 9.643 1.00 94.38 327 GLY A O 1
ATOM 2581 N N . THR A 1 328 ? 5.411 -12.100 9.484 1.00 92.69 328 THR A N 1
ATOM 2582 C CA . THR A 1 328 ? 6.260 -11.143 10.205 1.00 92.69 328 THR A CA 1
ATOM 2583 C C . THR A 1 328 ? 6.899 -10.172 9.224 1.00 92.69 328 THR A C 1
ATOM 2585 O O . THR A 1 328 ? 7.601 -10.588 8.311 1.00 92.69 328 THR A O 1
ATOM 2588 N N . TYR A 1 329 ? 6.706 -8.874 9.434 1.00 91.56 329 TYR A N 1
ATOM 2589 C CA . TYR A 1 329 ? 7.143 -7.817 8.522 1.00 91.56 329 TYR A CA 1
ATOM 2590 C C . TYR A 1 329 ? 8.257 -6.984 9.159 1.00 91.56 329 TYR A C 1
ATOM 2592 O O . TYR A 1 329 ? 8.034 -6.319 10.171 1.00 91.56 329 TYR A O 1
ATOM 2600 N N . HIS A 1 330 ? 9.464 -7.017 8.594 1.00 92.75 330 HIS A N 1
ATOM 2601 C CA . HIS A 1 330 ? 10.626 -6.272 9.084 1.00 92.75 330 HIS A CA 1
ATOM 2602 C C . HIS A 1 330 ? 10.697 -4.898 8.414 1.00 92.75 330 HIS A C 1
ATOM 2604 O O . HIS A 1 330 ? 11.142 -4.771 7.276 1.00 92.75 330 HIS A O 1
ATOM 2610 N N . HIS A 1 331 ? 10.275 -3.877 9.153 1.00 92.31 331 HIS A N 1
ATOM 2611 C CA . HIS A 1 331 ? 10.187 -2.495 8.700 1.00 92.31 331 HIS A CA 1
ATOM 2612 C C . HIS A 1 331 ? 11.391 -1.668 9.168 1.00 92.31 331 HIS A C 1
ATOM 2614 O O . HIS A 1 331 ? 11.687 -1.638 10.363 1.00 92.31 331 HIS A O 1
ATOM 2620 N N . ILE A 1 332 ? 12.009 -0.889 8.283 1.00 89.62 332 ILE A N 1
ATOM 2621 C CA . ILE A 1 332 ? 13.097 0.034 8.647 1.00 89.62 332 ILE A CA 1
ATOM 2622 C C . ILE A 1 332 ? 12.523 1.306 9.296 1.00 89.62 332 ILE A C 1
ATOM 2624 O O . ILE A 1 332 ? 11.868 2.115 8.644 1.00 89.62 332 ILE A O 1
ATOM 2628 N N . GLY A 1 333 ? 12.746 1.512 10.599 1.00 82.94 333 GLY A N 1
ATOM 2629 C CA . GLY A 1 333 ? 12.220 2.669 11.339 1.00 82.94 333 GLY A CA 1
ATOM 2630 C C . GLY A 1 333 ? 12.714 4.020 10.806 1.00 82.94 333 GLY A C 1
ATOM 2631 O O . GLY A 1 333 ? 13.871 4.150 10.432 1.00 82.94 333 GLY A O 1
ATOM 2632 N N . ARG A 1 334 ? 11.864 5.055 10.806 1.00 73.00 334 ARG A N 1
ATOM 2633 C CA . ARG A 1 334 ? 12.231 6.416 10.359 1.00 73.00 334 ARG A CA 1
ATOM 2634 C C . ARG A 1 334 ? 12.427 7.361 11.544 1.00 73.00 334 ARG A C 1
ATOM 2636 O O . ARG A 1 334 ? 11.633 7.324 12.482 1.00 73.00 334 ARG A O 1
ATOM 2643 N N . LYS A 1 335 ? 13.432 8.245 11.475 1.00 64.69 335 LYS A N 1
ATOM 2644 C CA . LYS A 1 335 ? 13.721 9.237 12.534 1.00 64.69 335 LYS A CA 1
ATOM 2645 C C . LYS A 1 335 ? 12.816 10.476 12.486 1.00 64.69 335 LYS A C 1
ATOM 2647 O O . LYS A 1 335 ? 12.560 11.094 13.514 1.00 64.69 335 LYS A O 1
ATOM 2652 N N . PHE A 1 336 ? 12.329 10.838 11.298 1.00 51.88 336 PHE A N 1
ATOM 2653 C CA . PHE A 1 336 ? 11.801 12.180 11.011 1.00 51.88 336 PHE A CA 1
ATOM 2654 C C . PHE A 1 336 ? 10.274 12.336 11.082 1.00 51.88 336 PHE A C 1
ATOM 2656 O O . PHE A 1 336 ? 9.760 13.449 10.958 1.00 51.88 336 PHE A O 1
ATOM 2663 N N . GLU A 1 337 ? 9.514 11.255 11.253 1.00 61.22 337 GLU A N 1
ATOM 2664 C CA . GLU A 1 337 ? 8.051 11.337 11.249 1.00 61.22 337 GLU A CA 1
ATOM 2665 C C . GLU A 1 337 ? 7.503 11.475 12.672 1.00 61.22 337 GLU A C 1
ATOM 2667 O O . GLU A 1 337 ? 7.531 10.539 13.471 1.00 61.22 337 GLU A O 1
ATOM 2672 N N . SER A 1 338 ? 6.958 12.656 12.990 1.00 71.81 338 SER A N 1
ATOM 2673 C CA . SER A 1 338 ? 6.156 12.831 14.202 1.00 71.81 338 SER A CA 1
ATOM 2674 C C . SER A 1 338 ? 4.906 11.952 14.097 1.00 71.81 338 SER A C 1
ATOM 2676 O O . SER A 1 338 ? 3.984 12.240 13.325 1.00 71.81 338 SER A O 1
ATOM 2678 N N . LEU A 1 339 ? 4.886 10.885 14.898 1.00 79.75 339 LEU A N 1
ATOM 2679 C CA . LEU A 1 339 ? 3.736 10.002 15.119 1.00 79.75 339 LEU A CA 1
ATOM 2680 C C . LEU A 1 339 ? 2.441 10.794 15.366 1.00 79.75 339 LEU A C 1
ATOM 2682 O O . LEU A 1 339 ? 1.391 10.41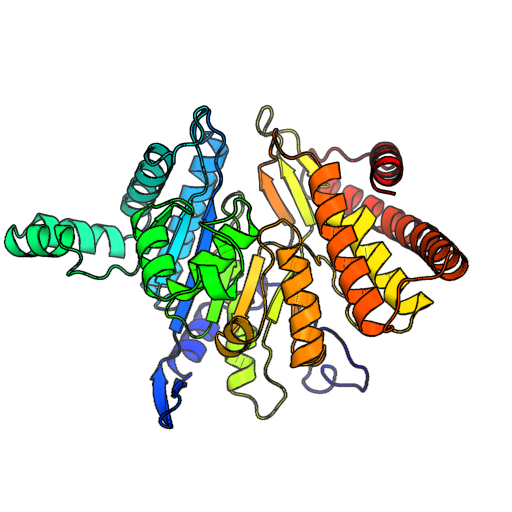8 14.855 1.00 79.75 339 LEU A O 1
ATOM 2686 N N . GLU A 1 340 ? 2.524 11.909 16.092 1.00 85.19 340 GLU A N 1
ATOM 2687 C CA . GLU A 1 340 ? 1.390 12.788 16.408 1.00 85.19 340 GLU A CA 1
ATOM 2688 C C . GLU A 1 340 ? 0.836 13.485 15.160 1.00 85.19 340 GLU A C 1
ATOM 2690 O O . GLU A 1 340 ? -0.376 13.538 14.954 1.00 85.19 340 GLU A O 1
ATOM 2695 N N . ASN A 1 341 ? 1.711 13.985 14.280 1.00 87.44 341 ASN A N 1
ATOM 2696 C CA . ASN A 1 341 ? 1.282 14.614 13.031 1.00 87.44 341 ASN A CA 1
ATOM 2697 C C . ASN A 1 341 ? 0.572 13.614 12.113 1.00 87.44 341 ASN A C 1
ATOM 2699 O O . ASN A 1 341 ? -0.450 13.959 11.517 1.00 87.44 341 ASN A O 1
ATOM 2703 N N . MET A 1 342 ? 1.101 12.391 12.015 1.00 90.12 342 MET A N 1
ATOM 2704 C CA . MET A 1 342 ? 0.472 11.302 11.267 1.00 90.12 342 MET A CA 1
ATOM 2705 C C . MET A 1 342 ? -0.898 10.957 11.861 1.00 90.12 342 MET A C 1
ATOM 2707 O O . MET A 1 342 ? -1.899 10.985 11.146 1.00 90.12 342 MET A O 1
ATOM 2711 N N . ALA A 1 343 ? -0.958 10.719 13.174 1.00 92.62 343 ALA A N 1
ATOM 2712 C CA . ALA A 1 343 ? -2.191 10.413 13.891 1.00 92.62 343 ALA A CA 1
ATOM 2713 C C . ALA A 1 343 ? -3.263 11.490 13.672 1.00 92.62 343 ALA A C 1
ATOM 2715 O O . ALA A 1 343 ? -4.378 11.171 13.268 1.00 92.62 343 ALA A O 1
ATOM 2716 N N . ARG A 1 344 ? -2.910 12.772 13.828 1.00 93.44 344 ARG A N 1
ATOM 2717 C CA . ARG A 1 344 ? -3.835 13.894 13.626 1.00 93.44 344 ARG A CA 1
ATOM 2718 C C . ARG A 1 344 ? -4.400 13.944 12.207 1.00 93.44 344 ARG A C 1
ATOM 2720 O O . ARG A 1 344 ? -5.590 14.190 12.039 1.00 93.44 344 ARG A O 1
ATOM 2727 N N . GLN A 1 345 ? -3.572 13.729 11.183 1.00 94.56 345 GLN A N 1
ATOM 2728 C CA . GLN A 1 345 ? -4.041 13.724 9.791 1.00 94.56 345 GLN A CA 1
ATOM 2729 C C . GLN A 1 345 ? -5.055 12.606 9.540 1.00 94.56 345 GLN A C 1
ATOM 2731 O O . GLN A 1 345 ? -6.099 12.856 8.939 1.00 94.56 345 GLN A O 1
ATOM 2736 N N . ILE A 1 346 ? -4.761 11.400 10.031 1.00 95.94 346 ILE A N 1
ATOM 2737 C CA . ILE A 1 346 ? -5.623 10.232 9.845 1.00 95.94 346 ILE A CA 1
ATOM 2738 C C . ILE A 1 346 ? -6.925 10.400 10.632 1.00 95.94 346 ILE A C 1
ATOM 2740 O O . ILE A 1 346 ? -8.002 10.236 10.069 1.00 95.94 346 ILE A O 1
ATOM 2744 N N . VAL A 1 347 ? -6.854 10.789 11.905 1.00 95.62 347 VAL A N 1
ATOM 2745 C CA . VAL A 1 347 ? -8.033 10.975 12.764 1.00 95.62 347 VAL A CA 1
ATOM 2746 C C . VAL A 1 347 ? -8.947 12.079 12.234 1.00 95.62 347 VAL A C 1
ATOM 2748 O O . VAL A 1 347 ? -10.158 11.882 12.163 1.00 95.62 347 VAL A O 1
ATOM 2751 N N . ASN A 1 348 ? -8.391 13.207 11.779 1.00 96.00 348 ASN A N 1
ATOM 2752 C CA . ASN A 1 348 ? -9.185 14.265 11.149 1.00 96.00 348 ASN A CA 1
ATOM 2753 C C . ASN A 1 348 ? -9.915 13.762 9.897 1.00 96.00 348 ASN A C 1
ATOM 2755 O O . ASN A 1 348 ? -11.068 14.128 9.674 1.00 96.00 348 ASN A O 1
ATOM 2759 N N . PHE A 1 349 ? -9.260 12.922 9.088 1.00 97.31 349 PHE A N 1
ATOM 2760 C CA . PHE A 1 349 ? -9.895 12.299 7.930 1.00 97.31 349 PHE A CA 1
ATOM 2761 C C . PHE A 1 349 ? -11.030 11.357 8.352 1.00 97.31 349 PHE A C 1
ATOM 2763 O O . PHE A 1 349 ? -12.137 11.489 7.838 1.00 97.31 349 PHE A O 1
ATOM 2770 N N . VAL A 1 350 ? -10.785 10.463 9.317 1.00 97.56 350 VAL A N 1
ATOM 2771 C CA . VAL A 1 350 ? -11.788 9.516 9.836 1.00 97.56 350 VAL A CA 1
ATOM 2772 C C . VAL A 1 350 ? -13.016 10.261 10.361 1.00 97.56 350 VAL A C 1
ATOM 2774 O O . VAL A 1 350 ? -14.133 9.969 9.948 1.00 97.56 350 VAL A O 1
ATOM 2777 N N . PHE A 1 351 ? -12.832 11.272 11.217 1.00 96.69 351 PHE A N 1
ATOM 2778 C CA . PHE A 1 351 ? -13.957 12.043 11.751 1.00 96.69 351 PHE A CA 1
ATOM 2779 C C . PHE A 1 351 ? -14.690 12.847 10.683 1.00 96.69 351 PHE A C 1
ATOM 2781 O O . PHE A 1 351 ? -15.903 13.008 10.786 1.00 96.69 351 PHE A O 1
ATOM 2788 N N . ARG A 1 352 ? -13.992 13.343 9.654 1.00 97.12 352 ARG A N 1
ATOM 2789 C CA . ARG A 1 352 ? -14.654 13.978 8.512 1.00 97.12 352 ARG A CA 1
ATOM 2790 C C . ARG A 1 352 ? -15.589 12.988 7.815 1.00 97.12 352 ARG A C 1
ATOM 2792 O O . ARG A 1 352 ? -16.756 13.312 7.646 1.00 97.12 352 ARG A O 1
ATOM 2799 N N . VAL A 1 353 ? -15.102 11.788 7.503 1.00 97.06 353 VAL A N 1
ATOM 2800 C CA . VAL A 1 353 ? -15.894 10.722 6.868 1.00 97.06 353 VAL A CA 1
ATOM 2801 C C . VAL A 1 353 ? -17.094 10.318 7.736 1.00 97.06 353 VAL A C 1
ATOM 2803 O O . VAL A 1 353 ? -18.217 10.239 7.246 1.00 97.06 353 VAL A O 1
ATOM 2806 N N . VAL A 1 354 ? -16.895 10.141 9.047 1.00 97.19 354 VAL A N 1
ATOM 2807 C CA . VAL A 1 354 ? -17.988 9.833 9.989 1.00 97.19 354 VAL A CA 1
ATOM 2808 C C . VAL A 1 354 ? -19.033 10.953 10.022 1.00 97.19 354 VAL A C 1
ATOM 2810 O O . VAL A 1 354 ? -20.227 10.679 9.920 1.00 97.19 354 VAL A O 1
ATOM 2813 N N . ASN A 1 355 ? -18.606 12.216 10.111 1.00 97.25 355 ASN A N 1
ATOM 2814 C CA . ASN A 1 355 ? -19.521 13.361 10.095 1.00 97.25 355 ASN A CA 1
ATOM 2815 C C . ASN A 1 355 ? -20.308 13.445 8.778 1.00 97.25 355 ASN A C 1
ATOM 2817 O O . ASN A 1 355 ? -21.496 13.761 8.797 1.00 97.25 355 ASN A O 1
ATOM 2821 N N . GLU A 1 356 ? -19.662 13.164 7.642 1.00 96.50 356 GLU A N 1
ATOM 2822 C CA . GLU A 1 356 ? -20.303 13.125 6.323 1.00 96.50 356 GLU A CA 1
ATOM 2823 C C . GLU A 1 356 ? -21.366 12.021 6.253 1.00 96.50 356 GLU A C 1
ATOM 2825 O O . GLU A 1 356 ? -22.470 12.275 5.776 1.00 96.50 356 GLU A O 1
ATOM 2830 N N . LYS A 1 357 ? -21.089 10.830 6.802 1.00 96.12 357 LYS A N 1
ATOM 2831 C CA . LYS A 1 357 ? -22.064 9.727 6.861 1.00 96.12 357 LYS A CA 1
ATOM 2832 C C . LYS A 1 357 ? -23.247 9.994 7.778 1.00 96.12 357 LYS A C 1
ATOM 2834 O O . LYS A 1 357 ? -24.367 9.628 7.439 1.00 96.12 357 LYS A O 1
ATOM 2839 N N . ILE A 1 358 ? -23.013 10.639 8.916 1.00 96.44 358 ILE A N 1
ATOM 2840 C CA . ILE A 1 358 ? -24.080 11.037 9.845 1.00 96.44 358 ILE A CA 1
ATOM 2841 C C . ILE A 1 358 ? -24.858 12.252 9.302 1.00 96.44 358 ILE A C 1
ATOM 2843 O O . ILE A 1 358 ? -26.002 12.486 9.685 1.00 96.44 358 ILE A O 1
ATOM 2847 N N . GLY A 1 359 ? -24.254 13.037 8.406 1.00 97.62 359 GLY A N 1
ATOM 2848 C CA . GLY A 1 359 ? -24.824 14.272 7.865 1.00 97.62 359 GLY A CA 1
ATOM 2849 C C . GLY A 1 359 ? -24.672 15.487 8.788 1.00 97.62 359 GLY A C 1
ATOM 2850 O O . GLY A 1 359 ? -25.238 16.544 8.512 1.00 97.62 359 GLY A O 1
ATOM 2851 N N . ARG A 1 360 ? -23.918 15.362 9.891 1.00 96.62 360 ARG A N 1
ATOM 2852 C CA . ARG A 1 360 ? -23.600 16.459 10.820 1.00 96.62 360 ARG A CA 1
ATOM 2853 C C . ARG A 1 360 ? -22.344 16.161 11.650 1.00 96.62 360 ARG A C 1
ATOM 2855 O O . ARG A 1 360 ? -21.976 14.999 11.805 1.00 96.62 360 ARG A O 1
ATOM 2862 N N . PRO A 1 361 ? -21.722 17.186 12.262 1.00 96.69 361 PRO A N 1
ATOM 2863 C CA . PRO A 1 361 ? -20.703 16.971 13.282 1.00 96.69 361 PRO A CA 1
ATOM 2864 C C . PRO A 1 361 ? -21.228 16.153 14.472 1.00 96.69 361 PRO A C 1
ATOM 2866 O O . PRO A 1 361 ? -22.375 16.334 14.897 1.00 96.69 361 PRO A O 1
ATOM 2869 N N . LEU A 1 362 ? -20.365 15.307 15.042 1.00 94.94 362 LEU A N 1
ATOM 2870 C CA . LEU A 1 362 ? -20.645 14.605 16.299 1.00 94.94 362 LEU A CA 1
ATOM 2871 C C . LEU A 1 362 ? -20.908 15.583 17.455 1.00 94.94 362 LEU A C 1
ATOM 2873 O O . LEU A 1 362 ? -20.163 16.558 17.641 1.00 94.94 362 LEU A O 1
ATOM 2877 N N . THR A 1 363 ? -21.928 15.289 18.261 1.00 96.94 363 THR A N 1
ATOM 2878 C CA . THR A 1 363 ? -22.209 16.008 19.509 1.00 96.94 363 THR A CA 1
ATOM 2879 C C . THR A 1 363 ? -21.126 15.723 20.551 1.00 96.94 363 THR A C 1
ATOM 2881 O O . THR A 1 363 ? -20.272 14.852 20.385 1.00 96.94 363 THR A O 1
ATOM 2884 N N . ARG A 1 364 ? -21.134 16.480 21.654 1.00 95.88 364 ARG A N 1
ATOM 2885 C CA . ARG A 1 364 ? -20.225 16.210 22.775 1.00 95.88 364 ARG A CA 1
ATOM 2886 C C . ARG A 1 364 ? -20.484 14.831 23.388 1.00 95.88 364 ARG A C 1
ATOM 2888 O O . ARG A 1 364 ? -19.536 14.092 23.598 1.00 95.88 364 ARG A O 1
ATOM 2895 N N . GLU A 1 365 ? -21.751 14.477 23.585 1.00 96.75 365 GLU A N 1
ATOM 2896 C CA . GLU A 1 365 ? -22.161 13.185 24.148 1.00 96.75 365 GLU A CA 1
ATOM 2897 C C . GLU A 1 365 ? -21.722 12.008 23.268 1.00 96.75 365 GLU A C 1
ATOM 2899 O O . GLU A 1 365 ? -21.179 11.035 23.777 1.00 96.75 365 GLU A O 1
ATOM 2904 N N . GLU A 1 366 ? -21.868 12.117 21.944 1.00 96.31 366 GLU A N 1
ATOM 2905 C CA . GLU A 1 366 ? -21.416 11.084 20.999 1.00 96.31 366 GLU A CA 1
ATOM 2906 C C . GLU A 1 366 ? -19.893 10.915 21.008 1.00 96.31 366 GLU A C 1
ATOM 2908 O O . GLU A 1 366 ? -19.386 9.799 20.913 1.00 96.31 366 GLU A O 1
ATOM 2913 N N . LYS A 1 367 ? -19.144 12.018 21.144 1.00 95.19 367 LYS A N 1
ATOM 2914 C CA . LYS A 1 367 ? -17.683 11.964 21.293 1.00 95.19 367 LYS A CA 1
ATOM 2915 C C . LYS A 1 367 ? -17.284 11.303 22.607 1.00 95.19 367 LYS A C 1
ATOM 2917 O O . LYS A 1 367 ? -16.370 10.486 22.602 1.00 95.19 367 LYS A O 1
ATOM 2922 N N . ASP A 1 368 ? -17.971 11.622 23.700 1.00 95.75 368 ASP A N 1
ATOM 2923 C CA . ASP A 1 368 ? -17.711 11.020 25.007 1.00 95.75 368 ASP A CA 1
ATOM 2924 C C . ASP A 1 368 ? -18.017 9.508 24.980 1.00 95.75 368 ASP A C 1
ATOM 2926 O O . ASP A 1 368 ? -17.205 8.709 25.443 1.00 95.75 368 ASP A O 1
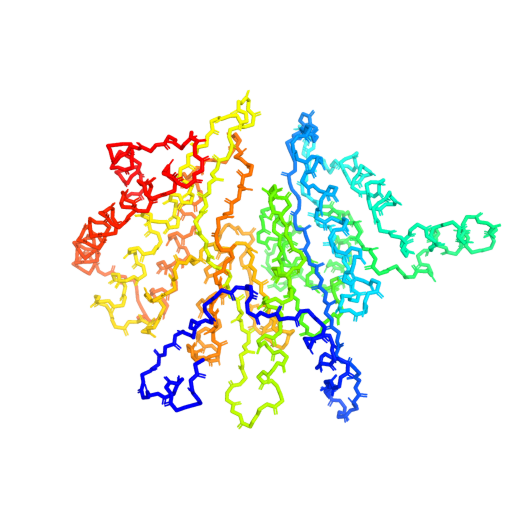ATOM 2930 N N . GLN A 1 369 ? -19.121 9.091 24.348 1.00 96.38 369 GLN A N 1
ATOM 2931 C CA . GLN A 1 369 ? -19.450 7.674 24.125 1.00 96.38 369 GLN A CA 1
ATOM 2932 C C . GLN A 1 369 ? -18.393 6.959 23.276 1.00 96.38 369 GLN A C 1
ATOM 2934 O O . GLN A 1 369 ? -17.951 5.866 23.629 1.00 96.38 369 GLN A O 1
ATOM 2939 N N . LEU A 1 370 ? -17.953 7.581 22.177 1.00 96.31 370 LEU A N 1
ATOM 2940 C CA . LEU A 1 370 ? -16.904 7.033 21.321 1.00 96.31 370 LEU A CA 1
ATOM 2941 C C . LEU A 1 370 ? -15.574 6.885 22.072 1.00 96.31 370 LEU A C 1
ATOM 2943 O O . LEU A 1 370 ? -14.883 5.887 21.890 1.00 96.31 370 LEU A O 1
ATOM 2947 N N . LEU A 1 371 ? -15.218 7.852 22.923 1.00 95.19 371 LEU A N 1
ATOM 2948 C CA . LEU A 1 371 ? -14.011 7.789 23.749 1.00 95.19 371 LEU A CA 1
ATOM 2949 C C . LEU A 1 371 ? -14.075 6.639 24.758 1.00 95.19 371 LEU A C 1
ATOM 2951 O O . LEU A 1 371 ? -13.081 5.937 24.926 1.00 95.19 371 LEU A O 1
ATOM 2955 N N . VAL A 1 372 ? -15.229 6.408 25.391 1.00 96.31 372 VAL A N 1
ATOM 2956 C CA 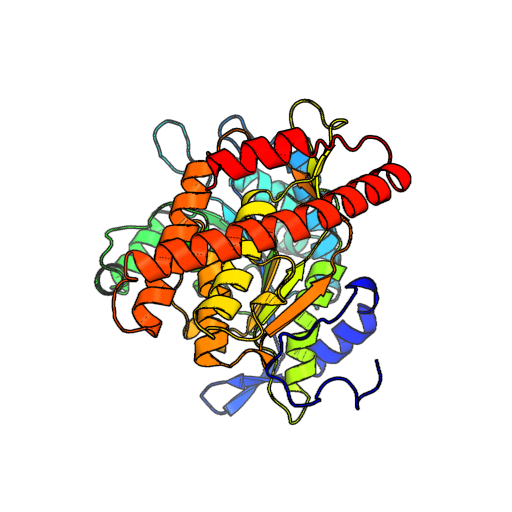. VAL A 1 372 ? -15.423 5.261 26.295 1.00 96.31 372 VAL A CA 1
ATOM 2957 C C . VAL A 1 372 ? -15.270 3.938 25.538 1.00 96.31 372 VAL A C 1
ATOM 2959 O O . VAL A 1 372 ? -14.489 3.086 25.961 1.00 96.31 372 VAL A O 1
ATOM 2962 N N . ALA A 1 373 ? -15.933 3.785 24.387 1.00 96.75 373 ALA A N 1
ATOM 2963 C CA . ALA A 1 373 ? -15.802 2.587 23.555 1.00 96.75 373 ALA A CA 1
ATOM 2964 C C . ALA A 1 373 ? -14.348 2.365 23.091 1.00 96.75 373 ALA A C 1
ATOM 2966 O O . ALA A 1 373 ? -13.821 1.252 23.159 1.00 96.75 373 ALA A O 1
ATOM 2967 N N . TYR A 1 374 ? -13.655 3.438 22.703 1.00 96.81 374 TYR A N 1
ATOM 2968 C CA . TYR A 1 374 ? -12.244 3.402 22.324 1.00 96.81 374 TYR A CA 1
ATOM 2969 C C . TYR A 1 374 ? -11.349 2.920 23.465 1.00 96.81 374 TYR A C 1
ATOM 2971 O O . TYR A 1 374 ? -10.498 2.054 23.247 1.00 96.81 374 TYR A O 1
ATOM 2979 N N . GLU A 1 375 ? -11.556 3.435 24.679 1.00 95.19 375 GLU A N 1
ATOM 2980 C CA . GLU A 1 375 ? -10.808 3.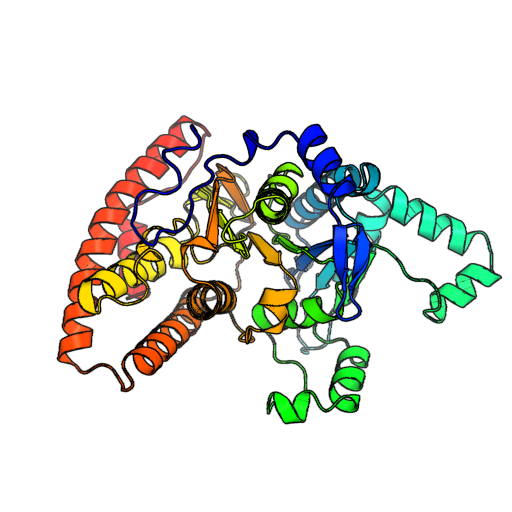046 25.875 1.00 95.19 375 GLU A CA 1
ATOM 2981 C C . GLU A 1 375 ? -10.952 1.554 26.195 1.00 95.19 375 GLU A C 1
ATOM 2983 O O . GLU A 1 375 ? -9.960 0.881 26.505 1.00 95.19 375 GLU A O 1
ATOM 2988 N N . GLU A 1 376 ? -12.163 1.015 26.072 1.00 95.06 376 GLU A N 1
ATOM 2989 C CA . GLU A 1 376 ? -12.412 -0.415 26.238 1.00 95.06 376 GLU A CA 1
ATOM 2990 C C . GLU A 1 376 ? -11.728 -1.242 25.146 1.00 95.06 376 GLU A C 1
ATOM 2992 O O . GLU A 1 376 ? -11.032 -2.222 25.436 1.00 95.06 376 GLU A O 1
ATOM 2997 N N . ASN A 1 377 ? -11.886 -0.836 23.885 1.00 95.81 377 ASN A N 1
ATOM 2998 C CA . ASN A 1 377 ? -11.375 -1.573 22.736 1.00 95.81 377 ASN A CA 1
ATOM 2999 C C . ASN A 1 377 ? -9.847 -1.608 22.694 1.00 95.81 377 ASN A C 1
ATOM 3001 O O . ASN A 1 377 ? -9.266 -2.675 22.484 1.00 95.81 377 ASN A O 1
ATOM 3005 N N . VAL A 1 378 ? -9.173 -0.488 22.960 1.00 94.75 378 VAL A N 1
ATOM 3006 C CA . VAL A 1 378 ? -7.705 -0.468 23.010 1.00 94.75 378 VAL A CA 1
ATOM 3007 C C . VAL A 1 378 ? -7.174 -1.308 24.172 1.00 94.75 378 VAL A C 1
ATOM 3009 O O . VAL A 1 378 ? -6.171 -1.999 24.011 1.00 94.75 378 VAL A O 1
ATOM 3012 N N . SER A 1 379 ? -7.861 -1.323 25.319 1.00 92.50 379 SER A N 1
ATOM 3013 C CA . SER A 1 379 ? -7.460 -2.132 26.478 1.00 92.50 379 SER A CA 1
ATOM 3014 C C . SER A 1 379 ? -7.568 -3.633 26.195 1.00 92.50 379 SER A C 1
ATOM 3016 O O . SER A 1 379 ? -6.678 -4.393 26.575 1.00 92.50 379 SER A O 1
ATOM 3018 N N . ARG A 1 380 ? -8.611 -4.066 25.470 1.00 93.06 380 ARG A N 1
ATOM 3019 C CA . ARG A 1 380 ? -8.738 -5.455 24.989 1.00 93.06 380 ARG A CA 1
ATOM 3020 C C . ARG A 1 380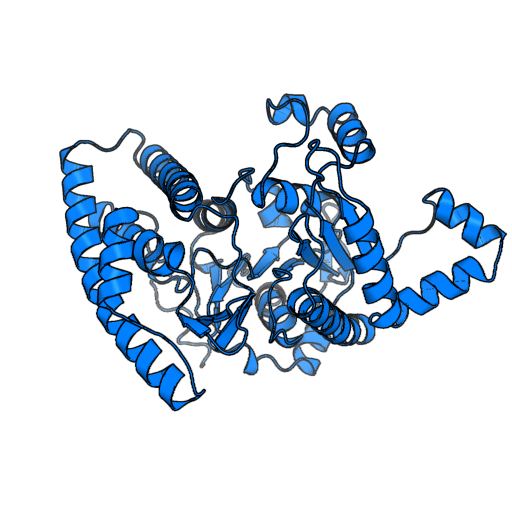 ? -7.603 -5.815 24.021 1.00 93.06 380 ARG A C 1
ATOM 3022 O O . ARG A 1 380 ? -6.943 -6.832 24.220 1.00 93.06 380 ARG A O 1
ATOM 3029 N N . LEU A 1 381 ? -7.331 -4.953 23.038 1.00 93.88 381 LEU A N 1
ATOM 3030 C CA . LEU A 1 381 ? -6.288 -5.172 22.026 1.00 93.88 381 LEU A CA 1
ATOM 3031 C C . LEU A 1 381 ? -4.863 -5.164 22.602 1.00 93.88 381 LEU A C 1
ATOM 3033 O O . LEU A 1 381 ? -4.013 -5.907 22.123 1.00 93.88 381 LEU A O 1
ATOM 3037 N N . LEU A 1 382 ? -4.581 -4.371 23.641 1.00 93.19 382 LEU A N 1
ATOM 3038 C CA . LEU A 1 382 ? -3.266 -4.357 24.297 1.00 93.19 382 LEU A CA 1
ATOM 3039 C C . LEU A 1 382 ? -2.875 -5.735 24.849 1.00 93.19 382 LEU A C 1
ATOM 3041 O O . LEU A 1 382 ? -1.721 -6.138 24.709 1.00 93.19 382 LEU A O 1
ATOM 3045 N N . ASN A 1 383 ? -3.837 -6.479 25.405 1.00 91.19 383 ASN A N 1
ATOM 3046 C CA . ASN A 1 383 ? -3.601 -7.844 25.882 1.00 91.19 383 ASN A CA 1
ATOM 3047 C C . ASN A 1 383 ? -3.282 -8.806 24.727 1.00 91.19 383 ASN A C 1
ATOM 3049 O O . ASN A 1 383 ? -2.468 -9.715 24.883 1.00 91.19 383 ASN A O 1
ATOM 3053 N N . GLU A 1 384 ? -3.914 -8.626 23.562 1.00 92.31 384 GLU A N 1
ATOM 3054 C CA . GLU A 1 384 ? -3.585 -9.398 22.357 1.00 92.31 384 GLU A CA 1
ATOM 3055 C C . GLU A 1 384 ? -2.165 -9.079 21.886 1.00 92.31 384 GLU A C 1
ATOM 3057 O O . GLU A 1 384 ? -1.372 -9.986 21.652 1.00 92.31 384 GLU A O 1
ATOM 3062 N N . TYR A 1 385 ? -1.811 -7.795 21.828 1.00 93.31 385 TYR A N 1
ATOM 3063 C CA . TYR A 1 385 ? -0.491 -7.357 21.389 1.00 93.31 385 TYR A CA 1
ATOM 3064 C C . TYR A 1 385 ? 0.644 -7.811 22.304 1.00 93.31 385 TYR A C 1
ATOM 3066 O O . TYR A 1 385 ? 1.731 -8.099 21.805 1.00 93.31 385 TYR A O 1
ATOM 3074 N N . GLU A 1 386 ? 0.411 -7.891 23.614 1.00 92.56 386 GLU A N 1
ATOM 3075 C CA . GLU A 1 386 ? 1.379 -8.459 24.551 1.00 92.56 386 GLU A CA 1
ATOM 3076 C C . GLU A 1 386 ? 1.607 -9.950 24.286 1.00 92.56 386 GLU A C 1
ATOM 3078 O O . GLU A 1 386 ? 2.756 -10.383 24.199 1.00 92.56 386 GLU A O 1
ATOM 3083 N N . LYS A 1 387 ? 0.540 -10.726 24.059 1.00 92.12 387 LYS A N 1
ATOM 3084 C CA . LYS A 1 387 ? 0.661 -12.143 23.682 1.00 92.12 387 LYS A CA 1
ATOM 3085 C C . LYS A 1 387 ? 1.426 -12.313 22.372 1.00 92.12 387 LYS A C 1
ATOM 3087 O O . LYS A 1 387 ? 2.348 -13.121 22.312 1.00 92.12 387 LYS A O 1
ATOM 3092 N N . THR A 1 388 ? 1.098 -11.517 21.352 1.00 91.25 388 THR A N 1
ATOM 3093 C CA . THR A 1 388 ? 1.819 -11.521 20.071 1.00 91.25 388 THR A CA 1
ATOM 3094 C C . THR A 1 388 ? 3.299 -11.182 20.263 1.00 91.25 388 THR A C 1
ATOM 3096 O O . THR A 1 388 ? 4.158 -11.838 19.685 1.00 91.25 388 THR A O 1
ATOM 3099 N N . ALA A 1 389 ? 3.627 -10.188 21.096 1.00 91.12 389 ALA A N 1
ATOM 3100 C CA . ALA A 1 389 ? 5.014 -9.833 21.387 1.00 91.12 389 ALA A CA 1
ATOM 3101 C C . ALA A 1 389 ? 5.782 -10.973 22.074 1.00 91.12 389 ALA A C 1
ATOM 3103 O O . ALA A 1 389 ? 6.940 -11.213 21.737 1.00 91.12 389 ALA A O 1
ATOM 3104 N N . ILE A 1 390 ? 5.156 -11.677 23.022 1.00 90.94 390 ILE A N 1
ATOM 3105 C CA . ILE A 1 390 ? 5.764 -12.833 23.697 1.00 90.94 390 ILE A CA 1
ATOM 3106 C C . ILE A 1 390 ? 6.054 -13.940 22.680 1.00 90.94 390 ILE A C 1
ATOM 3108 O O . ILE A 1 390 ? 7.195 -14.391 22.597 1.00 90.94 390 ILE A O 1
ATOM 3112 N N . GLN A 1 391 ? 5.072 -14.291 21.846 1.00 90.25 391 GLN A N 1
ATOM 3113 C CA . GLN A 1 391 ? 5.230 -15.308 20.806 1.00 90.25 391 GLN A CA 1
ATOM 3114 C C . GLN A 1 391 ? 6.366 -14.957 19.828 1.00 90.25 391 GLN A C 1
ATOM 3116 O O . GLN A 1 391 ? 7.274 -15.753 19.605 1.00 90.25 391 GLN A O 1
ATOM 3121 N N . LEU A 1 392 ? 6.386 -13.730 19.299 1.00 89.00 392 LEU A N 1
ATOM 3122 C CA . LEU A 1 392 ? 7.434 -13.290 18.366 1.00 89.00 392 LEU A CA 1
ATOM 3123 C C . LEU A 1 392 ? 8.830 -13.285 19.008 1.00 89.00 392 LEU A C 1
ATOM 3125 O O . LEU A 1 392 ? 9.838 -13.489 18.328 1.00 89.00 392 LEU A O 1
ATOM 3129 N N . LYS A 1 393 ? 8.911 -13.041 20.321 1.00 87.38 393 LYS A N 1
ATOM 3130 C CA . LYS A 1 393 ? 10.171 -13.099 21.067 1.00 87.38 393 LYS A CA 1
ATOM 3131 C C . LYS A 1 393 ? 10.694 -14.533 21.183 1.00 87.38 393 LYS A C 1
ATOM 3133 O O . LYS A 1 393 ? 11.909 -14.718 21.107 1.00 87.38 393 LYS A O 1
ATOM 3138 N N . GLU A 1 394 ? 9.802 -15.508 21.348 1.00 85.88 394 GLU A N 1
ATOM 3139 C CA . GLU A 1 394 ? 10.126 -16.940 21.381 1.00 85.88 394 GLU A CA 1
ATOM 3140 C C . GLU A 1 394 ? 10.573 -17.459 20.005 1.00 85.88 394 GLU A C 1
ATOM 3142 O O . GLU A 1 394 ? 11.518 -18.240 19.927 1.00 85.88 394 GLU A O 1
ATOM 3147 N N . GLU A 1 395 ? 9.960 -16.972 18.923 1.00 78.81 395 GLU A N 1
ATOM 3148 C CA . GLU A 1 395 ? 10.249 -17.406 17.548 1.00 78.81 395 GLU A CA 1
ATOM 3149 C C . GLU A 1 395 ? 11.528 -16.789 16.945 1.00 78.81 395 GLU A C 1
ATOM 3151 O O . GLU A 1 395 ? 12.139 -17.393 16.063 1.00 78.81 395 GLU A O 1
ATOM 3156 N N . GLY A 1 396 ? 11.944 -15.588 17.377 1.00 64.12 396 GLY A N 1
ATOM 3157 C CA . GLY A 1 396 ? 12.858 -14.763 16.570 1.00 64.12 396 GLY A CA 1
ATOM 3158 C C . GLY A 1 396 ? 13.927 -13.938 17.286 1.00 64.12 396 GLY A C 1
ATOM 3159 O O . GLY A 1 396 ? 14.589 -13.159 16.606 1.00 64.12 396 GLY A O 1
ATOM 3160 N N . GLY A 1 397 ? 14.113 -14.091 18.604 1.00 62.09 397 GLY A N 1
ATOM 3161 C CA . GLY A 1 397 ? 15.269 -13.597 19.371 1.00 62.09 397 GLY A CA 1
ATOM 3162 C C . GLY A 1 397 ? 15.616 -12.102 19.223 1.00 62.09 397 GLY A C 1
ATOM 3163 O O . GLY A 1 397 ? 16.240 -11.687 18.251 1.00 62.09 397 GLY A O 1
ATOM 3164 N N . ASN A 1 398 ? 15.341 -11.322 20.278 1.00 74.00 398 ASN A N 1
ATOM 3165 C CA . ASN A 1 398 ? 15.648 -9.884 20.445 1.00 74.00 398 ASN A CA 1
ATOM 3166 C C . ASN A 1 398 ? 14.559 -8.889 19.989 1.00 74.00 398 ASN A C 1
ATOM 3168 O O . ASN A 1 398 ? 14.838 -7.880 19.340 1.00 74.00 398 ASN A O 1
ATOM 3172 N N . LEU A 1 399 ? 13.310 -9.166 20.378 1.00 84.94 399 LEU A N 1
ATOM 3173 C CA . LEU A 1 399 ? 12.213 -8.198 20.357 1.00 84.94 399 LEU A CA 1
ATOM 3174 C C . LEU A 1 399 ? 12.138 -7.433 21.690 1.00 84.94 399 LEU A C 1
ATOM 3176 O O . LEU A 1 399 ? 11.958 -8.034 22.753 1.00 84.94 399 LEU A O 1
ATOM 3180 N N . GLU A 1 400 ? 12.231 -6.108 21.627 1.00 85.62 400 GLU A N 1
ATOM 3181 C CA . GLU A 1 400 ? 11.913 -5.193 22.721 1.00 85.62 400 GLU A CA 1
ATOM 3182 C C . GLU A 1 400 ? 10.418 -4.850 22.675 1.00 85.62 400 GLU A C 1
ATOM 3184 O O . GLU A 1 400 ? 9.913 -4.273 21.710 1.00 85.62 400 GLU A O 1
ATOM 3189 N N . TYR A 1 401 ? 9.694 -5.209 23.733 1.00 88.88 401 TYR A N 1
ATOM 3190 C CA . TYR A 1 401 ? 8.296 -4.839 23.914 1.00 88.88 401 TYR A CA 1
ATOM 3191 C C . TYR A 1 401 ? 8.034 -4.483 25.373 1.00 88.88 401 TYR A C 1
ATOM 3193 O O . TYR A 1 401 ? 8.516 -5.158 26.284 1.00 88.88 401 TYR A O 1
ATOM 3201 N N . SER A 1 402 ? 7.249 -3.428 25.579 1.00 87.94 402 SER A N 1
ATOM 3202 C CA . SER A 1 402 ? 6.794 -2.996 26.892 1.00 87.94 402 SER A CA 1
ATOM 3203 C C . SER A 1 402 ? 5.355 -2.501 26.809 1.00 87.94 402 SER A C 1
ATOM 3205 O O . SER A 1 402 ? 5.073 -1.485 26.169 1.00 87.94 402 SER A O 1
ATOM 3207 N N . MET A 1 403 ? 4.446 -3.177 27.516 1.00 88.81 403 MET A N 1
ATOM 3208 C CA . MET A 1 403 ? 3.053 -2.738 27.633 1.00 88.81 403 MET A CA 1
ATOM 3209 C C . MET A 1 403 ? 2.950 -1.343 28.271 1.00 88.81 403 MET A C 1
ATOM 3211 O O . MET A 1 403 ? 2.083 -0.556 27.898 1.00 88.81 403 MET A O 1
ATOM 3215 N N . SER A 1 404 ? 3.852 -0.993 29.198 1.00 88.38 404 SER A N 1
ATOM 3216 C CA . SER A 1 404 ? 3.862 0.338 29.817 1.00 88.38 404 SER A CA 1
ATOM 3217 C C . SER A 1 404 ? 4.254 1.437 28.826 1.00 88.38 404 SER A C 1
ATOM 3219 O O . SER A 1 404 ? 3.713 2.543 28.893 1.00 88.38 404 SER A O 1
ATOM 3221 N N . GLU A 1 405 ? 5.136 1.134 27.869 1.00 87.31 405 GLU A N 1
ATOM 3222 C CA . GLU A 1 405 ? 5.475 2.062 26.791 1.00 87.31 405 GLU A CA 1
ATOM 3223 C C . GLU A 1 405 ? 4.286 2.257 25.847 1.00 87.31 405 GLU A C 1
ATOM 3225 O O . GLU A 1 405 ? 3.951 3.395 25.516 1.00 87.31 405 GLU A O 1
ATOM 3230 N N . ASP A 1 406 ? 3.600 1.178 25.471 1.00 89.62 406 ASP A N 1
ATOM 3231 C CA . ASP A 1 406 ? 2.406 1.260 24.628 1.00 89.62 406 ASP A CA 1
ATOM 3232 C C . ASP A 1 406 ? 1.256 2.002 25.326 1.00 89.62 406 ASP A C 1
ATOM 3234 O O . ASP A 1 406 ? 0.597 2.826 24.695 1.00 89.62 406 ASP A O 1
ATOM 3238 N N . LEU A 1 407 ? 1.067 1.825 26.638 1.00 89.00 407 LEU A N 1
ATOM 3239 C CA . LEU A 1 407 ? 0.126 2.626 27.429 1.00 89.00 407 LEU A CA 1
ATOM 3240 C C . LEU A 1 407 ? 0.494 4.115 27.434 1.00 89.00 407 LEU A C 1
ATOM 3242 O O . LEU A 1 407 ? -0.387 4.968 27.327 1.00 89.00 407 LEU A O 1
ATOM 3246 N N . ASN A 1 408 ? 1.781 4.449 27.538 1.00 88.25 408 ASN A N 1
ATOM 3247 C CA . ASN A 1 408 ? 2.231 5.838 27.459 1.00 88.25 408 ASN A CA 1
ATOM 3248 C C . ASN A 1 408 ? 1.994 6.423 26.057 1.00 88.25 408 ASN A C 1
ATOM 3250 O O . ASN A 1 408 ? 1.501 7.537 25.918 1.00 88.25 408 ASN A O 1
ATOM 3254 N N . LYS A 1 409 ? 2.285 5.656 25.001 1.00 87.88 409 LYS A N 1
ATOM 3255 C CA . LYS A 1 409 ? 2.045 6.082 23.616 1.00 87.88 409 LYS A CA 1
ATOM 3256 C C . LYS A 1 409 ? 0.561 6.221 23.306 1.00 87.88 409 LYS A C 1
ATOM 3258 O O . LYS A 1 409 ? 0.190 7.196 22.663 1.00 87.88 409 LYS A O 1
ATOM 3263 N N . LYS A 1 410 ? -0.285 5.324 23.813 1.00 88.81 410 LYS A N 1
ATOM 3264 C CA . LYS A 1 410 ? -1.743 5.456 23.752 1.00 88.81 410 LYS A CA 1
ATOM 3265 C C . LYS A 1 410 ? -2.194 6.806 24.319 1.00 88.81 410 LYS A C 1
ATOM 3267 O O . LYS A 1 410 ? -2.946 7.488 23.643 1.00 88.81 410 LYS A O 1
ATOM 3272 N N . LYS A 1 411 ? -1.708 7.213 25.501 1.00 87.38 411 LYS A N 1
ATOM 3273 C CA . LYS A 1 411 ? -2.073 8.503 26.129 1.00 87.38 411 LYS A CA 1
ATOM 3274 C C . LYS A 1 411 ? -1.679 9.736 25.313 1.00 87.38 411 LYS A C 1
ATOM 3276 O O . LYS A 1 411 ? -2.264 10.785 25.516 1.00 87.38 411 LYS A O 1
ATOM 3281 N N . ILE A 1 412 ? -0.654 9.630 24.469 1.00 86.25 412 ILE A N 1
ATOM 3282 C CA . ILE A 1 412 ? -0.232 10.714 23.567 1.00 86.25 412 ILE A CA 1
ATOM 3283 C C . ILE A 1 412 ? -1.091 10.726 22.293 1.00 86.25 412 ILE A C 1
ATOM 3285 O O . ILE A 1 412 ? -1.304 11.777 21.700 1.00 86.25 412 ILE A O 1
ATOM 3289 N N . LEU A 1 413 ? -1.522 9.546 21.832 1.00 85.38 413 LEU A N 1
ATOM 3290 C CA . LEU A 1 413 ? -2.336 9.387 20.623 1.00 85.38 413 LEU A CA 1
ATOM 3291 C C . LEU A 1 413 ? -3.820 9.707 20.847 1.00 85.38 413 LEU A C 1
ATOM 3293 O O . LEU A 1 413 ? -4.478 10.136 19.900 1.00 85.38 413 LEU A O 1
ATOM 3297 N N . GLN A 1 414 ? -4.327 9.435 22.051 1.00 79.81 414 GLN A N 1
ATOM 3298 C CA . GLN A 1 414 ? -5.638 9.862 22.540 1.00 79.81 414 GLN A CA 1
ATOM 3299 C C . GLN A 1 414 ? -5.646 11.370 22.778 1.00 79.81 414 GLN A C 1
ATOM 3301 O O . GLN A 1 414 ? -6.650 12.004 22.382 1.00 79.81 414 GLN A O 1
#

Foldseek 3Di:
DDPPPQDPDFQAAAAPEALVVQDPVVLLVLQQVFWDADPVRDTDRFAEEEEEEDEAEQVAQAPLLLLLLLVQLLQVLVCVVSVNHQAYEYEYAYAHPVRHDDCVNLVSSVVSNCVRRPVQVVVVVVQVVDPVSVVCVVVVNDDDSYHRDYLQPVVLLVVCVVVCVCVVVVHNGQDAAPLSSVLSVLVVDDGQKYWYDYSQFSPDHNSLVSSQGSQQSVQVVDPDQGQFKEFEDEQEWEAESVHRLATERDDLLQQLPVLLLVVLCCVLPVPPPNVNVARGLQGRTMMGGSVLSVVFDTDNYSQRSVSSVVSCCVPRNSHSHYYHYHYYTYGHDDDPDDPQVSLVVNVVVVQVSSCVVVVHHDDPVSVVSSVVSSVVSSVVSLVVVVVVQVVCCVVPPRYDDDSVVSVVVSVSSD

Secondary structure (DSSP, 8-state):
--TTSTTSSS---EEEEEGGGS-HHHHHHHHHH-EEE-TTS-EEE--EEEEEEE--BTTB--HHHHHHHHHHHHHHHHHHHTTS--EEEEEE--B-TTS-B-HHHHHHHHHHHHHH-HHHHHHHHHHHHSHHHHHHHHTT-S--SEEEEETT-HHHHHHHHHTTHHHHH--SSPPPSHHHHHHHHGGG---SEEEE--TTBTT--HHHHHHHHHHHHHHHTSSS----EEEEEEEEEEEPSS-TT-EEE--HIIIIIIHHHHHHHHHHH--STTGGG-S-TT-S-EEEEHHHHTT-PPPSSTTHHHHHHHHHHHHH-GGGEEEEEEEEEEEE--SS--HHHHHHHHHHHHHHHHHHHHTSPPPHHHHHHHHHHHHHHHHHHHHHHHHHHHHHHHHHS-EE--HHHHHHHHHHH-

pLDDT: mean 90.63, std 10.86, range [32.72, 98.75]